Protein AF-A0A812K2K0-F1 (afdb_monomer)

pLDDT: mean 72.98, std 20.12, range [25.69, 95.25]

Solvent-accessible surface area (backbone atoms only — not comparable to full-atom values): 22284 Å² total; per-residue (Å²): 141,85,82,86,84,89,83,74,75,72,71,71,60,68,75,72,75,82,70,83,88,69,87,77,75,76,62,74,61,41,64,35,47,32,56,57,40,30,47,47,42,52,42,53,51,47,49,32,69,75,59,35,61,70,52,37,62,49,4,40,43,31,31,65,43,78,44,72,47,86,55,64,30,72,44,29,63,62,53,14,48,54,39,36,28,39,24,36,36,74,73,66,82,25,60,30,57,68,40,61,54,32,42,35,32,84,46,72,68,39,41,51,56,41,55,77,74,50,96,43,54,71,44,75,77,80,78,84,77,81,70,91,70,80,86,84,83,88,80,83,78,72,80,60,74,62,92,74,65,71,64,72,78,62,83,79,94,71,63,74,90,31,47,38,88,95,59,56,53,66,60,47,38,50,52,39,52,51,52,52,50,53,49,32,69,75,66,46,66,61,47,52,44,43,44,62,58,49,57,58,70,68,58,55,44,55,51,50,36,53,58,29,51,78,66,78,39,81,71,74,94,62,85,62,99,61,62,46,64,85,75,47,52,75,66,37,49,50,47,50,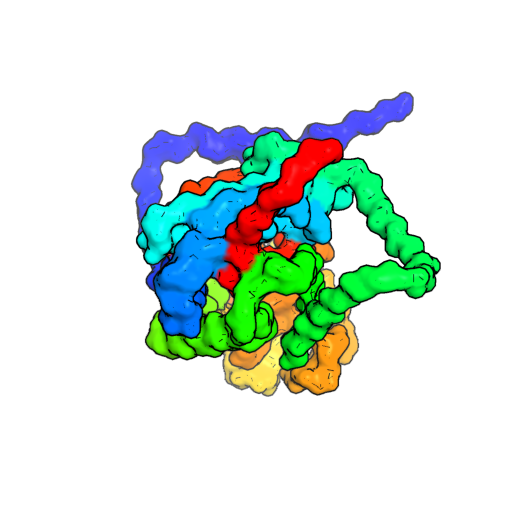55,50,50,47,52,52,44,32,73,76,70,71,45,64,46,57,77,34,66,42,38,36,36,47,53,64,59,88,58,90,78,66,74,87,55,91,73,50,88,77,43,66,87,62,78,64,53,40,12,64,96,80,42,41,82,47,79,49,30,64,80,37,52,41,38,31,24,58,44,74,31,35,64,59,49,55,66,40,56,39,44,74,32,55,46,38,67,43,72,65,32,5,56,47,32,62,43,75,58,42,58,67,57,69,75,66,61,50,46,39,46,57,20,52,38,59,48,16,62,61,50,27,47,49,48,52,31,47,28,41,35,25,39,59,63,84,72,79,62,76,89,122

Foldseek 3Di:
DDDDDPPDQVVLVVVVPPDPDDDPPQLPQDPLLLVVLLLLLLLLVLLCVVPPLVLLCQFLLQPEDEDEEEAAFLCLLLQLVVLNQLSCCVRNVGGNNYAYAEYEYQDPLSLVLDVVSHPHDYDHDDDPPPPPDDDDDDDDFDFQDDPFAPGPTDTDGDDPVQFDPPADLNVSLVSSVVSVVVVCVVSPHDALLSLQSNDDLVLVQSVLQVLCVVVVHDRDPDSDLDACLVSDDPQLVVQVVVVQVLCCVQVVDGLLPDSLKKAQSQDDPVPVSPDPPPSPPSPDFDRICPPVSAQGQQAQVRQQIARSNSNGGDGQSSLCSSLSQQQHPSSCVSSVHDHPVSCVSRDDSNSSNSDHRSSSSSSSVSSVRSRGGPDPPVPPPD

Nearest PDB structures (foldseek):
  7r77-assembly1_A  TM=4.988E-01  e=6.390E-04  Cryptococcus neoformans H99
  7r76-assembly1_A  TM=5.391E-01  e=1.516E-03  Cryptococcus neoformans H99
  7r78-assembly1_A  TM=5.553E-01  e=1.955E-03  Cryptococcus neoformans H99
  7t02-assembly1_A  TM=4.937E-01  e=1.596E-03  Cryptococcus neoformans H99

Radius of gyration: 22.73 Å; Cα contacts (8 Å, |Δi|>4): 547; chains: 1; bounding box: 53×60×68 Å

Secondary structure (DSSP, 8-state):
-------SSSTTTTTSSS--SS--------HHHHHHTTHHHHHHHHHHHHH-HHHHHHBTTTS-EEEEE---STTHHHHHHHHHHHHHHHHSSS---EEEEEEE-S-HHHHHHHHHH-SSEEES------------S----------SSS---------GGGBPTT--HHHHHHHHHHHHHHHHHHH-PPPHHHHHHTS-HHHHHHHHHHHHHHTTPPPPSS-----GGGG--HHHHHHHHHHHHHHHHHHSS-TTT-TT--EETTS--TTGGGGTT-TT-TT---SB-TTTTPPP---TT---EEETTTTEEPPHHHHHHHTT---SHHHHHHHTS---HHHHHH--HHHHTTPPPHHHHHHHHHHHHHHBB-----S---

Structure (mmCIF, N/CA/C/O backbone):
data_AF-A0A812K2K0-F1
#
_entry.id   AF-A0A812K2K0-F1
#
loop_
_atom_site.group_PDB
_atom_site.id
_atom_site.type_symbol
_atom_site.label_atom_id
_atom_site.label_alt_id
_atom_site.label_comp_id
_atom_site.label_asym_id
_atom_site.label_entity_id
_atom_site.label_seq_id
_atom_site.pdbx_PDB_ins_code
_atom_site.Cartn_x
_atom_site.Cartn_y
_atom_site.Cartn_z
_atom_site.occupancy
_atom_site.B_iso_or_equiv
_atom_site.auth_seq_id
_atom_site.auth_comp_id
_atom_site.auth_asym_id
_atom_site.auth_atom_id
_atom_site.pdbx_PDB_model_num
ATOM 1 N N . MET A 1 1 ? -12.355 42.233 14.363 1.00 37.34 1 MET A N 1
ATOM 2 C CA . MET A 1 1 ? -13.162 41.037 14.687 1.00 37.34 1 MET A CA 1
ATOM 3 C C . MET A 1 1 ? -12.293 39.870 14.270 1.00 37.34 1 MET A C 1
ATOM 5 O O . MET A 1 1 ? -12.357 39.415 13.137 1.00 37.34 1 MET A O 1
ATOM 9 N N . ASP A 1 2 ? -11.344 39.574 15.154 1.00 31.89 2 ASP A N 1
ATOM 10 C CA . ASP A 1 2 ? -10.229 38.658 14.954 1.00 31.89 2 ASP A CA 1
ATOM 11 C C . ASP A 1 2 ? -10.662 37.234 15.281 1.00 31.89 2 ASP A C 1
ATOM 13 O O . ASP A 1 2 ? -11.205 36.981 16.355 1.00 31.89 2 ASP A O 1
ATOM 17 N N . LEU A 1 3 ? -10.386 36.309 14.367 1.00 32.44 3 LEU A N 1
ATOM 18 C CA . LEU A 1 3 ? -10.326 34.881 14.654 1.00 32.44 3 LEU A CA 1
ATOM 19 C C . LEU A 1 3 ? -8.973 34.379 14.161 1.00 32.44 3 LEU A C 1
ATOM 21 O O . LEU A 1 3 ? -8.828 33.863 13.055 1.00 32.44 3 LEU A O 1
ATOM 25 N N . ALA A 1 4 ? -7.976 34.597 15.011 1.00 34.59 4 ALA A N 1
ATOM 26 C CA . ALA A 1 4 ? -6.803 33.754 15.074 1.00 34.59 4 ALA A CA 1
ATOM 27 C C . ALA A 1 4 ? -7.177 32.529 15.918 1.00 34.59 4 ALA A C 1
ATOM 29 O O . ALA A 1 4 ? -7.413 32.659 17.115 1.00 34.59 4 ALA A O 1
ATOM 30 N N . ASP A 1 5 ? -7.238 31.359 15.289 1.00 36.91 5 ASP A N 1
ATOM 31 C CA . ASP A 1 5 ? -7.139 30.076 15.985 1.00 36.91 5 ASP A CA 1
ATOM 32 C C . ASP A 1 5 ? -6.319 29.125 15.103 1.00 36.91 5 ASP A C 1
ATOM 34 O O . ASP A 1 5 ? -6.831 28.338 14.309 1.00 36.91 5 ASP A O 1
ATOM 38 N N . SER A 1 6 ? -5.001 29.326 15.138 1.00 35.94 6 SER A N 1
ATOM 39 C CA . SER A 1 6 ? -3.996 28.511 14.441 1.00 35.94 6 SER A CA 1
ATOM 40 C C . SER A 1 6 ? -3.001 27.883 15.423 1.00 35.94 6 SER A C 1
ATOM 42 O O . SER A 1 6 ? -1.852 27.630 15.067 1.00 35.94 6 SER A O 1
ATOM 44 N N . GLY A 1 7 ? -3.420 27.665 16.672 1.00 36.41 7 GLY A N 1
ATOM 45 C CA . GLY A 1 7 ? -2.595 27.084 17.726 1.00 36.41 7 GLY A CA 1
ATOM 46 C C . GLY A 1 7 ? -3.162 25.763 18.235 1.00 36.41 7 GLY A C 1
ATOM 47 O O . GLY A 1 7 ? -3.865 25.758 19.235 1.00 36.41 7 GLY A O 1
ATOM 48 N N . SER A 1 8 ? -2.841 24.638 17.587 1.00 42.03 8 SER A N 1
ATOM 49 C CA . SER A 1 8 ? -2.963 23.321 18.248 1.00 42.03 8 SER A CA 1
ATOM 50 C C . SER A 1 8 ? -2.042 22.215 17.726 1.00 42.03 8 SER A C 1
ATOM 52 O O . SER A 1 8 ? -1.928 21.185 18.381 1.00 42.03 8 SER A O 1
ATOM 54 N N . ASP A 1 9 ? -1.353 22.391 16.594 1.00 40.78 9 ASP A N 1
ATOM 55 C CA . ASP A 1 9 ? -0.585 21.280 16.000 1.00 40.78 9 ASP A CA 1
ATOM 56 C C . ASP A 1 9 ? 0.901 21.260 16.408 1.00 40.78 9 ASP A C 1
ATOM 58 O O . ASP A 1 9 ? 1.568 20.236 16.271 1.00 40.78 9 ASP A O 1
ATOM 62 N N . ALA A 1 10 ? 1.419 22.350 16.988 1.00 39.78 10 ALA A N 1
ATOM 63 C CA . ALA A 1 10 ? 2.820 22.448 17.414 1.00 39.78 10 ALA A CA 1
ATOM 64 C C . ALA A 1 10 ? 3.120 21.741 18.755 1.00 39.78 10 ALA A C 1
ATOM 66 O O . ALA A 1 10 ? 4.261 21.360 19.005 1.00 39.78 10 ALA A O 1
ATOM 67 N N . GLU A 1 11 ? 2.116 21.501 19.605 1.00 40.84 11 GLU A N 1
ATOM 68 C CA . GLU A 1 11 ? 2.320 20.876 20.926 1.00 40.84 11 GLU A CA 1
ATOM 69 C C . GLU A 1 11 ? 2.528 19.352 20.868 1.00 40.84 11 GLU A C 1
ATOM 71 O O . GLU A 1 11 ? 3.086 18.772 21.796 1.00 40.84 11 GLU A O 1
ATOM 76 N N . CYS A 1 12 ? 2.159 18.684 19.768 1.00 39.31 12 CYS A N 1
ATOM 77 C CA . CYS A 1 12 ? 2.427 17.248 19.604 1.00 39.31 12 CYS A CA 1
ATOM 78 C C . CYS A 1 12 ? 3.885 16.931 19.223 1.00 39.31 12 CYS A C 1
ATOM 80 O O . CYS A 1 12 ? 4.304 15.785 19.374 1.00 39.31 12 CYS A O 1
ATOM 82 N N . LEU A 1 13 ? 4.659 17.914 18.749 1.00 39.94 13 LEU A N 1
ATOM 83 C CA . LEU A 1 13 ? 6.049 17.717 18.314 1.00 39.94 13 LEU A CA 1
ATOM 84 C C . LEU A 1 13 ? 7.049 17.685 19.483 1.00 39.94 13 LEU A C 1
ATOM 86 O O . LEU A 1 13 ? 8.063 17.000 19.398 1.00 39.94 13 LEU A O 1
ATOM 90 N N . LEU A 1 14 ? 6.740 18.334 20.610 1.00 39.88 14 LEU A N 1
ATOM 91 C CA . LEU A 1 14 ? 7.665 18.454 21.748 1.00 39.88 14 LEU A CA 1
ATOM 92 C C . LEU A 1 14 ? 7.759 17.199 22.635 1.00 39.88 14 LEU A C 1
ATOM 94 O O . LEU A 1 14 ? 8.657 17.102 23.467 1.00 39.88 14 LEU A O 1
ATOM 98 N N . LEU A 1 15 ? 6.886 16.204 22.448 1.00 40.94 15 LEU A N 1
ATOM 99 C CA . LEU A 1 15 ? 6.963 14.930 23.179 1.00 40.94 15 LEU A CA 1
ATOM 100 C C . LEU A 1 15 ? 7.882 13.890 22.509 1.00 40.94 15 LEU A C 1
ATOM 102 O O . LEU A 1 15 ? 8.108 12.828 23.085 1.00 40.94 15 LEU A O 1
ATOM 106 N N . ALA A 1 16 ? 8.426 14.178 21.321 1.00 42.31 16 ALA A N 1
ATOM 107 C CA . ALA A 1 16 ? 9.327 13.268 20.608 1.00 42.31 16 ALA A CA 1
ATOM 108 C C . ALA A 1 16 ? 10.806 13.406 21.024 1.00 42.31 16 ALA A C 1
ATOM 110 O O . ALA A 1 16 ? 11.576 12.469 20.832 1.00 42.31 16 ALA A O 1
ATOM 111 N N . GLU A 1 17 ? 11.213 14.529 21.625 1.00 43.25 17 GLU A N 1
ATOM 112 C CA . GLU A 1 17 ? 12.635 14.828 21.875 1.00 43.25 17 GLU A CA 1
ATOM 113 C C . GLU A 1 17 ? 13.134 14.438 23.281 1.00 43.25 17 GLU A C 1
ATOM 115 O O . GLU A 1 17 ? 14.338 14.420 23.528 1.00 43.25 17 GLU A O 1
ATOM 120 N N . ALA A 1 18 ? 12.246 14.059 24.207 1.00 38.00 18 ALA A N 1
ATOM 121 C CA . ALA A 1 18 ? 12.597 13.847 25.619 1.00 38.00 18 ALA A CA 1
ATOM 122 C C . ALA A 1 18 ? 12.969 12.397 26.015 1.00 38.00 18 ALA A C 1
ATOM 124 O O . ALA A 1 18 ? 12.999 12.079 27.201 1.00 38.00 18 ALA A O 1
ATOM 125 N N . GLY A 1 19 ? 13.257 11.503 25.062 1.00 39.41 19 GLY A N 1
ATOM 126 C CA . GLY A 1 19 ? 13.486 10.075 25.338 1.00 39.41 19 GLY A CA 1
ATOM 127 C C . GLY A 1 19 ? 14.598 9.455 24.501 1.00 39.41 19 GLY A C 1
ATOM 128 O O . GLY A 1 19 ? 14.388 8.424 23.870 1.00 39.41 19 GLY A O 1
ATOM 129 N N . ASN A 1 20 ? 15.762 10.101 24.438 1.00 46.38 20 ASN A N 1
ATOM 130 C CA . ASN A 1 20 ? 16.925 9.550 23.753 1.00 46.38 20 ASN A CA 1
ATOM 131 C C . ASN A 1 20 ? 17.766 8.742 24.755 1.00 46.38 20 ASN A C 1
ATOM 133 O O . ASN A 1 20 ? 18.226 9.304 25.745 1.00 46.38 20 ASN A O 1
ATOM 137 N N . GLN A 1 21 ? 17.979 7.458 24.443 1.00 43.88 21 GLN A N 1
ATOM 138 C CA . GLN A 1 21 ? 18.618 6.391 25.238 1.00 43.88 21 GLN A CA 1
ATOM 139 C C . GLN A 1 21 ? 17.671 5.527 26.084 1.00 43.88 21 GLN A C 1
ATOM 141 O O . GLN A 1 21 ? 17.760 5.519 27.304 1.00 43.88 21 GLN A O 1
ATOM 146 N N . ASP A 1 22 ? 16.844 4.699 25.438 1.00 38.81 22 ASP A N 1
ATOM 147 C CA . ASP A 1 22 ? 16.531 3.396 26.031 1.00 38.81 22 ASP A CA 1
ATOM 148 C C . ASP A 1 22 ? 16.144 2.354 24.974 1.00 38.81 22 ASP A C 1
ATOM 150 O O . ASP A 1 22 ? 15.173 2.512 24.240 1.00 38.81 22 ASP A O 1
ATOM 154 N N . THR A 1 23 ? 16.978 1.314 24.877 1.00 41.91 23 THR A N 1
ATOM 155 C CA . THR A 1 23 ? 16.700 -0.030 24.338 1.00 41.91 23 THR A CA 1
ATOM 156 C C . THR A 1 23 ? 15.456 -0.161 23.444 1.00 41.91 23 THR A C 1
ATOM 158 O O . THR A 1 23 ? 14.444 -0.747 23.827 1.00 41.91 23 THR A O 1
ATOM 161 N N . ALA A 1 24 ? 15.534 0.338 22.205 1.00 46.91 24 ALA A N 1
ATOM 162 C CA . ALA A 1 24 ? 14.535 0.022 21.192 1.00 46.91 24 ALA A CA 1
ATOM 163 C C . ALA A 1 24 ? 14.592 -1.490 20.934 1.00 46.91 24 ALA A C 1
ATOM 165 O O . ALA A 1 24 ? 15.436 -1.977 20.185 1.00 46.91 24 ALA A O 1
ATOM 166 N N . VAL A 1 25 ? 13.730 -2.242 21.621 1.00 47.56 25 VAL A N 1
ATOM 167 C CA . VAL A 1 25 ? 13.426 -3.630 21.289 1.00 47.56 25 VAL A CA 1
ATOM 168 C C . VAL A 1 25 ? 12.943 -3.590 19.850 1.00 47.56 25 VAL A C 1
ATOM 170 O O . VAL A 1 25 ? 11.827 -3.139 19.588 1.00 47.56 25 VAL A O 1
ATOM 173 N N . ASP A 1 26 ? 13.830 -3.963 18.931 1.00 56.72 26 ASP A N 1
ATOM 174 C CA . ASP A 1 26 ? 13.574 -3.959 17.499 1.00 56.72 26 ASP A CA 1
ATOM 175 C C . ASP A 1 26 ? 12.390 -4.895 17.266 1.00 56.72 26 ASP A 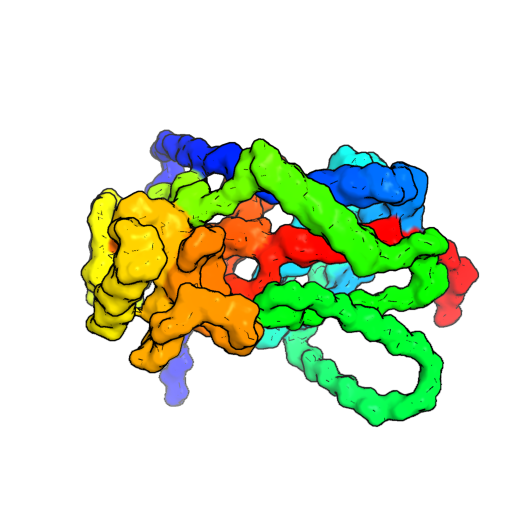C 1
ATOM 177 O O . ASP A 1 26 ? 12.493 -6.118 17.413 1.00 56.72 26 ASP A O 1
ATOM 181 N N . VAL A 1 27 ? 11.210 -4.314 17.045 1.00 66.25 27 VAL A N 1
ATOM 182 C CA . VAL A 1 27 ? 10.014 -5.096 16.760 1.00 66.25 27 VAL A CA 1
ATOM 183 C C . VAL A 1 27 ? 10.283 -5.745 15.415 1.00 66.25 27 VAL A C 1
ATOM 185 O O . VAL A 1 27 ? 10.279 -5.069 14.386 1.00 66.25 27 VAL A O 1
ATOM 188 N N . ALA A 1 28 ? 10.581 -7.045 15.441 1.00 81.81 28 ALA A N 1
ATOM 189 C CA . ALA A 1 28 ? 10.934 -7.789 14.246 1.00 81.81 28 ALA A CA 1
ATOM 190 C C . ALA A 1 28 ? 9.835 -7.599 13.195 1.00 81.81 28 ALA A C 1
ATOM 192 O O . ALA A 1 28 ? 8.712 -8.087 13.341 1.00 81.81 28 ALA A O 1
ATOM 193 N N . THR A 1 29 ? 10.161 -6.842 12.146 1.00 85.00 29 THR A N 1
ATOM 194 C CA . THR A 1 29 ? 9.232 -6.587 11.049 1.00 85.00 29 THR A CA 1
ATOM 195 C C . THR A 1 29 ? 8.946 -7.922 10.357 1.00 85.00 29 THR A C 1
ATOM 197 O O . THR A 1 29 ? 9.900 -8.624 10.006 1.00 85.00 29 THR A O 1
ATOM 200 N N . PRO A 1 30 ? 7.673 -8.298 10.139 1.00 87.19 30 PRO A N 1
ATOM 201 C CA . PRO A 1 30 ? 7.344 -9.590 9.549 1.00 87.19 30 PRO A CA 1
ATOM 202 C C . PRO A 1 30 ? 8.003 -9.801 8.183 1.00 87.19 30 PRO A C 1
ATOM 204 O O . PRO A 1 30 ? 7.998 -8.910 7.331 1.00 87.19 30 PRO A O 1
ATOM 207 N N . VAL A 1 31 ? 8.530 -11.006 7.948 1.00 87.00 31 VAL A N 1
ATOM 208 C CA . VAL A 1 31 ? 9.244 -11.348 6.704 1.00 87.00 31 VAL A CA 1
ATOM 209 C C . VAL A 1 31 ? 8.354 -11.164 5.475 1.00 87.00 31 VAL A C 1
ATOM 211 O O . VAL A 1 31 ? 8.815 -10.613 4.483 1.00 87.00 31 VAL A O 1
ATOM 214 N N . ALA A 1 32 ? 7.074 -11.546 5.546 1.00 84.12 32 ALA A N 1
ATOM 215 C CA . ALA A 1 32 ? 6.126 -11.362 4.444 1.00 84.12 32 ALA A CA 1
ATOM 216 C C . ALA A 1 32 ? 5.977 -9.882 4.046 1.00 84.12 32 ALA A C 1
ATOM 218 O O . ALA A 1 32 ? 5.944 -9.550 2.861 1.00 84.12 32 ALA A O 1
ATOM 219 N N . LEU A 1 33 ? 5.973 -8.977 5.032 1.00 86.12 33 LEU A N 1
ATOM 220 C CA . LEU A 1 33 ? 5.922 -7.538 4.790 1.00 86.12 33 LEU A CA 1
ATOM 221 C C . LEU A 1 33 ? 7.221 -7.043 4.140 1.00 86.12 33 LEU A C 1
ATOM 223 O O . LEU A 1 33 ? 7.176 -6.339 3.138 1.00 86.12 33 LEU A O 1
ATOM 227 N N . VAL A 1 34 ? 8.381 -7.467 4.645 1.00 88.06 34 VAL A N 1
ATOM 228 C CA . VAL A 1 34 ? 9.690 -7.148 4.046 1.00 88.06 34 VAL A CA 1
ATOM 229 C C . VAL A 1 34 ? 9.771 -7.631 2.591 1.00 88.06 34 VAL A C 1
ATOM 231 O O . VAL A 1 34 ? 10.215 -6.885 1.719 1.00 88.06 34 VAL A O 1
ATOM 234 N N . THR A 1 35 ? 9.307 -8.850 2.309 1.00 85.31 35 THR A N 1
ATOM 235 C CA . THR A 1 35 ? 9.258 -9.428 0.958 1.00 85.31 35 THR A CA 1
ATOM 236 C C . THR A 1 35 ? 8.340 -8.630 0.037 1.00 85.31 35 THR A C 1
ATOM 238 O O . THR A 1 35 ? 8.725 -8.327 -1.091 1.00 85.31 35 THR A O 1
ATOM 241 N N . ALA A 1 36 ? 7.164 -8.213 0.513 1.00 84.69 36 ALA A N 1
ATOM 242 C CA . ALA A 1 36 ? 6.246 -7.391 -0.271 1.00 84.69 36 ALA A CA 1
ATOM 243 C C . ALA A 1 36 ? 6.875 -6.058 -0.703 1.00 84.69 36 ALA A C 1
ATOM 245 O O . ALA A 1 36 ? 6.676 -5.616 -1.830 1.00 84.69 36 ALA A O 1
ATOM 246 N N . PHE A 1 37 ? 7.707 -5.451 0.143 1.00 89.75 37 PHE A N 1
ATOM 247 C CA . PHE A 1 37 ? 8.414 -4.208 -0.181 1.00 89.75 37 PHE A CA 1
ATOM 248 C C . PHE A 1 37 ? 9.569 -4.386 -1.188 1.00 89.75 37 PHE A C 1
ATOM 250 O O . PHE A 1 37 ? 10.109 -3.403 -1.689 1.00 89.75 37 PHE A O 1
ATOM 257 N N . ARG A 1 38 ? 9.889 -5.623 -1.597 1.00 90.19 38 ARG A N 1
ATOM 258 C CA . ARG A 1 38 ? 10.781 -5.904 -2.740 1.00 90.19 38 ARG A CA 1
ATOM 259 C C . ARG A 1 38 ? 10.059 -5.927 -4.088 1.00 90.19 38 ARG A C 1
ATOM 261 O O . ARG A 1 38 ? 10.691 -6.180 -5.111 1.00 90.19 38 ARG A O 1
ATOM 268 N N . VAL A 1 39 ? 8.751 -5.666 -4.121 1.00 89.75 39 VAL A N 1
ATOM 269 C CA . VAL A 1 39 ? 7.914 -5.798 -5.327 1.00 89.75 39 VAL A CA 1
ATOM 270 C C . VAL A 1 39 ? 8.425 -5.018 -6.533 1.00 89.75 39 VAL A C 1
ATOM 272 O O . VAL A 1 39 ? 8.298 -5.511 -7.647 1.00 89.75 39 VAL A O 1
ATOM 275 N N . MET A 1 40 ? 9.060 -3.858 -6.342 1.00 92.44 40 MET A N 1
ATOM 276 C CA . MET A 1 40 ? 9.633 -3.107 -7.465 1.00 92.44 40 MET A CA 1
ATOM 277 C C . MET A 1 40 ? 10.812 -3.839 -8.110 1.00 92.44 40 MET A C 1
ATOM 279 O O . MET A 1 40 ? 10.893 -3.884 -9.332 1.00 92.44 40 MET A O 1
ATOM 283 N N . TYR A 1 41 ? 11.682 -4.471 -7.318 1.00 92.50 41 TYR A N 1
ATOM 284 C CA . TYR A 1 41 ? 12.789 -5.283 -7.839 1.00 92.50 41 TYR A CA 1
ATOM 285 C C . TYR A 1 41 ? 12.258 -6.489 -8.607 1.00 92.50 41 TYR A C 1
ATOM 287 O O . TYR A 1 41 ? 12.719 -6.775 -9.706 1.00 92.50 41 TYR A O 1
ATOM 295 N N . MET A 1 42 ? 11.240 -7.153 -8.057 1.00 92.25 42 MET A N 1
ATOM 296 C CA . MET A 1 42 ? 10.592 -8.285 -8.721 1.00 92.25 42 MET A CA 1
ATOM 297 C C . MET A 1 42 ? 9.933 -7.864 -10.035 1.00 92.25 42 MET A C 1
ATOM 299 O O . MET A 1 42 ? 10.126 -8.515 -11.054 1.00 92.25 42 MET A O 1
ATOM 303 N N . ALA A 1 43 ? 9.211 -6.740 -10.039 1.00 92.62 43 ALA A N 1
ATOM 304 C CA . ALA A 1 43 ? 8.587 -6.206 -11.242 1.00 92.62 43 ALA A CA 1
ATOM 305 C C . ALA A 1 43 ? 9.624 -5.897 -12.331 1.00 92.62 43 ALA A C 1
ATOM 307 O O . ALA A 1 43 ? 9.447 -6.315 -13.472 1.00 92.62 43 ALA A O 1
ATOM 308 N N . VAL A 1 44 ? 10.724 -5.219 -11.982 1.00 92.69 44 VAL A N 1
ATOM 309 C CA . VAL A 1 44 ? 11.812 -4.926 -12.929 1.00 92.69 44 VAL A CA 1
ATOM 310 C C . VAL A 1 44 ? 12.459 -6.216 -13.441 1.00 92.69 44 VAL A C 1
ATOM 312 O O . VAL A 1 44 ? 12.664 -6.336 -14.646 1.00 92.69 44 VAL A O 1
ATOM 315 N N . SER A 1 45 ? 12.705 -7.200 -12.570 1.00 93.56 45 SER A N 1
ATOM 316 C CA . SER A 1 45 ? 13.249 -8.510 -12.958 1.00 93.56 45 SER A CA 1
ATOM 317 C C . SER A 1 45 ? 12.348 -9.223 -13.968 1.00 93.56 45 SER A C 1
ATOM 319 O O . SER A 1 45 ? 12.819 -9.659 -15.013 1.00 93.56 45 SER A O 1
ATOM 321 N N . HIS A 1 46 ? 11.037 -9.281 -13.721 1.00 93.75 46 HIS A N 1
ATOM 322 C CA . HIS A 1 46 ? 10.092 -9.915 -14.646 1.00 93.75 46 HIS A CA 1
ATOM 323 C C . HIS A 1 46 ? 9.961 -9.158 -15.971 1.00 93.75 46 HIS A C 1
ATOM 325 O O . HIS A 1 46 ? 9.817 -9.775 -17.024 1.00 93.75 46 HIS A O 1
ATOM 331 N N . ILE A 1 47 ? 10.067 -7.827 -15.953 1.00 92.69 47 ILE A N 1
ATOM 332 C CA . ILE A 1 47 ? 10.141 -7.026 -17.182 1.00 92.69 47 ILE A CA 1
ATOM 333 C C . ILE A 1 47 ? 11.414 -7.370 -17.972 1.00 92.69 47 ILE A C 1
ATOM 335 O O . ILE A 1 47 ? 11.360 -7.489 -19.196 1.00 92.69 47 ILE A O 1
ATOM 339 N N . GLN A 1 48 ? 12.556 -7.546 -17.300 1.00 92.12 48 GLN A N 1
ATOM 340 C CA . GLN A 1 48 ? 13.805 -7.966 -17.945 1.00 92.12 48 GLN A CA 1
ATOM 341 C C . GLN A 1 48 ? 13.708 -9.380 -18.523 1.00 92.12 48 GLN A C 1
ATOM 343 O O . GLN A 1 48 ? 14.197 -9.605 -19.626 1.00 92.12 48 GLN A O 1
ATOM 348 N N . GLU A 1 49 ? 13.060 -10.311 -17.824 1.00 91.56 49 GLU A N 1
ATOM 349 C CA . GLU A 1 49 ? 12.801 -11.668 -18.321 1.00 91.56 49 GLU A CA 1
ATOM 350 C C . GLU A 1 49 ? 11.911 -11.652 -19.567 1.00 91.56 49 GLU A C 1
ATOM 352 O O . GLU A 1 49 ? 12.227 -12.306 -20.558 1.00 91.56 49 GLU A O 1
ATOM 357 N N . LEU A 1 50 ? 10.827 -10.871 -19.539 1.00 91.81 50 LEU A N 1
ATOM 358 C CA . LEU A 1 50 ? 9.879 -10.786 -20.647 1.00 91.81 50 LEU A CA 1
ATOM 359 C C . LEU A 1 50 ? 10.498 -10.143 -21.892 1.00 91.81 50 LEU A C 1
ATOM 361 O O . LEU A 1 50 ? 10.226 -10.565 -23.014 1.00 91.81 50 LEU A O 1
ATOM 365 N N . ARG A 1 51 ? 11.289 -9.081 -21.705 1.00 87.81 51 ARG A N 1
ATOM 366 C CA . ARG A 1 51 ? 11.719 -8.201 -22.804 1.00 87.81 51 ARG A CA 1
ATOM 367 C C . ARG A 1 51 ? 13.183 -8.364 -23.193 1.00 87.81 51 ARG A C 1
ATOM 369 O O . ARG A 1 51 ? 13.587 -7.894 -24.251 1.00 87.81 51 ARG A O 1
ATOM 376 N N . GLY A 1 52 ? 13.984 -9.010 -22.359 1.00 90.44 52 GLY A N 1
ATOM 377 C CA . GLY A 1 52 ? 15.431 -9.054 -22.506 1.00 90.44 52 GLY A CA 1
ATOM 378 C C . GLY A 1 52 ? 16.112 -7.770 -22.026 1.00 90.44 52 GLY A C 1
ATOM 379 O O . GLY A 1 52 ? 15.589 -6.656 -22.129 1.00 90.44 52 GLY A O 1
ATOM 380 N N . TYR A 1 53 ? 17.328 -7.938 -21.510 1.00 89.31 53 TYR A N 1
ATOM 381 C CA . TYR A 1 53 ? 18.131 -6.859 -20.935 1.00 89.31 53 TYR A CA 1
ATOM 382 C C . TYR A 1 53 ? 18.368 -5.699 -21.915 1.00 89.31 53 TYR A C 1
ATOM 384 O O . TYR A 1 53 ? 18.212 -4.533 -21.546 1.00 89.31 53 TYR A O 1
ATOM 392 N N . ASP A 1 54 ? 18.676 -6.007 -23.178 1.00 87.50 54 ASP A N 1
ATOM 393 C CA . ASP A 1 54 ? 19.004 -4.998 -24.189 1.00 87.50 54 ASP A CA 1
ATOM 394 C C . ASP A 1 54 ? 17.838 -4.036 -24.442 1.00 87.50 54 ASP A C 1
ATOM 396 O O . ASP A 1 54 ? 18.036 -2.821 -24.444 1.00 87.50 54 ASP A O 1
ATOM 400 N N . LEU A 1 55 ? 16.607 -4.546 -24.568 1.00 88.00 55 LEU A N 1
ATOM 401 C CA . LEU A 1 55 ? 15.426 -3.702 -24.774 1.00 88.00 55 LEU A CA 1
ATOM 402 C C . LEU A 1 55 ? 15.103 -2.858 -23.538 1.00 88.00 55 LEU A C 1
ATOM 404 O O . LEU A 1 55 ? 14.736 -1.689 -23.673 1.00 88.00 55 LEU A O 1
ATOM 408 N N . VAL A 1 56 ? 15.273 -3.410 -22.334 1.00 87.75 56 VAL A N 1
ATOM 409 C CA . VAL A 1 56 ? 15.067 -2.655 -21.089 1.00 87.75 56 VAL A CA 1
ATOM 410 C C . VAL A 1 56 ? 16.097 -1.536 -20.951 1.00 87.75 56 VAL A C 1
ATOM 412 O O . VAL A 1 56 ? 15.716 -0.400 -20.669 1.00 87.75 56 VAL A O 1
ATOM 415 N N . SER A 1 57 ? 17.375 -1.804 -21.228 1.00 87.50 57 SER A N 1
ATOM 416 C CA . SER A 1 57 ? 18.447 -0.797 -21.158 1.00 87.50 57 SER A CA 1
ATOM 417 C C . SER A 1 57 ? 18.273 0.363 -22.158 1.00 87.50 57 SER A C 1
ATOM 419 O O . SER A 1 57 ? 18.764 1.474 -21.942 1.00 87.50 57 SER A O 1
ATOM 421 N N . GLN A 1 58 ? 17.541 0.135 -23.253 1.00 86.00 58 GLN A N 1
ATOM 422 C CA . GLN A 1 58 ? 17.221 1.149 -24.264 1.00 86.00 58 GLN A CA 1
ATOM 423 C C . GLN A 1 58 ? 15.916 1.914 -23.981 1.00 86.00 58 GLN A C 1
ATOM 425 O O . GLN A 1 58 ? 15.649 2.933 -24.627 1.00 86.00 58 GLN A O 1
ATOM 430 N N . SER A 1 59 ? 15.110 1.446 -23.028 1.00 87.75 59 SER A N 1
ATOM 431 C CA . SER A 1 59 ? 13.818 2.042 -22.678 1.00 87.75 59 SER A CA 1
ATOM 432 C C . SER A 1 59 ? 13.937 3.243 -21.730 1.00 87.75 59 SER A C 1
ATOM 434 O O . SER A 1 59 ? 14.965 3.438 -21.079 1.00 87.75 59 SER A O 1
ATOM 436 N N . LEU A 1 60 ? 12.863 4.025 -21.584 1.00 85.00 60 LEU A N 1
ATOM 437 C CA . LEU A 1 60 ? 12.762 5.100 -20.586 1.00 85.00 60 LEU A CA 1
ATOM 438 C C . LEU A 1 60 ? 12.812 4.591 -19.141 1.00 85.00 60 LEU A C 1
ATOM 440 O O . LEU A 1 60 ? 13.009 5.387 -18.231 1.00 85.00 60 LEU A O 1
ATOM 444 N N . LEU A 1 61 ? 12.671 3.284 -18.907 1.00 86.25 61 LEU A N 1
ATOM 445 C CA . LEU A 1 61 ? 12.893 2.718 -17.580 1.00 86.25 61 LEU A CA 1
ATOM 446 C C . LEU A 1 61 ? 14.362 2.852 -17.159 1.00 86.25 61 LEU A C 1
ATOM 448 O O . LEU A 1 61 ? 14.636 3.144 -16.005 1.00 86.25 61 LEU A O 1
ATOM 452 N N . ALA A 1 62 ? 15.300 2.677 -18.093 1.00 85.38 62 ALA A N 1
ATOM 453 C CA . ALA A 1 62 ? 16.741 2.769 -17.844 1.00 85.38 62 ALA A CA 1
ATOM 454 C C . ALA A 1 62 ? 17.354 4.105 -18.297 1.00 85.38 62 ALA A C 1
ATOM 456 O O . ALA A 1 62 ? 18.553 4.330 -18.128 1.00 85.38 62 ALA A O 1
ATOM 457 N N . ARG A 1 63 ? 16.551 4.991 -18.898 1.00 78.81 63 ARG A N 1
ATOM 458 C CA . ARG A 1 63 ? 16.989 6.304 -19.379 1.00 78.81 63 ARG A CA 1
ATOM 459 C C . ARG A 1 63 ? 16.265 7.407 -18.619 1.00 78.81 63 ARG A C 1
ATOM 461 O O . ARG A 1 63 ? 15.077 7.321 -18.339 1.00 78.81 63 ARG A O 1
ATOM 468 N N . GLY A 1 64 ? 16.986 8.472 -18.291 1.00 69.69 64 GLY A N 1
ATOM 469 C CA . GLY A 1 64 ? 16.401 9.636 -17.635 1.00 69.69 64 GLY A CA 1
ATOM 470 C C . GLY A 1 64 ? 15.220 10.219 -18.391 1.00 69.69 64 GLY A C 1
ATOM 471 O O . GLY A 1 64 ? 15.295 10.389 -19.606 1.00 69.69 64 GLY A O 1
ATOM 472 N N . CYS A 1 65 ? 14.164 10.587 -17.672 1.00 73.44 65 CYS A N 1
ATOM 473 C CA . CYS A 1 65 ? 13.056 11.338 -18.245 1.00 73.44 65 CYS A CA 1
ATOM 474 C C . CYS A 1 65 ? 12.473 12.339 -17.246 1.00 73.44 65 CYS A C 1
ATOM 476 O O . CYS A 1 65 ? 12.673 12.259 -16.033 1.00 73.44 65 CYS A O 1
ATOM 478 N N . ALA A 1 66 ? 11.781 13.333 -17.789 1.00 71.06 66 ALA A N 1
ATOM 479 C CA . ALA A 1 66 ? 10.981 14.267 -17.022 1.00 71.06 66 ALA A CA 1
ATOM 480 C C . ALA A 1 66 ? 9.532 13.773 -17.002 1.00 71.06 66 ALA A C 1
ATOM 482 O O . ALA A 1 66 ? 9.011 13.374 -18.043 1.00 71.06 66 ALA A O 1
ATOM 483 N N . ALA A 1 67 ? 8.886 13.819 -15.841 1.00 69.19 67 ALA A N 1
ATOM 484 C CA . ALA A 1 67 ? 7.481 13.460 -15.694 1.00 69.19 67 ALA A CA 1
ATOM 485 C C . ALA A 1 67 ? 6.689 14.552 -14.974 1.00 69.19 67 ALA A C 1
ATOM 487 O O . ALA A 1 67 ? 7.213 15.289 -14.133 1.00 69.19 67 ALA A O 1
ATOM 488 N N . THR A 1 68 ? 5.402 14.613 -15.295 1.00 67.38 68 THR A N 1
ATOM 489 C CA . THR A 1 68 ? 4.412 15.444 -14.612 1.00 67.38 68 THR A CA 1
ATOM 490 C C . THR A 1 68 ? 3.290 14.547 -14.121 1.00 67.38 68 THR A C 1
ATOM 492 O O . THR A 1 68 ? 2.823 13.672 -14.853 1.00 67.38 68 THR A O 1
ATOM 495 N N . THR A 1 69 ? 2.863 14.755 -12.881 1.00 68.62 69 THR A N 1
ATOM 496 C CA . THR A 1 69 ? 1.811 13.969 -12.237 1.00 68.62 69 THR A CA 1
ATOM 497 C C . THR A 1 69 ? 0.604 14.862 -11.965 1.00 68.62 69 THR A C 1
ATOM 499 O O . THR A 1 69 ? 0.697 15.928 -11.359 1.00 68.62 69 THR A O 1
ATOM 502 N N . HIS A 1 70 ? -0.564 14.428 -12.433 1.00 66.25 70 HIS A N 1
ATOM 503 C CA . HIS A 1 70 ? -1.841 15.089 -12.164 1.00 66.25 70 HIS A CA 1
ATOM 504 C C . HIS A 1 70 ? -2.680 14.184 -11.268 1.00 66.25 70 HIS A C 1
ATOM 506 O O . HIS A 1 70 ? -3.655 13.580 -11.713 1.00 66.25 70 HIS A O 1
ATOM 512 N N . PHE A 1 71 ? -2.248 14.017 -10.019 1.00 65.12 71 PHE A N 1
ATOM 513 C CA . PHE A 1 71 ? -2.903 13.111 -9.086 1.00 65.12 71 PHE A CA 1
ATOM 514 C C . PHE A 1 71 ? -3.072 13.757 -7.715 1.00 65.12 71 PHE A C 1
ATOM 516 O O . PHE A 1 71 ? -2.104 14.241 -7.139 1.00 65.12 71 PHE A O 1
ATOM 523 N N . SER A 1 72 ? -4.294 13.705 -7.176 1.00 59.41 72 SER A N 1
ATOM 524 C CA . SER A 1 72 ? -4.537 14.059 -5.778 1.00 59.41 72 SER A CA 1
ATOM 525 C C . SER A 1 72 ? -4.226 12.859 -4.895 1.00 59.41 72 SER A C 1
ATOM 527 O O . SER A 1 72 ? -4.889 11.827 -5.021 1.00 59.41 72 SER A O 1
ATOM 529 N N . GLY A 1 73 ? -3.281 12.987 -3.975 1.00 62.97 73 GLY A N 1
ATOM 530 C CA . GLY A 1 73 ? -3.010 11.920 -3.020 1.00 62.97 73 GLY A CA 1
ATOM 531 C C . GLY A 1 73 ? -1.549 11.821 -2.648 1.00 62.97 73 GLY A C 1
ATOM 532 O O . GLY A 1 73 ? -0.785 11.130 -3.318 1.00 62.97 73 GLY A O 1
ATOM 533 N N . VAL A 1 74 ? -1.209 12.482 -1.538 1.00 73.94 74 VAL A N 1
ATOM 534 C CA . VAL A 1 74 ? -0.090 12.200 -0.616 1.00 73.94 74 VAL A CA 1
ATOM 535 C C . VAL A 1 74 ? 1.264 11.852 -1.238 1.00 73.94 74 VAL A C 1
ATOM 537 O O . VAL A 1 74 ? 2.081 11.184 -0.609 1.00 73.94 74 VAL A O 1
ATOM 540 N N . GLY A 1 75 ? 1.516 12.283 -2.470 1.00 78.56 75 GLY A N 1
ATOM 541 C CA . GLY A 1 75 ? 2.701 11.957 -3.252 1.00 78.56 75 GLY A CA 1
ATOM 542 C C . GLY A 1 75 ? 2.922 10.466 -3.540 1.00 78.56 75 GLY A C 1
ATOM 543 O O . GLY A 1 75 ? 4.068 10.016 -3.551 1.00 78.56 75 GLY A O 1
ATOM 544 N N . CYS A 1 76 ? 1.857 9.672 -3.726 1.00 84.62 76 CYS A N 1
ATOM 545 C CA . CYS A 1 76 ? 1.981 8.233 -4.012 1.00 84.62 76 CYS A CA 1
ATOM 546 C C . CYS A 1 76 ? 2.832 7.944 -5.258 1.00 84.62 76 CYS A C 1
ATOM 548 O O . CYS A 1 76 ? 3.545 6.943 -5.292 1.00 84.62 76 CYS A O 1
ATOM 550 N N . VAL A 1 77 ? 2.740 8.793 -6.288 1.00 83.62 77 VAL A N 1
ATOM 551 C CA . VAL A 1 77 ? 3.451 8.593 -7.558 1.00 83.62 77 VAL A CA 1
ATOM 552 C C . VAL A 1 77 ? 4.942 8.861 -7.391 1.00 83.62 77 VAL A C 1
ATOM 554 O O . VAL A 1 77 ? 5.765 8.088 -7.871 1.00 83.62 77 VAL A O 1
ATOM 557 N N . GLU A 1 78 ? 5.285 9.908 -6.653 1.00 85.25 78 GLU A N 1
ATOM 558 C CA . GLU A 1 78 ? 6.650 10.314 -6.345 1.00 85.25 78 GLU A CA 1
ATOM 559 C C . GLU A 1 78 ? 7.344 9.247 -5.497 1.00 85.25 78 GLU A C 1
ATOM 561 O O . GLU A 1 78 ? 8.470 8.848 -5.799 1.00 85.25 78 GLU A O 1
ATOM 566 N N . VAL A 1 79 ? 6.648 8.711 -4.486 1.00 88.25 79 VAL A N 1
ATOM 567 C CA . VAL A 1 79 ? 7.175 7.599 -3.686 1.00 88.25 79 VAL A CA 1
ATOM 568 C C . VAL A 1 79 ? 7.339 6.350 -4.548 1.00 88.25 79 VAL A C 1
ATOM 570 O O . VAL A 1 79 ? 8.415 5.758 -4.541 1.00 88.25 79 VAL A O 1
ATOM 573 N N . ALA A 1 80 ? 6.331 5.977 -5.343 1.00 90.00 80 ALA A N 1
ATOM 574 C CA . ALA A 1 80 ? 6.407 4.815 -6.230 1.00 90.00 80 ALA A CA 1
ATOM 575 C C . ALA A 1 80 ? 7.571 4.903 -7.224 1.00 90.00 80 ALA A C 1
ATOM 577 O O . ALA A 1 80 ? 8.288 3.926 -7.428 1.00 90.00 80 ALA A O 1
ATOM 578 N N . ALA A 1 81 ? 7.796 6.078 -7.804 1.00 88.12 81 ALA A N 1
ATOM 579 C CA . ALA A 1 81 ? 8.921 6.321 -8.687 1.00 88.12 81 ALA A CA 1
ATOM 580 C C . ALA A 1 81 ? 10.272 6.270 -7.977 1.00 88.12 81 ALA A C 1
ATOM 582 O O . ALA A 1 81 ? 11.226 5.769 -8.563 1.00 88.12 81 ALA A O 1
ATOM 583 N N . ASN A 1 82 ? 10.370 6.746 -6.734 1.00 87.94 82 ASN A N 1
ATOM 584 C CA . ASN A 1 82 ? 11.598 6.604 -5.958 1.00 87.94 82 ASN A CA 1
ATOM 585 C C . ASN A 1 82 ? 11.893 5.126 -5.646 1.00 87.94 82 ASN A C 1
ATOM 587 O O . ASN A 1 82 ? 13.032 4.680 -5.784 1.00 87.94 82 ASN A O 1
ATOM 591 N N . LEU A 1 83 ? 10.870 4.333 -5.298 1.00 91.12 83 LEU A N 1
ATOM 592 C CA . LEU A 1 83 ? 11.034 2.884 -5.132 1.00 91.12 83 LEU A CA 1
ATOM 593 C C . LEU A 1 83 ? 11.501 2.228 -6.442 1.00 91.12 83 LEU A C 1
ATOM 595 O O . LEU A 1 83 ? 12.431 1.422 -6.445 1.00 91.12 83 LEU A O 1
ATOM 599 N N . LEU A 1 84 ? 10.876 2.599 -7.563 1.00 90.62 84 LEU A N 1
ATOM 600 C CA . LEU A 1 84 ? 11.217 2.080 -8.883 1.00 90.62 84 LEU A CA 1
ATOM 601 C C . LEU A 1 84 ? 12.634 2.478 -9.316 1.00 90.62 84 LEU A C 1
ATOM 603 O O . LEU A 1 84 ? 13.365 1.638 -9.828 1.00 90.62 84 LEU A O 1
ATOM 607 N N . HIS A 1 85 ? 13.047 3.723 -9.066 1.00 89.62 85 HIS A N 1
ATOM 608 C CA . HIS A 1 85 ? 14.394 4.214 -9.360 1.00 89.62 85 HIS A CA 1
ATOM 609 C C . HIS A 1 85 ? 15.467 3.308 -8.754 1.00 89.62 85 HIS A C 1
ATOM 611 O O . HIS A 1 85 ? 16.386 2.879 -9.451 1.00 89.62 85 HIS A O 1
ATOM 617 N N . ASN A 1 86 ? 15.319 2.982 -7.469 1.00 89.25 86 ASN A N 1
ATOM 618 C CA . ASN A 1 86 ? 16.275 2.146 -6.750 1.00 89.25 86 ASN A CA 1
ATOM 619 C C . ASN A 1 86 ? 16.245 0.692 -7.244 1.00 89.25 86 ASN A C 1
ATOM 621 O O . ASN A 1 86 ? 17.299 0.083 -7.429 1.00 89.25 86 ASN A O 1
ATOM 625 N N . ALA A 1 87 ? 15.058 0.165 -7.560 1.00 90.31 87 ALA A N 1
ATOM 626 C CA . ALA A 1 87 ? 14.926 -1.154 -8.174 1.00 90.31 87 ALA A CA 1
ATOM 627 C C . ALA A 1 87 ? 15.630 -1.251 -9.539 1.00 90.31 87 ALA A C 1
ATOM 629 O O . ALA A 1 87 ? 16.336 -2.227 -9.803 1.00 90.31 87 ALA A O 1
ATOM 630 N N . VAL A 1 88 ? 15.489 -0.232 -10.392 1.00 88.38 88 VAL A N 1
ATOM 631 C CA . VAL A 1 88 ? 16.176 -0.167 -11.691 1.00 88.38 88 VAL A CA 1
ATOM 632 C C . VAL A 1 88 ? 17.687 -0.047 -11.511 1.00 88.38 88 VAL A C 1
ATOM 634 O O . VAL A 1 88 ? 18.427 -0.789 -12.157 1.00 88.38 88 VAL A O 1
ATOM 637 N N . ALA A 1 89 ? 18.143 0.828 -10.609 1.00 87.00 89 ALA A N 1
ATOM 638 C CA . ALA A 1 89 ? 19.566 1.026 -10.334 1.00 87.00 89 ALA A CA 1
ATOM 639 C C . ALA A 1 89 ? 20.264 -0.278 -9.928 1.00 87.00 89 ALA A C 1
ATOM 641 O O . ALA A 1 89 ? 21.370 -0.560 -10.389 1.00 87.00 89 ALA A O 1
ATOM 642 N N . ALA A 1 90 ? 19.593 -1.106 -9.127 1.00 86.50 90 ALA A N 1
ATOM 643 C CA . ALA A 1 90 ? 20.115 -2.405 -8.725 1.00 86.50 90 ALA A CA 1
ATOM 644 C C . ALA A 1 90 ? 20.057 -3.472 -9.831 1.00 86.50 90 ALA A C 1
ATOM 646 O O . ALA A 1 90 ? 20.931 -4.334 -9.880 1.00 86.50 90 ALA A O 1
ATOM 647 N N . SER A 1 91 ? 19.041 -3.438 -10.701 1.00 84.88 91 SER A N 1
ATOM 648 C CA . SER A 1 91 ? 18.751 -4.545 -11.632 1.00 84.88 91 SER A CA 1
ATOM 649 C C . SER A 1 91 ? 19.332 -4.349 -13.037 1.00 84.88 91 SER A C 1
ATOM 651 O O . SER A 1 91 ? 19.626 -5.323 -13.727 1.00 84.88 91 SER A O 1
ATOM 653 N N . VAL A 1 92 ? 19.495 -3.101 -13.490 1.00 78.75 92 VAL A N 1
ATOM 654 C CA . VAL A 1 92 ? 19.881 -2.769 -14.880 1.00 78.75 92 VAL A CA 1
ATOM 655 C C . VAL A 1 92 ? 21.256 -2.087 -14.954 1.00 78.75 92 VAL A C 1
ATOM 657 O O . VAL A 1 92 ? 21.673 -1.668 -16.026 1.00 78.75 92 VAL A O 1
ATOM 660 N N . GLN A 1 93 ? 21.965 -1.921 -13.826 1.00 73.56 93 GLN A N 1
ATOM 661 C CA . GLN A 1 93 ? 23.198 -1.108 -13.734 1.00 73.56 93 GLN A CA 1
ATOM 662 C C . GLN A 1 93 ? 23.051 0.297 -14.362 1.00 73.56 93 GLN A C 1
ATOM 664 O O . GLN A 1 93 ? 24.024 0.915 -14.792 1.00 73.56 93 GLN A O 1
ATOM 669 N N . GLY A 1 94 ? 21.819 0.801 -14.434 1.00 63.84 94 GLY A N 1
ATOM 670 C CA . GLY A 1 94 ? 21.459 2.055 -15.078 1.00 63.84 94 GLY A CA 1
ATOM 671 C C . GLY A 1 94 ? 20.752 2.963 -14.086 1.00 63.84 94 GLY A C 1
ATOM 672 O O . GLY A 1 94 ? 19.966 2.505 -13.262 1.00 63.84 94 GLY A O 1
ATOM 673 N N . ALA A 1 95 ? 21.014 4.264 -14.155 1.00 64.00 95 ALA A N 1
ATOM 674 C CA . ALA A 1 95 ? 20.238 5.225 -13.388 1.00 64.00 95 ALA A CA 1
ATOM 675 C C . ALA A 1 95 ? 18.919 5.500 -14.124 1.00 64.00 95 ALA A C 1
ATOM 677 O O . ALA A 1 95 ? 18.937 5.838 -15.306 1.00 64.00 95 ALA A O 1
ATOM 678 N N . MET A 1 96 ? 17.789 5.445 -13.416 1.00 73.44 96 MET A N 1
ATOM 679 C CA . MET A 1 96 ? 16.518 6.011 -13.883 1.00 73.44 96 MET A CA 1
ATOM 680 C C . MET A 1 96 ? 16.364 7.426 -13.308 1.00 73.44 96 MET A C 1
ATOM 682 O O . MET A 1 96 ? 15.630 7.572 -12.331 1.00 73.44 96 MET A O 1
ATOM 686 N N . PRO A 1 97 ? 17.052 8.487 -13.783 1.00 66.94 97 PRO A N 1
ATOM 687 C CA . PRO A 1 97 ? 16.828 9.818 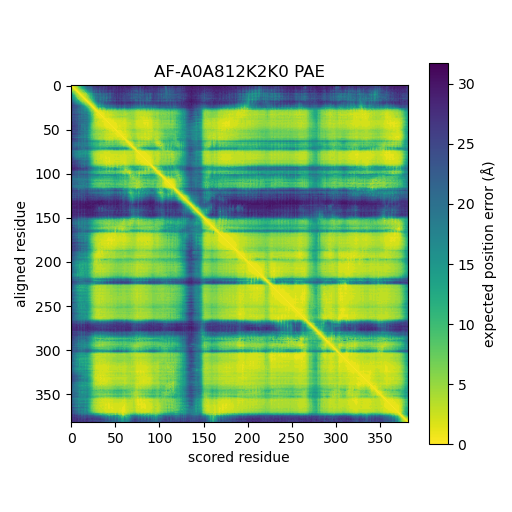-13.239 1.00 66.94 97 PRO A CA 1
ATOM 688 C C . PRO A 1 97 ? 15.476 10.333 -13.749 1.00 66.94 97 PRO A C 1
ATOM 690 O O . PRO A 1 97 ? 15.410 11.140 -14.675 1.00 66.94 97 PRO A O 1
ATOM 693 N N . LEU A 1 98 ? 14.393 9.819 -13.163 1.00 71.25 98 LEU A N 1
ATOM 694 C CA . LEU A 1 98 ? 13.053 10.345 -13.326 1.00 71.25 98 LEU A CA 1
ATOM 695 C C . LEU A 1 98 ? 12.972 11.621 -12.498 1.00 71.25 98 LEU A C 1
ATOM 697 O O . LEU A 1 98 ? 13.089 11.594 -11.272 1.00 71.25 98 LEU A O 1
ATOM 701 N N . ARG A 1 99 ? 12.807 12.751 -13.176 1.00 69.31 99 ARG A N 1
ATOM 702 C CA . ARG A 1 99 ? 12.646 14.053 -12.532 1.00 69.31 99 ARG A CA 1
ATOM 703 C C . ARG A 1 99 ? 11.192 14.472 -12.626 1.00 69.31 99 ARG A C 1
ATOM 705 O O . ARG A 1 99 ? 10.678 14.682 -13.722 1.00 69.31 99 ARG A O 1
ATOM 712 N N . PHE A 1 100 ? 10.544 14.631 -11.481 1.00 67.12 100 PHE A N 1
ATOM 713 C CA . PHE A 1 100 ? 9.218 15.231 -11.434 1.00 67.12 100 PHE A CA 1
ATOM 714 C C . PHE A 1 100 ? 9.338 16.741 -11.611 1.00 67.12 100 PHE A C 1
ATOM 716 O O . PHE A 1 100 ? 9.921 17.431 -10.775 1.00 67.12 100 PHE A O 1
ATOM 723 N N . VAL A 1 101 ? 8.824 17.244 -12.731 1.00 56.78 101 VAL A N 1
ATOM 724 C CA . VAL A 1 101 ? 8.870 18.674 -13.073 1.00 56.78 101 VAL A CA 1
ATOM 725 C C . VAL A 1 101 ? 7.681 19.409 -12.465 1.00 56.78 101 VAL A C 1
ATOM 727 O O . VAL A 1 101 ? 7.802 20.576 -12.091 1.00 56.78 101 VAL A O 1
ATOM 730 N N . ALA A 1 102 ? 6.551 18.713 -12.326 1.00 57.53 102 ALA A N 1
ATOM 731 C CA . ALA A 1 102 ? 5.340 19.270 -11.758 1.00 57.53 102 ALA A CA 1
ATOM 732 C C . ALA A 1 102 ? 4.428 18.209 -11.139 1.00 57.53 102 ALA A C 1
ATOM 734 O O . ALA A 1 102 ? 4.282 17.116 -11.689 1.00 57.53 102 ALA A O 1
ATOM 735 N N . ALA A 1 103 ? 3.793 18.581 -10.029 1.00 61.50 103 ALA A N 1
ATOM 736 C CA . ALA A 1 103 ? 2.740 17.815 -9.375 1.00 61.50 103 ALA A CA 1
ATOM 737 C C . ALA A 1 103 ? 1.534 18.730 -9.115 1.00 61.50 103 ALA A C 1
ATOM 739 O O . ALA A 1 103 ? 1.700 19.891 -8.721 1.00 61.50 103 ALA A O 1
ATOM 740 N N . CYS A 1 104 ? 0.327 18.222 -9.359 1.00 60.91 104 CYS A N 1
ATOM 741 C CA . CYS A 1 104 ? -0.920 18.944 -9.106 1.00 60.91 104 CYS A CA 1
ATOM 742 C C . CYS A 1 104 ? -1.701 18.293 -7.977 1.00 60.91 104 CYS A C 1
ATOM 744 O O . CYS A 1 104 ? -2.225 17.195 -8.154 1.00 60.91 104 CYS A O 1
ATOM 746 N N . ASP A 1 105 ? -1.854 19.012 -6.867 1.00 61.66 105 ASP A N 1
ATOM 747 C CA . ASP A 1 105 ? -2.742 18.609 -5.782 1.00 61.66 105 ASP A CA 1
ATOM 748 C C . ASP A 1 105 ? -3.590 19.805 -5.331 1.00 61.66 105 ASP A C 1
ATOM 750 O O . ASP A 1 105 ? -3.100 20.926 -5.176 1.00 61.66 105 ASP A O 1
ATOM 754 N N . SER A 1 106 ? -4.890 19.574 -5.154 1.00 60.09 106 SER A N 1
ATOM 755 C CA . SER A 1 106 ? -5.827 20.587 -4.665 1.00 60.09 106 SER A CA 1
ATOM 756 C C . SER A 1 106 ? -5.764 20.762 -3.145 1.00 60.09 106 SER A C 1
ATOM 758 O O . SER A 1 106 ? -6.188 21.792 -2.620 1.00 60.09 106 SER A O 1
ATOM 760 N N . SER A 1 107 ? -5.258 19.766 -2.411 1.00 65.12 107 SER A N 1
ATOM 761 C CA . SER A 1 107 ? -5.084 19.838 -0.962 1.00 65.12 107 SER A CA 1
ATOM 762 C C . SER A 1 107 ? -3.806 20.600 -0.621 1.00 65.12 107 SER A C 1
ATOM 764 O O . SER A 1 107 ? -2.700 20.168 -0.943 1.00 65.12 107 SER A O 1
ATOM 766 N N . ARG A 1 108 ? -3.939 21.713 0.118 1.00 68.50 108 ARG A N 1
ATOM 767 C CA . ARG A 1 108 ? -2.792 22.480 0.648 1.00 68.50 108 ARG A CA 1
ATOM 768 C C . ARG A 1 108 ? -1.840 21.592 1.453 1.00 68.50 108 ARG A C 1
ATOM 770 O O . ARG A 1 108 ? -0.632 21.796 1.419 1.00 68.50 108 ARG A O 1
ATOM 777 N N . HIS A 1 109 ? -2.392 20.621 2.172 1.00 67.69 109 HIS A N 1
ATOM 778 C CA . HIS A 1 109 ? -1.618 19.699 2.984 1.00 67.69 109 HIS A CA 1
ATOM 779 C C . HIS A 1 109 ? -0.777 18.746 2.117 1.00 67.69 109 HIS A C 1
ATOM 781 O O . HIS A 1 109 ? 0.436 18.659 2.297 1.00 67.69 109 HIS A O 1
ATOM 787 N N . CYS A 1 110 ? -1.384 18.115 1.107 1.00 66.81 110 CYS A N 1
ATOM 788 C CA . CYS A 1 110 ? -0.657 17.259 0.164 1.00 66.81 110 CYS A CA 1
ATOM 789 C C . CYS A 1 110 ? 0.360 18.053 -0.674 1.00 66.81 110 CYS A C 1
ATOM 791 O O . CYS A 1 110 ? 1.454 17.558 -0.933 1.00 66.81 110 CYS A O 1
ATOM 793 N N . ALA A 1 111 ? 0.057 19.308 -1.024 1.00 68.19 111 ALA A N 1
ATOM 794 C CA . ALA A 1 111 ? 1.005 20.196 -1.693 1.00 68.19 111 ALA A CA 1
ATOM 795 C C . ALA A 1 111 ? 2.276 20.427 -0.855 1.00 68.19 111 ALA A C 1
ATOM 797 O O . ALA A 1 111 ? 3.374 20.369 -1.399 1.00 68.19 111 ALA A O 1
ATOM 798 N N . ASN A 1 112 ? 2.159 20.616 0.465 1.00 72.38 112 ASN A N 1
ATOM 799 C CA . ASN A 1 112 ? 3.326 20.757 1.343 1.00 72.38 112 ASN A CA 1
ATOM 800 C C . ASN A 1 112 ? 4.183 19.481 1.378 1.00 72.38 112 ASN A C 1
ATOM 802 O O . ASN A 1 112 ? 5.408 19.569 1.326 1.00 72.38 112 ASN A O 1
ATOM 806 N N . VAL A 1 113 ? 3.551 18.303 1.413 1.00 69.88 113 VAL A N 1
ATOM 807 C CA . VAL A 1 113 ? 4.251 17.007 1.339 1.00 69.88 113 VAL A CA 1
ATOM 808 C C . VAL A 1 113 ? 5.011 16.864 0.022 1.00 69.88 113 VAL A C 1
ATOM 810 O O . VAL A 1 113 ? 6.160 16.429 0.014 1.00 69.88 113 VAL A O 1
ATOM 813 N N . LEU A 1 114 ? 4.400 17.269 -1.092 1.00 68.12 114 LEU A N 1
ATOM 814 C CA . LEU A 1 114 ? 5.037 17.255 -2.409 1.00 68.12 114 LEU A CA 1
ATOM 815 C C . LEU A 1 114 ? 6.212 18.238 -2.496 1.00 68.12 114 LEU A C 1
ATOM 817 O O . LEU A 1 114 ? 7.263 17.875 -3.019 1.00 68.12 114 LEU A O 1
ATOM 821 N N . ILE A 1 115 ? 6.069 19.446 -1.938 1.00 70.75 115 ILE A N 1
ATOM 822 C CA . ILE A 1 115 ? 7.157 20.435 -1.850 1.00 70.75 115 ILE A CA 1
ATOM 823 C C . ILE A 1 115 ? 8.329 19.872 -1.042 1.00 70.75 115 ILE A C 1
ATOM 825 O O . ILE A 1 115 ? 9.471 19.990 -1.468 1.00 70.75 115 ILE A O 1
ATOM 829 N N . ALA A 1 116 ? 8.058 19.221 0.091 1.00 70.56 116 ALA A N 1
ATOM 830 C CA . ALA A 1 116 ? 9.100 18.627 0.925 1.00 70.56 116 ALA A CA 1
ATOM 831 C C . ALA A 1 116 ? 9.845 17.467 0.234 1.00 70.56 116 ALA A C 1
ATOM 833 O O . ALA A 1 116 ? 10.993 17.190 0.570 1.00 70.56 116 ALA A O 1
ATOM 834 N N . ARG A 1 117 ? 9.209 16.789 -0.732 1.00 71.50 117 ARG A N 1
ATOM 835 C CA . ARG A 1 117 ? 9.789 15.654 -1.474 1.00 71.50 117 ARG A CA 1
ATOM 836 C C . ARG A 1 117 ? 10.483 16.030 -2.778 1.00 71.50 117 ARG A C 1
ATOM 838 O O . ARG A 1 117 ? 11.245 15.221 -3.303 1.00 71.50 117 ARG A O 1
ATOM 845 N N . GLY A 1 118 ? 10.167 17.189 -3.347 1.00 59.28 118 GLY A N 1
ATOM 846 C CA . GLY A 1 118 ? 10.538 17.545 -4.714 1.00 59.28 118 GLY A CA 1
ATOM 847 C C . GLY A 1 118 ? 11.489 18.736 -4.825 1.00 59.28 118 GLY A C 1
ATOM 848 O O . GLY A 1 118 ? 11.593 19.575 -3.939 1.00 59.28 118 GLY A O 1
ATOM 849 N N . HIS A 1 119 ? 12.129 18.846 -5.991 1.00 51.81 119 HIS A N 1
ATOM 850 C CA . HIS A 1 119 ? 12.844 20.045 -6.459 1.00 51.81 119 HIS A CA 1
ATOM 851 C C . HIS A 1 119 ? 12.042 20.825 -7.530 1.00 51.81 119 HIS A C 1
ATOM 853 O O . HIS A 1 119 ? 12.598 21.673 -8.225 1.00 51.81 119 HIS A O 1
ATOM 859 N N . GLY A 1 120 ? 10.761 20.484 -7.728 1.00 50.06 120 GLY A N 1
ATOM 860 C CA . GLY A 1 120 ? 9.928 20.928 -8.853 1.00 50.06 120 GLY A CA 1
ATOM 861 C C . GLY A 1 120 ? 8.835 21.937 -8.482 1.00 50.06 120 GLY A C 1
ATOM 862 O O . GLY A 1 120 ? 8.609 22.247 -7.314 1.00 50.06 120 GLY A O 1
ATOM 863 N N . CYS A 1 121 ? 8.140 22.450 -9.501 1.00 45.12 121 CYS A N 1
ATOM 864 C CA . CYS A 1 121 ? 7.066 23.427 -9.333 1.00 45.12 121 CYS A CA 1
ATOM 865 C C . CYS A 1 121 ? 5.755 22.707 -8.976 1.00 45.12 121 CYS A C 1
ATOM 867 O O . CYS A 1 121 ? 5.231 21.928 -9.772 1.00 45.12 121 CYS A O 1
ATOM 869 N N . VAL A 1 122 ? 5.215 22.942 -7.779 1.00 52.22 122 VAL A N 1
ATOM 870 C CA . VAL A 1 122 ? 3.899 22.414 -7.389 1.00 52.22 122 VAL A CA 1
ATOM 871 C C . VAL A 1 122 ? 2.833 23.406 -7.833 1.00 52.22 122 VAL A C 1
ATOM 873 O O . VAL A 1 122 ? 2.770 24.529 -7.330 1.00 52.22 122 VAL A O 1
ATOM 876 N N . PHE A 1 123 ? 1.993 23.002 -8.783 1.00 45.91 123 PHE A N 1
ATOM 877 C CA . PHE A 1 123 ? 0.910 23.855 -9.255 1.00 45.91 123 PHE A CA 1
ATOM 878 C C . PHE A 1 123 ? -0.306 23.695 -8.348 1.00 45.91 123 PHE A C 1
ATOM 880 O O . PHE A 1 123 ? -0.946 22.643 -8.309 1.00 45.91 123 PHE A O 1
ATOM 887 N N . ARG A 1 124 ? -0.640 24.777 -7.647 1.00 40.91 124 ARG A N 1
ATOM 888 C CA . ARG A 1 124 ? -1.900 24.945 -6.928 1.00 40.91 124 ARG A CA 1
ATOM 889 C C . ARG A 1 124 ? -2.910 25.514 -7.930 1.00 40.91 124 ARG A C 1
ATOM 891 O O . ARG A 1 124 ? -2.637 26.548 -8.526 1.00 40.91 124 ARG A O 1
ATOM 898 N N . ASP A 1 125 ? -4.028 24.827 -8.150 1.00 35.97 125 ASP A N 1
ATOM 899 C CA . ASP A 1 125 ? -5.161 25.299 -8.973 1.00 35.97 125 ASP A CA 1
ATOM 900 C C . ASP A 1 125 ? -5.036 25.208 -10.513 1.00 35.97 125 ASP A C 1
ATOM 902 O O . ASP A 1 125 ? -5.565 26.056 -11.235 1.00 35.97 125 ASP A O 1
ATOM 906 N N . MET A 1 126 ? -4.444 24.140 -11.067 1.00 34.84 126 MET A N 1
ATOM 907 C CA . MET A 1 126 ? -4.679 23.834 -12.490 1.00 34.84 126 MET A CA 1
ATOM 908 C C . MET A 1 126 ? -6.083 23.247 -12.695 1.00 34.84 126 MET A C 1
ATOM 910 O O . MET A 1 126 ? -6.352 22.096 -12.354 1.00 34.84 126 MET A O 1
ATOM 914 N N . ARG A 1 127 ? -6.989 24.036 -13.286 1.00 30.08 127 ARG A N 1
ATOM 915 C CA . ARG A 1 127 ? -8.245 23.527 -13.852 1.00 30.08 127 ARG A CA 1
ATOM 916 C C . ARG A 1 127 ? -7.934 22.881 -15.196 1.00 30.08 127 ARG A C 1
ATOM 918 O O . ARG A 1 127 ? -7.625 23.582 -16.156 1.00 30.08 127 ARG A O 1
ATOM 925 N N . LEU A 1 128 ? -8.032 21.556 -15.271 1.00 32.72 128 LEU A N 1
ATOM 926 C CA . LEU A 1 128 ? -8.021 20.849 -16.547 1.00 32.72 128 LEU A CA 1
ATOM 927 C C . LEU A 1 128 ? -9.287 21.254 -17.323 1.00 32.72 128 LEU A C 1
ATOM 929 O O . LEU A 1 128 ? -10.380 20.765 -17.044 1.00 32.72 128 LEU A O 1
ATOM 933 N N . VAL A 1 129 ? -9.158 22.192 -18.260 1.00 25.69 129 VAL A N 1
ATOM 934 C CA . VAL A 1 129 ? -10.212 22.485 -19.234 1.00 25.69 129 VAL A CA 1
ATOM 935 C C . VAL A 1 129 ? -10.109 21.413 -20.310 1.00 25.69 129 VAL A C 1
ATOM 937 O O . VAL A 1 129 ? -9.298 21.522 -21.226 1.00 25.69 129 VAL A O 1
ATOM 940 N N . ILE A 1 130 ? -10.896 20.345 -20.184 1.00 29.38 130 ILE A N 1
ATOM 941 C CA . ILE A 1 130 ? -11.111 19.421 -21.299 1.00 29.38 130 ILE A CA 1
ATOM 942 C C . ILE A 1 130 ? -12.032 20.163 -22.270 1.00 29.38 130 ILE A C 1
ATOM 944 O O . ILE A 1 130 ? -13.251 20.158 -22.112 1.00 29.38 130 ILE A O 1
ATOM 948 N N . SER A 1 131 ? -11.447 20.894 -23.220 1.00 27.22 131 SER A N 1
ATOM 949 C CA . SER A 1 131 ? -12.208 21.420 -24.345 1.00 27.22 131 SER A CA 1
ATOM 950 C C . SER A 1 131 ? -12.517 20.251 -25.267 1.00 27.22 131 SER A C 1
ATOM 952 O O . SER A 1 131 ? -11.600 19.646 -25.824 1.00 27.22 131 SER A O 1
ATOM 954 N N . ASP A 1 132 ? -13.799 19.944 -25.412 1.00 32.06 132 ASP A N 1
ATOM 955 C CA . ASP A 1 132 ? -14.316 19.049 -26.440 1.00 32.06 132 ASP A CA 1
ATOM 956 C C . ASP A 1 132 ? -14.085 19.727 -27.806 1.00 32.06 132 ASP A C 1
ATOM 958 O O . ASP A 1 132 ? -14.916 20.478 -28.314 1.00 32.06 132 ASP A O 1
ATOM 962 N N . ALA A 1 133 ? -12.870 19.590 -28.337 1.00 30.66 133 ALA A N 1
ATOM 963 C CA . ALA A 1 133 ? -12.469 20.145 -29.621 1.00 30.66 133 ALA A CA 1
ATOM 964 C C . ALA A 1 133 ? -12.392 18.992 -30.618 1.00 30.66 133 ALA A C 1
ATOM 966 O O . ALA A 1 133 ? -11.463 18.183 -30.608 1.00 30.66 133 ALA A O 1
ATOM 967 N N . GLY A 1 134 ? -13.429 18.904 -31.448 1.00 31.08 134 GLY A N 1
ATOM 968 C CA . GLY A 1 134 ? -13.537 17.921 -32.510 1.00 31.08 134 GLY A CA 1
ATOM 969 C C . GLY A 1 134 ? -12.322 17.907 -33.440 1.00 31.08 134 GLY A C 1
ATOM 970 O O . GLY A 1 134 ? -11.749 18.938 -33.778 1.00 31.08 134 GLY A O 1
ATOM 971 N N . THR A 1 135 ? -12.001 16.690 -33.884 1.00 35.69 135 THR A N 1
ATOM 972 C CA . THR A 1 135 ? -11.329 16.347 -35.148 1.00 35.69 135 THR A CA 1
ATOM 973 C C . THR A 1 135 ? -10.064 17.130 -35.522 1.00 35.69 135 THR A C 1
ATOM 975 O O . THR A 1 135 ? -10.139 18.123 -36.237 1.00 35.69 135 THR A O 1
ATOM 978 N N . ALA A 1 136 ? -8.894 16.570 -35.190 1.00 28.11 136 ALA A N 1
ATOM 979 C CA . ALA A 1 136 ? -7.913 16.067 -36.169 1.00 28.11 136 ALA A CA 1
ATOM 980 C C . ALA A 1 136 ? -6.650 15.530 -35.459 1.00 28.11 136 ALA A C 1
ATOM 982 O O . ALA A 1 136 ? -5.985 16.264 -34.738 1.00 28.11 136 ALA A O 1
ATOM 983 N N . GLY A 1 137 ? -6.289 14.266 -35.720 1.00 27.34 137 GLY A N 1
ATOM 984 C CA . GLY A 1 137 ? -4.930 13.750 -35.485 1.00 27.34 137 GLY A CA 1
ATOM 985 C C . GLY A 1 137 ? -4.683 12.969 -34.187 1.00 27.34 137 GLY A C 1
ATOM 986 O O . GLY A 1 137 ? -3.920 13.408 -33.341 1.00 27.34 137 GLY A O 1
ATOM 987 N N . THR A 1 138 ? -5.267 11.768 -34.086 1.00 30.27 138 THR A N 1
ATOM 988 C CA . THR A 1 138 ? -4.757 10.598 -33.326 1.00 30.27 138 THR A CA 1
ATOM 989 C C . THR A 1 138 ? -4.127 10.843 -31.946 1.00 30.27 138 THR A C 1
ATOM 991 O O . THR A 1 138 ? -2.911 10.782 -31.779 1.00 30.27 138 THR A O 1
ATOM 994 N N . THR A 1 139 ? -4.973 10.932 -30.923 1.00 25.91 139 THR A N 1
ATOM 995 C CA . THR A 1 139 ? -4.657 10.498 -29.556 1.00 25.91 139 THR A CA 1
ATOM 996 C C . THR A 1 139 ? -5.415 9.200 -29.290 1.00 25.91 139 THR A C 1
ATOM 998 O O . THR A 1 139 ? -6.620 9.200 -29.059 1.00 25.91 139 THR A O 1
ATOM 1001 N N . TYR A 1 140 ? -4.721 8.063 -29.371 1.00 30.14 140 TYR A N 1
ATOM 1002 C CA . TYR A 1 140 ? -5.270 6.802 -28.875 1.00 30.14 140 TYR A CA 1
ATOM 1003 C C . TYR A 1 140 ? -5.108 6.795 -27.353 1.00 30.14 140 TYR A C 1
ATOM 1005 O O . TYR A 1 140 ? -4.009 6.627 -26.835 1.00 30.14 140 TYR A O 1
ATOM 1013 N N . ALA A 1 141 ? -6.206 7.047 -26.644 1.00 30.16 141 ALA A N 1
ATOM 1014 C CA . ALA A 1 141 ? -6.326 6.751 -25.227 1.00 30.16 141 ALA A CA 1
ATOM 1015 C C . ALA A 1 141 ? -6.731 5.278 -25.100 1.00 30.16 141 ALA A C 1
ATOM 1017 O O . ALA A 1 141 ? -7.890 4.930 -25.324 1.00 30.16 141 ALA A O 1
ATOM 1018 N N . GLU A 1 142 ? -5.786 4.400 -24.779 1.00 30.95 142 GLU A N 1
ATOM 1019 C CA . GLU A 1 142 ? -6.12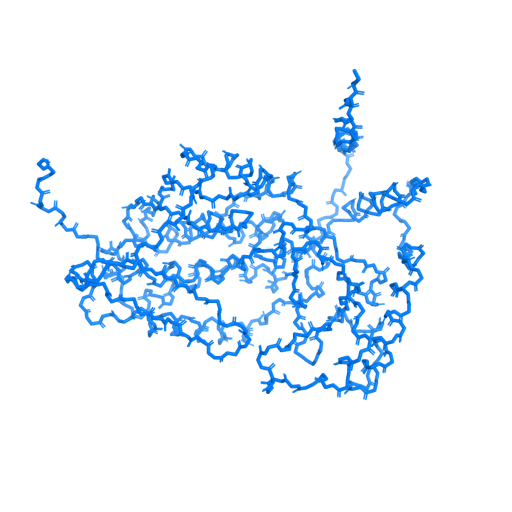1 3.029 -24.400 1.00 30.95 142 GLU A CA 1
ATOM 1020 C C . GLU A 1 142 ? -6.626 3.032 -22.957 1.00 30.95 142 GLU A C 1
ATOM 1022 O O . GLU A 1 142 ? -5.900 3.284 -21.995 1.00 30.95 142 GLU A O 1
ATOM 1027 N N . VAL A 1 143 ? -7.932 2.818 -22.821 1.00 29.41 143 VAL A N 1
ATOM 1028 C CA . VAL A 1 143 ? -8.618 2.676 -21.540 1.00 29.41 143 VAL A CA 1
ATOM 1029 C C . VAL A 1 143 ? -8.319 1.280 -21.002 1.00 29.41 143 VAL A C 1
ATOM 1031 O O . VAL A 1 143 ? -8.981 0.306 -21.351 1.00 29.41 143 VAL A O 1
ATOM 1034 N N . LEU A 1 144 ? -7.300 1.176 -20.150 1.00 32.97 144 LEU A N 1
ATOM 1035 C CA . LEU A 1 144 ? -6.955 -0.071 -19.472 1.00 32.97 144 LEU A CA 1
ATOM 1036 C C . LEU A 1 144 ? -8.000 -0.370 -18.388 1.00 32.97 144 LEU A C 1
ATOM 1038 O O . LEU A 1 144 ? -7.963 0.176 -17.285 1.00 32.97 144 LEU A O 1
ATOM 1042 N N . SER A 1 145 ? -8.970 -1.230 -18.711 1.00 28.80 145 SER A N 1
ATOM 1043 C CA . SER A 1 145 ? -9.965 -1.724 -17.759 1.00 28.80 145 SER A CA 1
ATOM 1044 C C . SER A 1 145 ? -9.527 -3.070 -17.180 1.00 28.80 145 SER A C 1
ATOM 1046 O O . SER A 1 145 ? -9.621 -4.091 -17.861 1.00 28.80 145 SER A O 1
ATOM 1048 N N . SER A 1 146 ? -9.125 -3.110 -15.907 1.00 32.25 146 SER A N 1
ATOM 1049 C CA . SER A 1 146 ? -9.214 -4.358 -15.139 1.00 32.25 146 SER A CA 1
ATOM 1050 C C . SER A 1 146 ? -10.613 -4.440 -14.522 1.00 32.25 146 SER A C 1
ATOM 1052 O O . SER A 1 146 ? -11.061 -3.540 -13.805 1.00 32.25 146 SER A O 1
ATOM 1054 N N . LYS A 1 147 ? -11.356 -5.487 -14.893 1.00 31.03 147 LYS A N 1
ATOM 1055 C CA . LYS A 1 147 ? -12.654 -5.820 -14.308 1.00 31.03 147 LYS A CA 1
ATOM 1056 C C . LYS A 1 147 ? -12.392 -6.518 -12.983 1.00 31.03 147 LYS A C 1
ATOM 1058 O O . LYS A 1 147 ? -12.023 -7.679 -12.997 1.00 31.03 147 LYS A O 1
ATOM 1063 N N . GLU A 1 148 ? -12.543 -5.787 -11.884 1.00 32.53 148 GLU A N 1
ATOM 1064 C CA . GLU A 1 148 ? -13.089 -6.229 -10.590 1.00 32.53 148 GLU A CA 1
ATOM 1065 C C . GLU A 1 148 ? -12.725 -5.180 -9.530 1.00 32.53 148 GLU A C 1
ATOM 1067 O O . GLU A 1 148 ? -11.553 -4.937 -9.267 1.00 32.53 148 GLU A O 1
ATOM 1072 N N . THR A 1 149 ? -13.745 -4.565 -8.913 1.00 37.16 149 THR A N 1
ATOM 1073 C CA . THR A 1 149 ? -13.678 -3.419 -7.975 1.00 37.16 149 THR A CA 1
ATOM 1074 C C . THR A 1 149 ? -13.224 -2.105 -8.627 1.00 37.16 149 THR A C 1
ATOM 1076 O O . THR A 1 149 ? -12.145 -2.044 -9.192 1.00 37.16 149 THR A O 1
ATOM 1079 N N . ARG A 1 150 ? -14.096 -1.074 -8.607 1.00 40.00 150 ARG A N 1
ATOM 1080 C CA . ARG A 1 150 ? -13.960 0.249 -9.271 1.00 40.00 150 ARG A CA 1
ATOM 1081 C C . ARG A 1 150 ? -12.712 0.403 -10.163 1.00 40.00 150 ARG A C 1
ATOM 1083 O O . ARG A 1 150 ? -11.646 0.672 -9.605 1.00 40.00 150 ARG A O 1
ATOM 1090 N N . PRO A 1 151 ? -12.831 0.313 -11.504 1.00 47.81 151 PRO A N 1
ATOM 1091 C CA . PRO A 1 151 ? -11.683 0.477 -12.387 1.00 47.81 151 PRO A CA 1
ATOM 1092 C C . PRO A 1 151 ? -11.061 1.849 -12.125 1.00 47.81 151 PRO A C 1
ATOM 1094 O O . PRO A 1 151 ? -11.641 2.888 -12.442 1.00 47.81 151 PRO A O 1
ATOM 1097 N N . ARG A 1 152 ? -9.895 1.863 -11.474 1.00 51.88 152 ARG A N 1
ATOM 1098 C CA . ARG A 1 152 ? -9.054 3.053 -11.453 1.00 51.88 152 ARG A CA 1
ATOM 1099 C C . ARG A 1 152 ? -8.505 3.167 -12.866 1.00 51.88 152 ARG A C 1
ATOM 1101 O O . ARG A 1 152 ? -7.807 2.271 -13.330 1.00 51.88 152 ARG A O 1
ATOM 1108 N N . LEU A 1 153 ? -8.916 4.216 -13.566 1.00 56.16 153 LEU A N 1
ATOM 1109 C CA . LEU A 1 153 ? -8.462 4.486 -14.919 1.00 56.16 153 LEU A CA 1
ATOM 1110 C C . LEU A 1 153 ? -7.097 5.152 -14.832 1.00 56.16 153 LEU A C 1
ATOM 1112 O O . LEU A 1 153 ? -6.974 6.263 -14.316 1.00 56.16 153 LEU A O 1
ATOM 1116 N N . TYR A 1 154 ? -6.083 4.451 -15.318 1.00 61.97 154 TYR A N 1
ATOM 1117 C CA . TYR A 1 154 ? -4.753 5.005 -15.478 1.00 61.97 154 TYR A CA 1
ATOM 1118 C C . TYR A 1 154 ? -4.582 5.424 -16.933 1.00 61.97 154 TYR A C 1
ATOM 1120 O O . TYR A 1 154 ? -4.748 4.607 -17.836 1.00 61.97 154 TYR A O 1
ATOM 1128 N N . PHE A 1 155 ? -4.250 6.693 -17.158 1.00 64.56 155 PHE A N 1
ATOM 1129 C CA . PHE A 1 155 ? -3.954 7.211 -18.488 1.00 64.56 155 PHE A CA 1
ATOM 1130 C C . PHE A 1 155 ? -2.458 7.472 -18.601 1.00 64.56 155 PHE A C 1
ATOM 1132 O O . PHE A 1 155 ? -1.886 8.199 -17.789 1.00 64.56 155 PHE A O 1
ATOM 1139 N N . ALA A 1 156 ? -1.840 6.900 -19.628 1.00 66.50 156 ALA A N 1
ATOM 1140 C CA . ALA A 1 156 ? -0.497 7.251 -20.052 1.00 66.50 156 ALA A CA 1
ATOM 1141 C C . ALA A 1 156 ? -0.567 7.740 -21.494 1.00 66.50 156 ALA A C 1
ATOM 1143 O O . ALA A 1 156 ? -1.015 7.023 -22.384 1.00 66.50 156 ALA A O 1
ATOM 1144 N N . LEU A 1 157 ? -0.150 8.984 -21.713 1.00 68.75 157 LEU A N 1
ATOM 1145 C CA . LEU A 1 157 ? -0.095 9.575 -23.042 1.00 68.75 157 LEU A CA 1
ATOM 1146 C C . LEU A 1 157 ? 1.332 9.434 -23.556 1.00 68.75 157 LEU A C 1
ATOM 1148 O O . LEU A 1 157 ? 2.241 10.120 -23.092 1.00 68.75 157 LEU A O 1
ATOM 1152 N N . VAL A 1 158 ? 1.521 8.517 -24.499 1.00 66.25 158 VAL A N 1
ATOM 1153 C CA . VAL A 1 158 ? 2.815 8.244 -25.125 1.00 66.25 158 VAL A CA 1
ATOM 1154 C C . VAL A 1 158 ? 2.681 8.487 -26.620 1.00 66.25 158 VAL A C 1
ATOM 1156 O O . VAL A 1 158 ? 1.691 8.095 -27.239 1.00 66.25 158 VAL A O 1
ATOM 1159 N N . ARG A 1 159 ? 3.678 9.137 -27.227 1.00 69.81 159 ARG A N 1
ATOM 1160 C CA . ARG A 1 159 ? 3.714 9.244 -28.685 1.00 69.81 159 ARG A CA 1
ATOM 1161 C C . ARG A 1 159 ? 3.991 7.868 -29.289 1.00 69.81 159 ARG A C 1
ATOM 1163 O O . ARG A 1 159 ? 4.909 7.173 -28.859 1.00 69.81 159 ARG A O 1
ATOM 1170 N N . ARG A 1 160 ? 3.212 7.481 -30.300 1.00 67.81 160 ARG A N 1
ATOM 1171 C CA . ARG A 1 160 ? 3.268 6.143 -30.913 1.00 67.81 160 ARG A CA 1
ATOM 1172 C C . ARG A 1 160 ? 4.657 5.771 -31.443 1.00 67.81 160 ARG A C 1
ATOM 1174 O O . ARG A 1 160 ? 5.058 4.621 -31.330 1.00 67.81 160 ARG A O 1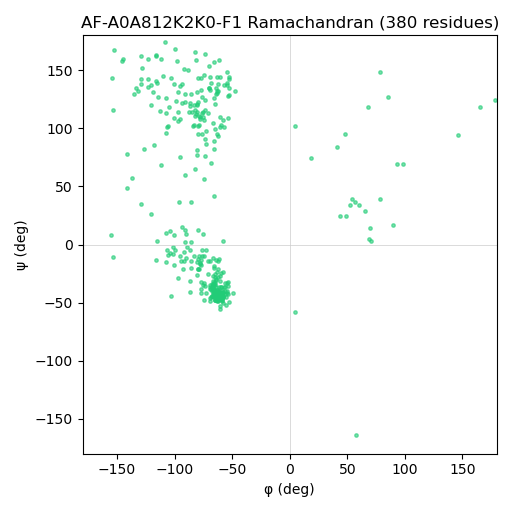
ATOM 1181 N N . ASP A 1 161 ? 5.385 6.735 -31.996 1.00 69.19 161 ASP A N 1
ATOM 1182 C CA . ASP A 1 161 ? 6.753 6.573 -32.503 1.00 69.19 161 ASP A CA 1
ATOM 1183 C C . ASP A 1 161 ? 7.794 6.335 -31.398 1.00 69.19 161 ASP A C 1
ATOM 1185 O O . ASP A 1 161 ? 8.909 5.905 -31.682 1.00 69.19 161 ASP A O 1
ATOM 1189 N N . CYS A 1 162 ? 7.433 6.575 -30.137 1.00 70.50 162 CYS A N 1
ATOM 1190 C CA . CYS A 1 162 ? 8.275 6.280 -28.988 1.00 70.50 162 CYS A CA 1
ATOM 1191 C C . CYS A 1 162 ? 8.021 4.888 -28.400 1.00 70.50 162 CYS A C 1
ATOM 1193 O O . CYS A 1 162 ? 8.759 4.494 -27.508 1.00 70.50 162 CYS A O 1
ATOM 1195 N N . LEU A 1 163 ? 7.026 4.119 -28.849 1.00 74.19 163 LEU A N 1
ATOM 1196 C CA . LEU A 1 163 ? 6.823 2.756 -28.346 1.00 74.19 163 LEU A CA 1
ATOM 1197 C C . LEU A 1 163 ? 7.838 1.788 -28.957 1.00 74.19 163 LEU A C 1
ATOM 1199 O O . LEU A 1 163 ? 8.208 1.898 -30.126 1.00 74.19 163 LEU A O 1
ATOM 1203 N N . LEU A 1 164 ? 8.301 0.829 -28.160 1.00 73.81 164 LEU A N 1
ATOM 1204 C CA . LEU A 1 164 ? 9.157 -0.243 -28.655 1.00 73.81 164 LEU A CA 1
ATOM 1205 C C . LEU A 1 164 ? 8.346 -1.166 -29.584 1.00 73.81 164 LEU A C 1
ATOM 1207 O O . LEU A 1 164 ? 7.194 -1.488 -29.273 1.00 73.81 164 LEU A O 1
ATOM 1211 N N . PRO A 1 165 ? 8.923 -1.615 -30.715 1.00 67.25 165 PRO A N 1
ATOM 1212 C CA . PRO A 1 165 ? 8.232 -2.501 -31.647 1.00 67.25 165 PRO A CA 1
ATOM 1213 C C . PRO A 1 165 ? 7.661 -3.744 -30.949 1.00 67.25 165 PRO A C 1
ATOM 1215 O O . PRO A 1 165 ? 8.337 -4.365 -30.131 1.00 67.25 165 PRO A O 1
ATOM 1218 N N . GLY A 1 166 ? 6.412 -4.099 -31.268 1.00 68.25 166 GLY A N 1
ATOM 1219 C CA . GLY A 1 166 ? 5.757 -5.316 -30.768 1.00 68.25 166 GLY A CA 1
ATOM 1220 C C . GLY A 1 166 ? 5.411 -5.321 -29.275 1.00 68.25 166 GLY A C 1
ATOM 1221 O O . GLY A 1 166 ? 5.143 -6.388 -28.737 1.00 68.25 166 GLY A O 1
ATOM 1222 N N . THR A 1 167 ? 5.442 -4.168 -28.597 1.00 69.81 167 THR A N 1
ATOM 1223 C CA . THR A 1 167 ? 5.171 -4.093 -27.155 1.00 69.81 167 THR A CA 1
ATOM 1224 C C . THR A 1 167 ? 3.806 -3.463 -26.871 1.00 69.81 167 THR A C 1
ATOM 1226 O O . THR A 1 167 ? 3.626 -2.267 -27.092 1.00 69.81 167 THR A O 1
ATOM 1229 N N . ASP A 1 168 ? 2.878 -4.258 -26.339 1.00 82.31 168 ASP A N 1
ATOM 1230 C CA . ASP A 1 168 ? 1.614 -3.796 -25.760 1.00 82.31 168 ASP A CA 1
ATOM 1231 C C . ASP A 1 168 ? 1.806 -3.526 -24.251 1.00 82.31 168 ASP A C 1
ATOM 1233 O O . ASP A 1 168 ? 2.385 -4.336 -23.519 1.00 82.31 168 ASP A O 1
ATOM 1237 N N . VAL A 1 169 ? 1.385 -2.345 -23.783 1.00 82.38 169 VAL A N 1
ATOM 1238 C CA . VAL A 1 169 ? 1.537 -1.933 -22.376 1.00 82.38 169 VAL A CA 1
ATOM 1239 C C . VAL A 1 169 ? 0.634 -2.759 -21.457 1.00 82.38 169 VAL A C 1
ATOM 1241 O O . VAL A 1 169 ? 1.040 -3.079 -20.336 1.00 82.38 169 VAL A O 1
ATOM 1244 N N . ALA A 1 170 ? -0.572 -3.098 -21.915 1.00 81.56 170 ALA A N 1
ATOM 1245 C CA . ALA A 1 170 ? -1.536 -3.901 -21.178 1.00 81.56 170 ALA A CA 1
ATOM 1246 C C . ALA A 1 170 ? -1.005 -5.318 -20.966 1.00 81.56 170 ALA A C 1
ATOM 1248 O O . ALA A 1 170 ? -0.999 -5.793 -19.830 1.00 81.56 170 ALA A O 1
ATOM 1249 N N . ASP A 1 171 ? -0.494 -5.943 -22.028 1.00 83.69 171 ASP A N 1
ATOM 1250 C CA . ASP A 1 171 ? 0.063 -7.298 -21.966 1.00 83.69 171 ASP A CA 1
ATOM 1251 C C . ASP A 1 171 ? 1.271 -7.351 -21.027 1.00 83.69 171 ASP A C 1
ATOM 1253 O O . ASP A 1 171 ? 1.369 -8.238 -20.177 1.00 83.69 171 ASP A O 1
ATOM 1257 N N . ASN A 1 172 ? 2.165 -6.360 -21.116 1.00 85.50 172 ASN A N 1
ATOM 1258 C CA . ASN A 1 172 ? 3.316 -6.257 -20.221 1.00 85.50 172 ASN A CA 1
ATOM 1259 C C . ASN A 1 172 ? 2.879 -6.102 -18.753 1.00 85.50 172 ASN A C 1
ATOM 1261 O O . ASN A 1 172 ? 3.343 -6.829 -17.875 1.00 85.50 172 ASN A O 1
ATOM 1265 N N . TYR A 1 173 ? 1.939 -5.192 -18.481 1.00 86.62 173 TYR A N 1
ATOM 1266 C CA . TYR A 1 173 ? 1.411 -4.985 -17.132 1.00 86.62 173 TYR A CA 1
ATOM 1267 C C . TYR A 1 173 ? 0.723 -6.240 -16.583 1.00 86.62 173 TYR A C 1
ATOM 1269 O O . TYR A 1 173 ? 0.929 -6.604 -15.420 1.00 86.62 173 TYR A O 1
ATOM 1277 N N . GLN A 1 174 ? -0.078 -6.917 -17.409 1.00 86.69 174 GLN A N 1
ATOM 1278 C CA . GLN A 1 174 ? -0.765 -8.147 -17.038 1.00 86.69 174 GLN A CA 1
ATOM 1279 C C . GLN A 1 174 ? 0.236 -9.259 -16.719 1.00 86.69 174 GLN A C 1
ATOM 1281 O O . GLN A 1 174 ? 0.118 -9.869 -15.654 1.00 86.69 174 GLN A O 1
ATOM 1286 N N . PHE A 1 175 ? 1.243 -9.464 -17.573 1.00 89.69 175 PHE A N 1
ATOM 1287 C CA . PHE A 1 175 ? 2.306 -10.441 -17.347 1.00 89.69 175 PHE A CA 1
ATOM 1288 C C . PHE A 1 175 ? 3.004 -10.202 -16.004 1.00 89.69 175 PHE A C 1
ATOM 1290 O O . PHE A 1 175 ? 3.072 -11.105 -15.169 1.00 89.69 175 PHE A O 1
ATOM 1297 N N . VAL A 1 176 ? 3.459 -8.971 -15.741 1.00 88.81 176 VAL A N 1
ATOM 1298 C CA . VAL A 1 176 ? 4.130 -8.628 -14.476 1.00 88.81 176 VAL A CA 1
ATOM 1299 C C . VAL A 1 176 ? 3.204 -8.876 -13.286 1.00 88.81 176 VAL A C 1
ATOM 1301 O O . VAL A 1 176 ? 3.621 -9.446 -12.280 1.00 88.81 176 VAL A O 1
ATOM 1304 N N . CYS A 1 177 ? 1.930 -8.496 -13.391 1.00 89.31 177 CYS A N 1
ATOM 1305 C CA . CYS A 1 177 ? 0.952 -8.737 -12.334 1.00 89.31 177 CYS A CA 1
ATOM 1306 C C . CYS A 1 177 ? 0.730 -10.233 -12.064 1.00 89.31 177 CYS A C 1
ATOM 1308 O O . CYS A 1 177 ? 0.582 -10.624 -10.907 1.00 89.31 177 CYS A O 1
ATOM 1310 N N . GLU A 1 178 ? 0.699 -11.075 -13.096 1.00 88.75 178 GLU A N 1
ATOM 1311 C CA . GLU A 1 178 ? 0.586 -12.530 -12.957 1.00 88.75 178 GLU A CA 1
ATOM 1312 C C . GLU A 1 178 ? 1.814 -13.130 -12.267 1.00 88.75 178 GLU A C 1
ATOM 1314 O O . GLU A 1 178 ? 1.651 -13.885 -11.304 1.00 88.75 178 GLU A O 1
ATOM 1319 N N . GLN A 1 179 ? 3.023 -12.723 -12.666 1.00 91.81 179 GLN A N 1
ATOM 1320 C CA . GLN A 1 179 ? 4.265 -13.171 -12.027 1.00 91.81 179 GLN A CA 1
ATOM 1321 C C . GLN A 1 179 ? 4.336 -12.751 -10.555 1.00 91.81 179 GLN A C 1
ATOM 1323 O O . GLN A 1 179 ? 4.619 -13.568 -9.678 1.00 91.81 179 GLN A O 1
ATOM 1328 N N . LEU A 1 180 ? 3.983 -11.499 -10.247 1.00 87.81 180 LEU A N 1
ATOM 1329 C CA . LEU A 1 180 ? 3.943 -11.012 -8.869 1.00 87.81 180 LEU A CA 1
ATOM 1330 C C . LEU A 1 180 ? 2.914 -11.769 -8.023 1.00 87.81 180 LEU A C 1
ATOM 1332 O O . LEU A 1 180 ? 3.203 -12.107 -6.876 1.00 87.81 180 LEU A O 1
ATOM 1336 N N . ARG A 1 181 ? 1.727 -12.077 -8.564 1.00 86.62 181 ARG A N 1
ATOM 1337 C CA . ARG A 1 181 ? 0.732 -12.900 -7.853 1.00 86.62 181 ARG A CA 1
ATOM 1338 C C . ARG A 1 181 ? 1.258 -14.306 -7.586 1.00 86.62 181 ARG A C 1
ATOM 1340 O O . ARG A 1 181 ? 1.089 -14.793 -6.471 1.00 86.62 181 ARG A O 1
ATOM 1347 N N . ALA A 1 182 ? 1.905 -14.935 -8.568 1.00 85.81 182 ALA A N 1
ATOM 1348 C CA . ALA A 1 182 ? 2.514 -16.252 -8.399 1.00 85.81 182 ALA A CA 1
ATOM 1349 C C . ALA A 1 182 ? 3.607 -16.229 -7.316 1.00 85.81 182 ALA A C 1
ATOM 1351 O O . ALA A 1 182 ? 3.617 -17.084 -6.431 1.00 85.81 182 ALA A O 1
ATOM 1352 N N . HIS A 1 183 ? 4.460 -15.201 -7.316 1.00 84.56 183 HIS A N 1
ATOM 1353 C CA . HIS A 1 183 ? 5.483 -15.009 -6.290 1.00 84.56 183 HIS A CA 1
ATOM 1354 C C . HIS A 1 183 ? 4.871 -14.832 -4.891 1.00 84.56 183 HIS A C 1
ATOM 1356 O O . HIS A 1 183 ? 5.286 -15.487 -3.936 1.00 84.56 183 HIS A O 1
ATOM 1362 N N . MET A 1 184 ? 3.841 -13.991 -4.761 1.00 83.56 184 MET A N 1
ATOM 1363 C CA . MET A 1 184 ? 3.151 -13.769 -3.483 1.00 83.56 184 MET A CA 1
ATOM 1364 C C . MET A 1 184 ? 2.407 -15.016 -2.994 1.00 83.56 184 MET A C 1
ATOM 1366 O O . MET A 1 184 ? 2.329 -15.244 -1.789 1.00 83.56 184 MET A O 1
ATOM 1370 N N . ALA A 1 185 ? 1.891 -15.848 -3.900 1.00 82.62 185 ALA A N 1
ATOM 1371 C CA . ALA A 1 185 ? 1.286 -17.126 -3.538 1.00 82.62 185 ALA A CA 1
ATOM 1372 C C . ALA A 1 185 ? 2.321 -18.118 -2.976 1.00 82.62 185 ALA A C 1
ATOM 1374 O O . ALA A 1 185 ? 2.001 -18.867 -2.056 1.00 82.62 185 ALA A O 1
ATOM 1375 N N . LEU A 1 186 ? 3.556 -18.099 -3.490 1.00 83.62 186 LEU A N 1
ATOM 1376 C CA . LEU A 1 186 ? 4.639 -18.977 -3.038 1.00 83.62 186 LEU A CA 1
ATOM 1377 C C . LEU A 1 186 ? 5.260 -18.523 -1.708 1.00 83.62 186 LEU A C 1
ATOM 1379 O O . LEU A 1 186 ? 5.550 -19.349 -0.846 1.00 83.62 186 LEU A O 1
ATOM 1383 N N . HIS A 1 187 ? 5.478 -17.217 -1.547 1.00 79.31 187 HIS A N 1
ATOM 1384 C CA . HIS A 1 187 ? 6.211 -16.654 -0.406 1.00 79.31 187 HIS A CA 1
ATOM 1385 C C . HIS A 1 187 ? 5.315 -16.085 0.702 1.00 79.31 187 HIS A C 1
ATOM 1387 O O . HIS A 1 187 ? 5.819 -15.698 1.757 1.00 79.31 187 HIS A O 1
ATOM 1393 N N . GLY A 1 188 ? 4.000 -16.071 0.481 1.00 80.00 188 GLY A N 1
ATOM 1394 C CA . GLY A 1 188 ? 3.011 -15.488 1.378 1.00 80.00 188 GLY A CA 1
ATOM 1395 C C . GLY A 1 188 ? 2.831 -13.989 1.136 1.00 80.00 188 GLY A C 1
ATOM 1396 O O . GLY A 1 188 ? 3.784 -13.211 1.164 1.00 80.00 188 GLY A O 1
ATOM 1397 N N . ALA A 1 189 ? 1.582 -13.574 0.923 1.00 82.44 189 ALA A N 1
ATOM 1398 C CA . ALA A 1 189 ? 1.222 -12.162 0.882 1.00 82.44 189 ALA A CA 1
ATOM 1399 C C . ALA A 1 189 ? 1.210 -11.574 2.307 1.00 82.44 189 ALA A C 1
ATOM 1401 O O . ALA A 1 189 ? 0.819 -12.275 3.245 1.00 82.44 189 ALA A O 1
ATOM 1402 N N . PRO A 1 190 ? 1.589 -10.295 2.484 1.00 84.88 190 PRO A N 1
ATOM 1403 C CA . PRO A 1 190 ? 1.487 -9.637 3.777 1.00 84.88 190 PRO A CA 1
ATOM 1404 C C . PRO A 1 190 ? 0.026 -9.577 4.218 1.00 84.88 190 PRO A C 1
ATOM 1406 O O . PRO A 1 190 ? -0.879 -9.283 3.432 1.00 84.88 190 PRO A O 1
ATOM 1409 N N . THR A 1 191 ? -0.190 -9.848 5.494 1.00 87.75 191 THR A N 1
ATOM 1410 C CA . THR A 1 191 ? -1.507 -9.844 6.120 1.00 87.75 191 THR A CA 1
ATOM 1411 C C . THR A 1 191 ? -1.755 -8.534 6.874 1.00 87.75 191 THR A C 1
ATOM 1413 O O . THR A 1 191 ? -0.842 -7.738 7.109 1.00 87.75 191 THR A O 1
ATOM 1416 N N . ILE A 1 192 ? -3.001 -8.294 7.291 1.00 86.75 192 ILE A N 1
ATOM 1417 C CA . ILE A 1 192 ? -3.334 -7.153 8.161 1.00 86.75 192 ILE A CA 1
ATOM 1418 C C . ILE A 1 192 ? -2.588 -7.279 9.492 1.00 86.75 192 ILE A C 1
ATOM 1420 O O . ILE A 1 192 ? -2.054 -6.295 10.004 1.00 86.75 192 ILE A O 1
ATOM 1424 N N . ALA A 1 193 ? -2.500 -8.501 10.018 1.00 88.12 193 ALA A N 1
ATOM 1425 C CA . ALA A 1 193 ? -1.753 -8.793 11.231 1.00 88.12 193 ALA A CA 1
ATOM 1426 C C . ALA A 1 193 ? -0.274 -8.404 11.106 1.00 88.12 193 ALA A C 1
ATOM 1428 O O . ALA A 1 193 ? 0.286 -7.827 12.038 1.00 88.12 193 ALA A O 1
ATOM 1429 N N . ASP A 1 194 ? 0.348 -8.666 9.952 1.00 87.31 194 ASP A N 1
ATOM 1430 C CA . ASP A 1 194 ? 1.743 -8.290 9.707 1.00 87.31 194 ASP A CA 1
ATOM 1431 C C . ASP A 1 194 ? 1.946 -6.775 9.766 1.00 87.31 194 ASP A C 1
ATOM 1433 O O . ASP A 1 194 ? 2.907 -6.295 10.369 1.00 87.31 194 ASP A O 1
ATOM 1437 N N . ILE A 1 195 ? 1.010 -6.014 9.197 1.00 88.19 195 ILE A N 1
ATOM 1438 C CA . ILE A 1 195 ? 1.040 -4.549 9.216 1.00 88.19 195 ILE A CA 1
ATOM 1439 C C . ILE A 1 195 ? 0.898 -4.032 10.652 1.00 88.19 195 ILE A C 1
ATOM 1441 O O . ILE A 1 195 ? 1.697 -3.207 11.092 1.00 88.19 195 ILE A O 1
ATOM 1445 N N . CYS A 1 196 ? -0.074 -4.546 11.411 1.00 87.06 196 CYS A N 1
ATOM 1446 C CA . CYS A 1 196 ? -0.311 -4.106 12.786 1.00 87.06 196 CYS A CA 1
ATOM 1447 C C . CYS A 1 196 ? 0.829 -4.473 13.749 1.00 87.06 196 CYS A C 1
ATOM 1449 O O . CYS A 1 196 ? 1.087 -3.742 14.706 1.00 87.06 196 CYS A O 1
ATOM 1451 N N . ARG A 1 197 ? 1.519 -5.597 13.516 1.00 85.56 197 ARG A N 1
ATOM 1452 C CA . ARG A 1 197 ? 2.679 -6.022 14.319 1.00 85.56 197 ARG A CA 1
ATOM 1453 C C . ARG A 1 197 ? 3.912 -5.164 14.089 1.00 85.56 197 ARG A C 1
ATOM 1455 O O . ARG A 1 197 ? 4.760 -5.106 14.968 1.00 85.56 197 ARG A O 1
ATOM 1462 N N . ALA A 1 198 ? 4.024 -4.526 12.930 1.00 79.38 198 ALA A N 1
ATOM 1463 C CA . ALA A 1 198 ? 5.215 -3.779 12.559 1.00 79.38 198 ALA A CA 1
ATOM 1464 C C . ALA A 1 198 ? 5.310 -2.402 13.256 1.00 79.38 198 ALA A C 1
ATOM 1466 O O . ALA A 1 198 ? 6.374 -1.786 13.263 1.00 79.38 198 ALA A O 1
ATOM 1467 N N . SER A 1 199 ? 4.221 -1.925 13.867 1.00 84.69 199 SER A N 1
ATOM 1468 C CA . SER A 1 199 ? 4.162 -0.636 14.563 1.00 84.69 199 SER A CA 1
ATOM 1469 C C . SER A 1 199 ? 4.902 -0.651 15.911 1.00 84.69 199 SER A C 1
ATOM 1471 O O . SER A 1 199 ? 4.532 -1.422 16.803 1.00 84.69 199 SER A O 1
ATOM 1473 N N . PRO A 1 200 ? 5.872 0.255 16.141 1.00 84.56 200 PRO A N 1
ATOM 1474 C CA . PRO A 1 200 ? 6.435 0.500 17.463 1.00 84.56 200 PRO A CA 1
ATOM 1475 C C . PRO A 1 200 ? 5.362 0.841 18.504 1.00 84.56 200 PRO A C 1
ATOM 1477 O O . PRO A 1 200 ? 4.457 1.640 18.256 1.00 84.56 200 PRO A O 1
ATOM 1480 N N . LYS A 1 201 ? 5.503 0.303 19.723 1.00 85.31 201 LYS A N 1
ATOM 1481 C CA . LYS A 1 201 ? 4.556 0.547 20.831 1.00 85.31 201 LYS A CA 1
ATOM 1482 C C . LYS A 1 201 ? 4.371 2.033 21.153 1.00 85.31 201 LYS A C 1
ATOM 1484 O O . LYS A 1 201 ? 3.275 2.438 21.523 1.00 85.31 201 LYS A O 1
ATOM 1489 N N . GLN A 1 202 ? 5.416 2.842 20.992 1.00 85.75 202 GLN A N 1
ATOM 1490 C CA . GLN A 1 202 ? 5.361 4.286 21.227 1.00 85.75 202 GLN A CA 1
ATOM 1491 C C . GLN A 1 202 ? 4.330 4.982 20.327 1.00 85.75 202 GLN A C 1
ATOM 1493 O O . GLN A 1 202 ? 3.629 5.882 20.783 1.00 85.75 202 GLN A O 1
ATOM 1498 N N . TRP A 1 203 ? 4.176 4.535 19.077 1.00 86.38 203 TRP A N 1
ATOM 1499 C CA . TRP A 1 203 ? 3.185 5.104 18.163 1.00 86.38 203 TRP A CA 1
ATOM 1500 C C . TRP A 1 203 ? 1.755 4.837 18.628 1.00 86.38 203 TRP A C 1
ATOM 1502 O O . TRP A 1 203 ? 0.897 5.701 18.481 1.00 86.38 203 TRP A O 1
ATOM 1512 N N . LEU A 1 204 ? 1.503 3.687 19.260 1.00 88.69 204 LEU A N 1
ATOM 1513 C CA . LEU A 1 204 ? 0.188 3.390 19.830 1.00 88.69 204 LEU A CA 1
ATOM 1514 C C . LEU A 1 204 ? -0.180 4.393 20.929 1.00 88.69 204 LEU A C 1
ATOM 1516 O O . LEU A 1 204 ? -1.297 4.895 20.933 1.00 88.69 204 LEU A O 1
ATOM 1520 N N . VAL A 1 205 ? 0.764 4.746 21.807 1.00 87.50 205 VAL A N 1
ATOM 1521 C CA . VAL A 1 205 ? 0.537 5.745 22.869 1.00 87.50 205 VAL A CA 1
ATOM 1522 C C . VAL A 1 205 ? 0.226 7.111 22.283 1.00 87.50 205 VAL A C 1
ATOM 1524 O O . VAL A 1 205 ? -0.728 7.761 22.697 1.00 87.50 205 VAL A O 1
ATOM 1527 N N . ILE A 1 206 ? 1.031 7.550 21.313 1.00 87.44 206 ILE A N 1
ATOM 1528 C CA . ILE A 1 206 ? 0.870 8.862 20.681 1.00 87.44 206 ILE A CA 1
ATOM 1529 C C . ILE A 1 206 ? -0.528 8.977 20.065 1.00 87.44 206 ILE A C 1
ATOM 1531 O O . ILE A 1 206 ? -1.221 9.976 20.270 1.00 87.44 206 ILE A O 1
ATOM 1535 N N . GLU A 1 207 ? -0.977 7.941 19.359 1.00 88.50 207 GLU A N 1
ATOM 1536 C CA . GLU A 1 207 ? -2.282 7.958 18.701 1.00 88.50 207 GLU A CA 1
ATOM 1537 C C . GLU A 1 207 ? -3.453 7.783 19.671 1.00 88.50 207 GLU A C 1
ATOM 1539 O O . GLU A 1 207 ? -4.483 8.440 19.496 1.00 88.50 207 GLU A O 1
ATOM 1544 N N . GLU A 1 208 ? -3.304 6.981 20.730 1.00 90.75 208 GLU A N 1
ATOM 1545 C CA . GLU A 1 208 ? -4.293 6.915 21.810 1.00 90.75 208 GLU A CA 1
ATOM 1546 C C . GLU A 1 208 ? -4.473 8.293 22.459 1.00 90.75 208 GLU A C 1
ATOM 1548 O O . GLU A 1 208 ? -5.600 8.768 22.629 1.00 90.75 208 GLU A O 1
ATOM 1553 N N . ASN A 1 209 ? -3.366 8.977 22.755 1.00 89.62 209 ASN A N 1
ATOM 1554 C CA . ASN A 1 209 ? -3.366 10.311 23.353 1.00 89.62 209 ASN A CA 1
ATOM 1555 C C . ASN A 1 209 ? -4.033 11.318 22.428 1.00 89.62 209 ASN A C 1
ATOM 1557 O O . ASN A 1 209 ? -4.896 12.076 22.866 1.00 89.62 209 ASN A O 1
ATOM 1561 N N . ARG A 1 210 ? -3.715 11.280 21.132 1.00 87.94 210 ARG A N 1
ATOM 1562 C CA . ARG A 1 210 ? -4.362 12.130 20.131 1.00 87.94 210 ARG A CA 1
ATOM 1563 C C . ARG A 1 210 ? -5.873 11.889 20.081 1.00 87.94 210 ARG A C 1
ATOM 1565 O O . ARG A 1 210 ? -6.650 12.845 20.038 1.00 87.94 210 ARG A O 1
ATOM 1572 N N . ALA A 1 211 ? -6.313 10.631 20.121 1.00 88.69 211 ALA A N 1
ATOM 1573 C CA . ALA A 1 211 ? -7.733 10.283 20.147 1.00 88.69 211 ALA A CA 1
ATOM 1574 C C . ALA A 1 211 ? -8.435 10.751 21.438 1.00 88.69 211 ALA A C 1
ATOM 1576 O O . ALA A 1 211 ? -9.563 11.248 21.376 1.00 88.69 211 ALA A O 1
ATOM 1577 N N . ARG A 1 212 ? -7.765 10.653 22.593 1.00 90.69 212 ARG A N 1
ATOM 1578 C CA . ARG A 1 212 ? -8.250 11.141 23.896 1.00 90.69 212 ARG A CA 1
ATOM 1579 C C . ARG A 1 212 ? -8.353 12.660 23.948 1.00 90.69 212 ARG A C 1
ATOM 1581 O O . ARG A 1 212 ? -9.394 13.172 24.358 1.00 90.69 212 ARG A O 1
ATOM 1588 N N . SER A 1 213 ? -7.345 13.377 23.457 1.00 90.25 213 SER A N 1
ATOM 1589 C CA . SER A 1 213 ? -7.351 14.842 23.384 1.00 90.25 213 SER A CA 1
ATOM 1590 C C . SER A 1 213 ? -8.519 15.355 22.544 1.00 90.25 213 SER A C 1
ATOM 1592 O O . SER A 1 213 ? -9.260 16.228 22.992 1.00 90.25 213 SER A O 1
ATOM 1594 N N . ARG A 1 214 ? -8.793 14.732 21.386 1.00 88.56 214 ARG A N 1
ATOM 1595 C CA . ARG A 1 214 ? -9.983 15.042 20.562 1.00 88.56 214 ARG A CA 1
ATOM 1596 C C . ARG A 1 214 ? -11.307 14.849 21.312 1.00 88.56 214 ARG A C 1
ATOM 1598 O O . ARG A 1 214 ? -12.310 15.461 20.956 1.00 88.56 214 ARG A O 1
ATOM 1605 N N . ARG A 1 215 ? -11.319 14.009 22.350 1.00 87.94 215 ARG A N 1
ATOM 1606 C CA . ARG A 1 215 ? -12.472 13.733 23.222 1.00 87.94 215 ARG A CA 1
ATOM 1607 C C . ARG A 1 215 ? -12.426 14.474 24.557 1.00 87.94 215 ARG A C 1
ATOM 1609 O O . ARG A 1 215 ? -13.270 14.207 25.408 1.00 87.94 215 ARG A O 1
ATOM 1616 N N . LYS A 1 216 ? -11.480 15.402 24.744 1.00 93.56 216 LYS A N 1
ATOM 1617 C CA . LYS A 1 216 ? -11.279 16.150 25.996 1.00 93.56 216 LYS A CA 1
ATOM 1618 C C . LYS A 1 216 ? -11.044 15.228 27.203 1.00 93.56 216 LYS A C 1
ATOM 1620 O O . LYS A 1 216 ? -11.525 15.492 28.301 1.00 93.56 216 LYS A O 1
ATOM 1625 N N . MET A 1 217 ? -10.327 14.125 26.988 1.00 91.31 217 MET A N 1
ATOM 1626 C CA . MET A 1 217 ? -9.935 13.175 28.030 1.00 91.31 217 MET A CA 1
ATOM 1627 C C . MET A 1 217 ? -8.464 13.382 28.401 1.00 91.31 217 MET A C 1
ATOM 1629 O O . MET A 1 217 ? -7.639 13.619 27.521 1.00 91.31 217 MET A O 1
ATOM 1633 N N . SER A 1 218 ? -8.114 13.232 29.682 1.00 88.19 218 SER A N 1
ATOM 1634 C CA . SER A 1 218 ? -6.717 13.309 30.137 1.00 88.19 218 SER A CA 1
ATOM 1635 C C . SER A 1 218 ? -5.857 12.230 29.470 1.00 88.19 218 SER A C 1
ATOM 1637 O O . SER A 1 218 ? -6.362 11.119 29.281 1.00 88.19 218 SER A O 1
ATOM 1639 N N . PRO A 1 219 ? -4.581 12.488 29.140 1.00 82.75 219 PRO A N 1
ATOM 1640 C CA . PRO A 1 219 ? -3.704 11.468 28.575 1.00 82.75 219 PRO A CA 1
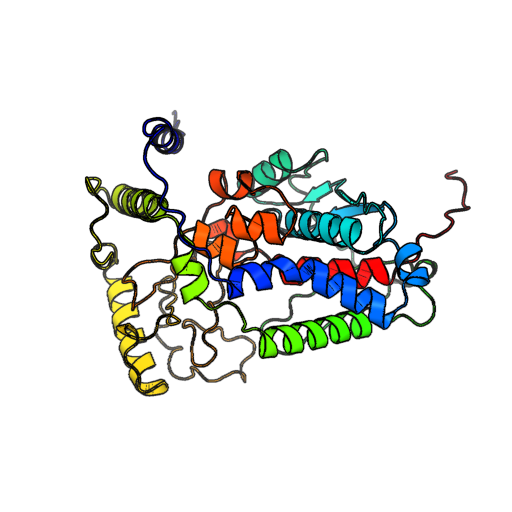ATOM 1641 C C . PRO A 1 219 ? -3.487 10.308 29.575 1.00 82.75 219 PRO A C 1
ATOM 1643 O O . PRO A 1 219 ? -3.450 10.538 30.785 1.00 82.75 219 PRO A O 1
ATOM 1646 N N . PRO A 1 220 ? -3.375 9.055 29.107 1.00 72.25 220 PRO A N 1
ATOM 1647 C CA . PRO A 1 220 ? -2.875 7.944 29.891 1.00 72.25 220 PRO A CA 1
ATOM 1648 C C . PRO A 1 220 ? -1.371 8.132 30.145 1.00 72.25 220 PRO A C 1
ATOM 1650 O O . PRO A 1 220 ? -0.627 8.626 29.300 1.00 72.25 220 PRO A O 1
ATOM 1653 N N . VAL A 1 221 ? -0.917 7.727 31.329 1.00 64.50 221 VAL A N 1
ATOM 1654 C CA . VAL A 1 221 ? 0.494 7.862 31.731 1.00 64.50 221 VAL A CA 1
ATOM 1655 C C . VAL A 1 221 ? 1.361 6.750 31.118 1.00 64.50 221 VAL A C 1
ATOM 1657 O O . VAL A 1 221 ? 2.569 6.911 30.986 1.00 64.50 221 VAL A O 1
ATOM 1660 N N . THR A 1 222 ? 0.765 5.625 30.708 1.00 66.56 222 THR A N 1
ATOM 1661 C CA . THR A 1 222 ? 1.478 4.453 30.175 1.00 66.56 222 THR A CA 1
ATOM 1662 C C . THR A 1 222 ? 0.682 3.743 29.080 1.00 66.56 222 THR A C 1
ATOM 1664 O O . THR A 1 222 ? -0.544 3.856 29.025 1.00 66.56 222 THR A O 1
ATOM 1667 N N . VAL A 1 223 ? 1.381 2.976 28.224 1.00 61.84 223 VAL A N 1
ATOM 1668 C CA . VAL A 1 223 ? 0.754 2.036 27.276 1.00 61.84 223 VAL A CA 1
ATOM 1669 C C . VAL A 1 223 ? 0.089 0.945 28.100 1.00 61.84 223 VAL A C 1
ATOM 1671 O O . VAL A 1 223 ? 0.697 -0.066 28.456 1.00 61.84 223 VAL A O 1
ATOM 1674 N N . SER A 1 224 ? -1.161 1.149 28.468 1.00 56.78 224 SER A N 1
ATOM 1675 C CA . SER A 1 224 ? -1.943 0.050 28.990 1.00 56.78 224 SER A CA 1
ATOM 1676 C C . SER A 1 224 ? -2.319 -0.792 27.770 1.00 56.78 224 SER A C 1
ATOM 1678 O O . SER A 1 224 ? -2.809 -0.237 26.791 1.00 56.78 224 SER A O 1
ATOM 1680 N N . GLY A 1 225 ? -2.046 -2.101 27.766 1.00 65.75 225 GLY A N 1
ATOM 1681 C CA . GLY A 1 225 ? -2.517 -3.040 26.729 1.00 65.75 225 GLY A CA 1
ATOM 1682 C C . GLY A 1 225 ? -4.044 -3.195 26.744 1.00 65.75 225 GLY A C 1
ATOM 1683 O O . GLY A 1 225 ? -4.569 -4.301 26.702 1.00 65.75 225 GLY A O 1
ATOM 1684 N N . VAL A 1 226 ? -4.743 -2.081 26.921 1.00 70.50 226 VAL A N 1
ATOM 1685 C CA . VAL A 1 226 ? -6.154 -1.937 27.208 1.00 70.50 226 VAL A CA 1
ATOM 1686 C C . VAL A 1 226 ? -6.840 -1.582 25.907 1.00 70.50 226 VAL A C 1
ATOM 1688 O O . VAL A 1 226 ? -6.364 -0.780 25.107 1.00 70.50 226 VAL A O 1
ATOM 1691 N N . SER A 1 227 ? -7.989 -2.213 25.726 1.00 90.56 227 SER A N 1
ATOM 1692 C CA . SER A 1 227 ? -8.928 -1.929 24.655 1.00 90.56 227 SER A CA 1
ATOM 1693 C C . SER A 1 227 ? -9.192 -0.427 24.527 1.00 90.56 227 SER A C 1
ATOM 1695 O O . SER A 1 227 ? -9.541 0.236 25.501 1.00 90.56 227 SER A O 1
ATOM 1697 N N . TRP A 1 228 ? -9.120 0.101 23.308 1.00 93.75 228 TRP A N 1
ATOM 1698 C CA . TRP A 1 228 ? -9.574 1.448 22.966 1.00 93.75 228 TRP A CA 1
ATOM 1699 C C . TRP A 1 228 ? -11.098 1.508 22.782 1.00 93.75 228 TRP A C 1
ATOM 1701 O O . TRP A 1 228 ? -11.614 2.502 22.275 1.00 93.75 228 TRP A O 1
ATOM 1711 N N . ALA A 1 229 ? -11.861 0.479 23.176 1.00 94.25 229 ALA A N 1
ATOM 1712 C CA . ALA A 1 229 ? -13.318 0.470 23.018 1.00 94.25 229 ALA A CA 1
ATOM 1713 C C . ALA A 1 229 ? -13.996 1.620 23.782 1.00 94.25 229 ALA A C 1
ATOM 1715 O O . ALA A 1 229 ? -15.034 2.123 23.356 1.00 94.25 229 ALA A O 1
ATOM 1716 N N . TYR A 1 230 ? -13.379 2.106 24.864 1.00 92.50 230 TYR A N 1
ATOM 1717 C CA . TYR A 1 230 ? -13.842 3.294 25.591 1.00 92.50 230 TYR A CA 1
ATOM 1718 C C . TYR A 1 230 ? -13.744 4.590 24.755 1.00 92.50 230 TYR A C 1
ATOM 1720 O O . TYR A 1 230 ? -14.401 5.584 25.064 1.00 92.50 230 TYR A O 1
ATOM 1728 N N . LEU A 1 231 ? -12.943 4.582 23.683 1.00 92.44 231 LEU A N 1
ATOM 1729 C CA . LEU A 1 231 ? -12.838 5.648 22.687 1.00 92.44 231 LEU A CA 1
ATOM 1730 C C . LEU A 1 231 ? -13.814 5.462 21.525 1.00 92.44 231 LEU A C 1
ATOM 1732 O O . LEU A 1 231 ? -13.710 6.196 20.547 1.00 92.44 231 LEU A O 1
ATOM 1736 N N . LEU A 1 232 ? -14.758 4.521 21.569 1.00 93.75 232 LEU A N 1
ATOM 1737 C CA . LEU A 1 232 ? -15.828 4.459 20.575 1.00 93.75 232 LEU A CA 1
ATOM 1738 C C . LEU A 1 232 ? -16.909 5.491 20.912 1.00 93.75 232 LEU A C 1
ATOM 1740 O O . LEU A 1 232 ? -17.177 5.814 22.068 1.00 93.75 232 LEU A O 1
ATOM 1744 N N . THR A 1 233 ? -17.508 6.111 19.897 1.00 92.38 233 THR A N 1
ATOM 1745 C CA . THR A 1 233 ? -18.795 6.802 20.086 1.00 92.38 233 THR A CA 1
ATOM 1746 C C . THR A 1 233 ? -19.907 5.764 20.232 1.00 92.38 233 THR A C 1
ATOM 1748 O O . THR A 1 233 ? -19.741 4.612 19.832 1.00 92.38 233 THR A O 1
ATOM 1751 N N . ARG A 1 234 ? -21.079 6.175 20.731 1.00 93.50 234 ARG A N 1
ATOM 1752 C CA . ARG A 1 234 ? -22.258 5.296 20.799 1.00 93.50 234 ARG A CA 1
ATOM 1753 C C . ARG A 1 234 ? -22.593 4.666 19.440 1.00 93.50 234 ARG A C 1
ATOM 1755 O O . ARG A 1 234 ? -22.858 3.473 19.374 1.00 93.50 234 ARG A O 1
ATOM 1762 N N . ASN A 1 235 ? -22.523 5.446 18.360 1.00 91.12 235 ASN A N 1
ATOM 1763 C CA . ASN A 1 235 ? -22.801 4.948 17.011 1.00 91.12 235 ASN A CA 1
ATOM 1764 C C . ASN A 1 235 ? -21.745 3.939 16.550 1.00 91.12 235 ASN A C 1
ATOM 1766 O O . ASN A 1 235 ? -22.099 2.875 16.058 1.00 91.12 235 ASN A O 1
ATOM 1770 N N . GLN A 1 236 ? -20.460 4.225 16.773 1.00 92.44 236 GLN A N 1
ATOM 1771 C CA . GLN A 1 236 ? -19.379 3.297 16.425 1.00 92.44 236 GLN A CA 1
ATOM 1772 C C . GLN A 1 236 ? -19.483 1.981 17.200 1.00 92.44 236 GLN A C 1
ATOM 1774 O O . GLN A 1 236 ? -19.302 0.925 16.608 1.00 92.44 236 GLN A O 1
ATOM 1779 N N . ALA A 1 237 ? -19.827 2.026 18.491 1.00 94.38 237 ALA A N 1
ATOM 1780 C CA . ALA A 1 237 ? -20.065 0.826 19.291 1.00 94.38 237 ALA A CA 1
ATOM 1781 C C . ALA A 1 237 ? -21.257 0.006 18.761 1.00 94.38 237 ALA A C 1
ATOM 1783 O O . ALA A 1 237 ? -21.182 -1.220 18.688 1.00 94.38 237 ALA A O 1
ATOM 1784 N N . ASN A 1 238 ? -22.331 0.672 18.320 1.00 91.25 238 ASN A N 1
ATOM 1785 C CA . ASN A 1 238 ? -23.461 0.002 17.673 1.00 91.25 238 ASN A CA 1
ATOM 1786 C C . ASN A 1 238 ? -23.049 -0.660 16.345 1.00 91.25 238 ASN A C 1
ATOM 1788 O O . ASN A 1 238 ? -23.436 -1.799 16.086 1.00 91.25 238 ASN A O 1
ATOM 1792 N N . PHE A 1 239 ? -22.254 0.026 15.512 1.00 89.94 239 PHE A N 1
ATOM 1793 C CA . PHE A 1 239 ? -21.748 -0.538 14.254 1.00 89.94 239 PHE A CA 1
ATOM 1794 C C . PHE A 1 239 ? -20.842 -1.737 14.510 1.00 89.94 239 PHE A C 1
ATOM 1796 O O . PHE A 1 239 ? -21.003 -2.767 13.866 1.00 89.94 239 PHE A O 1
ATOM 1803 N N . GLU A 1 240 ? -19.946 -1.636 15.487 1.00 92.50 240 GLU A N 1
ATOM 1804 C CA . GLU A 1 240 ? -19.047 -2.715 15.889 1.00 92.50 240 GLU A CA 1
ATOM 1805 C C . GLU A 1 240 ? -19.830 -3.968 16.303 1.00 92.50 240 GLU A C 1
ATOM 1807 O O . GLU A 1 240 ? -19.621 -5.038 15.729 1.00 92.50 240 GLU A O 1
ATOM 1812 N N . SER A 1 241 ? -20.820 -3.819 17.190 1.00 92.88 241 SER A N 1
ATOM 1813 C CA . SER A 1 241 ? -21.683 -4.920 17.640 1.00 92.88 241 SER A CA 1
ATOM 1814 C C . SER A 1 241 ? -22.450 -5.575 16.483 1.00 92.88 241 SER A C 1
ATOM 1816 O O . SER A 1 241 ? -22.522 -6.807 16.371 1.00 92.88 241 SER A O 1
ATOM 1818 N N . ARG A 1 242 ? -22.974 -4.755 15.564 1.00 88.81 242 ARG A N 1
ATOM 1819 C CA . ARG A 1 242 ? -23.646 -5.233 14.353 1.00 88.81 242 ARG A CA 1
ATOM 1820 C C . ARG A 1 242 ? -22.685 -6.004 13.447 1.00 88.81 242 ARG A C 1
ATOM 1822 O O . ARG A 1 242 ? -23.012 -7.109 13.017 1.00 88.81 242 ARG A O 1
ATOM 1829 N N . TYR A 1 243 ? -21.502 -5.457 13.174 1.00 89.38 243 TYR A N 1
ATOM 1830 C CA . TYR A 1 243 ? -20.499 -6.094 12.322 1.00 89.38 243 TYR A CA 1
ATOM 1831 C C . TYR A 1 243 ? -19.959 -7.389 12.925 1.00 89.38 243 TYR A C 1
ATOM 1833 O O . TYR A 1 243 ? -19.741 -8.342 12.179 1.00 89.38 243 TYR A O 1
ATOM 1841 N N . ARG A 1 244 ? -19.844 -7.492 14.255 1.00 91.88 244 ARG A N 1
ATOM 1842 C CA . ARG A 1 244 ? -19.525 -8.764 14.921 1.00 91.88 244 ARG A CA 1
ATOM 1843 C C . ARG A 1 244 ? -20.562 -9.843 14.652 1.00 91.88 244 ARG A C 1
ATOM 1845 O O . ARG A 1 244 ? -20.199 -10.973 14.333 1.00 91.88 244 ARG A O 1
ATOM 1852 N N . SER A 1 245 ? -21.837 -9.487 14.784 1.00 89.50 245 SER A N 1
ATOM 1853 C CA . SER A 1 245 ? -22.949 -10.413 14.560 1.00 89.50 245 SER A CA 1
ATOM 1854 C C . SER A 1 245 ? -22.949 -10.916 13.115 1.00 89.50 245 SER A C 1
ATOM 1856 O O . SER A 1 245 ? -22.992 -12.122 12.883 1.00 89.50 245 SER A O 1
ATOM 1858 N N . LEU A 1 246 ? -22.777 -10.001 12.156 1.00 84.50 246 LEU A N 1
ATOM 1859 C CA . LEU A 1 246 ? -22.675 -10.325 10.731 1.00 84.50 246 LEU A CA 1
ATOM 1860 C C . LEU A 1 246 ? -21.450 -11.187 10.411 1.00 84.50 246 LEU A C 1
ATOM 1862 O O . LEU A 1 246 ? -21.552 -12.148 9.655 1.00 84.50 246 LEU A O 1
ATOM 1866 N N . TRP A 1 247 ? -20.290 -10.873 10.990 1.00 85.75 247 TRP A N 1
ATOM 1867 C CA . TRP A 1 247 ? -19.076 -11.664 10.801 1.00 85.75 247 TRP A CA 1
ATOM 1868 C C . TRP A 1 247 ? -19.280 -13.107 11.263 1.00 85.75 247 TRP A C 1
ATOM 1870 O O . TRP A 1 247 ? -18.996 -14.039 10.513 1.00 85.75 247 TRP A O 1
ATOM 1880 N N . LYS A 1 248 ? -19.825 -13.292 12.471 1.00 89.44 248 LYS A N 1
ATOM 1881 C CA . LYS A 1 248 ? -20.096 -14.617 13.036 1.00 89.44 248 LYS A CA 1
ATOM 1882 C C . LYS A 1 248 ? -21.111 -15.397 12.203 1.00 89.44 248 LYS A C 1
ATOM 1884 O O . LYS A 1 248 ? -20.904 -16.580 11.963 1.00 89.44 248 LYS A O 1
ATOM 1889 N N . GLU A 1 249 ? -22.174 -14.741 11.742 1.00 86.56 249 GLU A N 1
ATOM 1890 C CA . GLU A 1 249 ? -23.175 -15.353 10.862 1.00 86.56 249 GLU A CA 1
ATOM 1891 C C . GLU A 1 249 ? -22.555 -15.833 9.540 1.00 86.56 249 GLU A C 1
ATOM 1893 O O . GLU A 1 249 ? -22.855 -16.933 9.084 1.00 86.56 249 GLU A O 1
ATOM 1898 N N . LYS A 1 250 ? -21.681 -15.027 8.922 1.00 81.50 250 LYS A N 1
ATOM 1899 C CA . LYS A 1 250 ? -21.160 -15.305 7.574 1.00 81.50 250 LYS A CA 1
ATOM 1900 C C . LYS A 1 250 ? -19.928 -16.197 7.542 1.00 81.50 250 LYS A C 1
ATOM 1902 O O . LYS A 1 250 ? -19.802 -17.019 6.642 1.00 81.50 250 LYS A O 1
ATOM 1907 N N . LEU A 1 251 ? -18.998 -15.996 8.466 1.00 86.38 251 LEU A N 1
ATOM 1908 C CA . LEU A 1 251 ? -17.707 -16.686 8.471 1.00 86.38 251 LEU A CA 1
ATOM 1909 C C . LEU A 1 251 ? -17.626 -17.767 9.549 1.00 86.38 251 LEU A C 1
ATOM 1911 O O . LEU A 1 251 ? -16.677 -18.544 9.553 1.00 86.38 251 LEU A O 1
ATOM 1915 N N . GLY A 1 252 ? -18.606 -17.837 10.456 1.00 88.44 252 GLY A N 1
ATOM 1916 C CA . GLY A 1 252 ? -18.666 -18.856 11.506 1.00 88.44 252 GLY A CA 1
ATOM 1917 C C . GLY A 1 252 ? -17.607 -18.703 12.602 1.00 88.44 252 GLY A C 1
ATOM 1918 O O . GLY A 1 252 ? -17.543 -19.537 13.501 1.00 88.44 252 GLY A O 1
ATOM 1919 N N . THR A 1 253 ? -16.783 -17.654 12.553 1.00 91.56 253 THR A N 1
ATOM 1920 C CA . THR A 1 253 ? -15.684 -17.411 13.497 1.00 91.56 253 THR A CA 1
ATOM 1921 C C . THR A 1 253 ? -15.957 -16.196 14.379 1.00 91.56 253 THR A C 1
ATOM 1923 O O . THR A 1 253 ? -16.776 -15.336 14.051 1.00 91.56 253 THR A O 1
ATOM 1926 N N . ASP A 1 254 ? -15.279 -16.118 15.526 1.00 93.94 254 ASP A N 1
ATOM 1927 C CA . ASP A 1 254 ? -15.313 -14.919 16.363 1.00 93.94 254 ASP A CA 1
ATOM 1928 C C . ASP A 1 254 ? -14.334 -13.871 15.801 1.00 93.94 254 ASP A C 1
ATOM 1930 O O . ASP A 1 254 ? -13.129 -14.139 15.741 1.00 93.94 254 ASP A O 1
ATOM 1934 N N . PRO A 1 255 ? -14.798 -12.665 15.424 1.00 93.44 255 PRO A N 1
ATOM 1935 C CA . PRO A 1 255 ? -13.922 -11.621 14.893 1.00 93.44 255 PRO A CA 1
ATOM 1936 C C . PRO A 1 255 ? -12.847 -11.149 15.885 1.00 93.44 255 PRO A C 1
ATOM 1938 O O . PRO A 1 255 ? -11.837 -10.608 15.453 1.00 93.44 255 PRO A O 1
ATOM 1941 N N . SER A 1 256 ? -13.021 -11.345 17.200 1.00 95.25 256 SER A N 1
ATOM 1942 C CA . SER A 1 256 ? -11.969 -11.052 18.192 1.00 95.25 256 SER A CA 1
ATOM 1943 C C . SER A 1 256 ? -10.788 -12.023 18.147 1.00 95.25 256 SER A C 1
ATOM 1945 O O . SER A 1 256 ? -9.744 -11.728 18.720 1.00 95.25 256 SER A O 1
ATOM 1947 N N . THR A 1 257 ? -10.937 -13.157 17.462 1.00 94.38 257 THR A N 1
ATOM 1948 C CA . THR A 1 257 ? -9.890 -14.180 17.313 1.00 94.38 257 THR A CA 1
ATOM 1949 C C . THR A 1 257 ? -9.221 -14.159 15.939 1.00 94.38 257 THR A C 1
ATOM 1951 O O . THR A 1 257 ? -8.232 -14.857 15.734 1.00 94.38 257 THR A O 1
ATOM 1954 N N . ASP A 1 258 ? -9.735 -13.361 14.996 1.00 92.69 258 ASP A N 1
ATOM 1955 C CA . ASP A 1 258 ? -9.171 -13.238 13.653 1.00 92.69 258 ASP A CA 1
ATOM 1956 C C . ASP A 1 258 ? -8.317 -11.970 13.540 1.00 92.69 258 ASP A C 1
ATOM 1958 O O . ASP A 1 258 ? -8.818 -10.846 13.483 1.00 92.69 258 ASP A O 1
ATOM 1962 N N . GLU A 1 259 ? -7.006 -12.173 13.463 1.00 91.62 259 GLU A N 1
ATOM 1963 C CA . GLU A 1 259 ? -5.992 -11.123 13.327 1.00 91.62 259 GLU A CA 1
ATOM 1964 C C . GLU A 1 259 ? -6.098 -10.295 12.041 1.00 91.62 259 GLU A C 1
ATOM 1966 O O . GLU A 1 259 ? -5.525 -9.211 11.952 1.00 91.62 259 GLU A O 1
ATOM 1971 N N . ASN A 1 260 ? -6.869 -10.775 11.065 1.00 89.69 260 ASN A N 1
ATOM 1972 C CA . ASN A 1 260 ? -7.115 -10.095 9.801 1.00 89.69 260 ASN A CA 1
ATOM 1973 C C . ASN A 1 260 ? -8.533 -9.527 9.692 1.00 89.69 260 ASN A C 1
ATOM 1975 O O . ASN A 1 260 ? -8.958 -9.094 8.615 1.00 89.69 260 ASN A O 1
ATOM 1979 N N . CYS A 1 261 ? -9.285 -9.520 10.791 1.00 90.75 261 CYS A N 1
ATOM 1980 C CA . CYS A 1 261 ? -10.595 -8.898 10.840 1.00 90.75 261 CYS A CA 1
ATOM 1981 C C . CYS A 1 261 ? -10.469 -7.380 11.014 1.00 90.75 261 CYS A C 1
ATOM 1983 O O . CYS A 1 261 ? -9.893 -6.899 11.992 1.00 90.75 261 CYS A O 1
ATOM 1985 N N . LEU A 1 262 ? -11.045 -6.633 10.068 1.00 90.88 262 LEU A N 1
ATOM 1986 C CA . LEU A 1 262 ? -11.211 -5.184 10.149 1.00 90.88 262 LEU A CA 1
ATOM 1987 C C . LEU A 1 262 ? -12.648 -4.791 9.856 1.00 90.88 262 LEU A C 1
ATOM 1989 O O . LEU A 1 262 ? -13.265 -5.341 8.943 1.00 90.88 262 LEU A O 1
ATOM 1993 N N . PHE A 1 263 ? -13.132 -3.791 10.584 1.00 91.12 263 PHE A N 1
ATOM 1994 C CA . PHE A 1 263 ? -14.418 -3.139 10.374 1.00 91.12 263 PHE A CA 1
ATOM 1995 C C . PHE A 1 263 ? -14.213 -1.659 10.060 1.00 91.12 263 PHE A C 1
ATOM 1997 O O . PHE A 1 263 ? -13.519 -0.965 10.794 1.00 91.12 263 PHE A O 1
ATOM 2004 N N . ASP A 1 264 ? -14.850 -1.144 9.017 1.00 88.81 264 ASP A N 1
ATOM 2005 C CA . ASP A 1 264 ? -14.940 0.296 8.789 1.00 88.81 264 ASP A CA 1
ATOM 2006 C C . ASP A 1 264 ? -16.097 0.876 9.619 1.00 88.81 264 ASP A C 1
ATOM 2008 O O . ASP A 1 264 ? -17.269 0.733 9.267 1.00 88.81 264 ASP A O 1
ATOM 2012 N N . LEU A 1 265 ? -15.777 1.531 10.741 1.00 89.69 265 LEU A N 1
ATOM 2013 C CA . LEU A 1 265 ? -16.781 2.154 11.617 1.00 89.69 265 LEU A CA 1
ATOM 2014 C C . LEU A 1 265 ? -17.057 3.625 11.255 1.00 89.69 265 LEU A C 1
ATOM 2016 O O . LEU A 1 265 ? -17.655 4.349 12.056 1.00 89.69 265 LEU A O 1
ATOM 2020 N N . SER A 1 266 ? -16.604 4.101 10.091 1.00 83.19 266 SER A N 1
ATOM 2021 C CA . SER A 1 266 ? -16.852 5.479 9.645 1.00 83.19 266 SER A CA 1
ATOM 2022 C C . SER A 1 266 ? -18.233 5.690 9.026 1.00 83.19 266 SER A C 1
ATOM 2024 O O . SER A 1 266 ? -18.668 6.834 8.893 1.00 83.19 266 SER A O 1
ATOM 2026 N N . GLN A 1 267 ? -18.936 4.617 8.660 1.00 73.31 267 GLN A N 1
ATOM 2027 C CA . GLN A 1 267 ? -20.212 4.694 7.952 1.00 73.31 267 GLN A CA 1
ATOM 2028 C C . GLN A 1 267 ? -21.253 3.790 8.606 1.00 73.31 267 GLN A C 1
ATOM 2030 O O . GLN A 1 267 ? -20.993 2.615 8.870 1.00 73.31 267 GLN A O 1
ATOM 2035 N N . ASP A 1 268 ? -22.448 4.345 8.833 1.00 67.25 268 ASP A N 1
ATOM 2036 C CA . ASP A 1 268 ? -23.624 3.535 9.123 1.00 67.25 268 ASP A CA 1
ATOM 2037 C C . ASP A 1 268 ? -24.099 2.908 7.819 1.00 67.25 268 ASP A C 1
ATOM 2039 O O . ASP A 1 268 ? -24.626 3.591 6.937 1.00 67.25 268 ASP A O 1
ATOM 2043 N N . HIS A 1 269 ? -23.939 1.600 7.689 1.00 63.97 269 HIS A N 1
ATOM 2044 C CA . HIS A 1 269 ? -24.560 0.865 6.597 1.00 63.97 269 HIS A CA 1
ATOM 2045 C C . HIS A 1 269 ? -25.886 0.233 7.016 1.00 63.97 269 HIS A C 1
ATOM 2047 O O . HIS A 1 269 ? -26.225 -0.846 6.539 1.00 63.97 269 HIS A O 1
ATOM 2053 N N . GLY A 1 270 ? -26.643 0.951 7.860 1.00 48.62 270 GLY A N 1
ATOM 2054 C CA . GLY A 1 270 ? -28.087 0.920 8.116 1.00 48.62 270 GLY A CA 1
ATOM 2055 C C . GLY A 1 270 ? -28.876 -0.164 7.388 1.00 48.62 270 GLY A C 1
ATOM 2056 O O . GLY A 1 270 ? -29.434 -1.030 8.056 1.00 48.62 270 GLY A O 1
ATOM 2057 N N . TRP A 1 271 ? -28.842 -0.201 6.050 1.00 44.44 271 TRP A N 1
ATOM 2058 C CA . TRP A 1 271 ? -29.534 -1.215 5.244 1.00 44.44 271 TRP A CA 1
ATOM 2059 C C . TRP A 1 271 ? -28.657 -2.154 4.389 1.00 44.44 271 TRP A C 1
ATOM 2061 O O . TRP A 1 271 ? -29.165 -3.128 3.852 1.00 44.44 271 TRP A O 1
ATOM 2071 N N . LEU A 1 272 ? -27.360 -1.890 4.181 1.00 46.91 272 LEU A N 1
ATOM 2072 C CA . LEU A 1 272 ? -26.555 -2.524 3.107 1.00 46.91 272 LEU A CA 1
ATOM 2073 C C . LEU A 1 272 ? -25.869 -3.845 3.501 1.00 46.91 272 LEU A C 1
ATOM 2075 O O . LEU A 1 272 ? -25.227 -4.482 2.667 1.00 46.91 272 LEU A O 1
ATOM 2079 N N . CYS A 1 273 ? -26.019 -4.278 4.753 1.00 44.41 273 CYS A N 1
ATOM 2080 C CA . CYS A 1 273 ? -25.366 -5.475 5.283 1.00 44.41 273 CYS A CA 1
ATOM 2081 C C . CYS A 1 273 ? -25.984 -6.819 4.850 1.00 44.41 273 CYS A C 1
ATOM 2083 O O . CYS A 1 273 ? -25.405 -7.854 5.172 1.00 44.41 273 CYS A O 1
ATOM 2085 N N . GLU A 1 274 ? -27.102 -6.849 4.116 1.00 42.69 274 GLU A N 1
ATOM 2086 C CA . GLU A 1 274 ? -27.704 -8.122 3.675 1.00 42.69 274 GLU A CA 1
ATOM 2087 C C . GLU A 1 274 ? -26.953 -8.827 2.532 1.00 42.69 274 GLU A C 1
ATOM 2089 O O . GLU A 1 274 ? -27.213 -9.997 2.271 1.00 42.69 274 GLU A O 1
ATOM 2094 N N . LEU A 1 275 ? -25.969 -8.195 1.882 1.00 43.03 275 LEU A N 1
ATOM 2095 C CA . LEU A 1 275 ? -25.254 -8.809 0.751 1.00 43.03 275 LEU A CA 1
ATOM 2096 C C . LEU A 1 275 ? -23.737 -8.595 0.810 1.00 43.03 275 LEU A C 1
ATOM 2098 O O . LEU A 1 275 ? -23.109 -8.133 -0.141 1.00 43.03 275 LEU A O 1
ATOM 2102 N N . ALA A 1 276 ? -23.107 -9.019 1.906 1.00 41.09 276 ALA A N 1
ATOM 2103 C CA . ALA A 1 276 ? -21.661 -9.254 1.948 1.00 41.09 276 ALA A CA 1
ATOM 2104 C C . ALA A 1 276 ? -21.282 -10.560 1.210 1.00 41.09 276 ALA A C 1
ATOM 2106 O O . ALA A 1 276 ? -20.690 -11.464 1.789 1.00 41.09 276 ALA A O 1
ATOM 2107 N N . TYR A 1 277 ? -21.672 -10.659 -0.065 1.00 41.16 277 TYR A N 1
ATOM 2108 C CA . TYR A 1 277 ? -21.028 -11.504 -1.081 1.00 41.16 277 TYR A CA 1
ATOM 2109 C C . TYR A 1 277 ? -21.247 -11.008 -2.521 1.00 41.16 277 TYR A C 1
ATOM 2111 O O . TYR A 1 277 ? -20.849 -11.680 -3.471 1.00 41.16 277 TYR A O 1
ATOM 2119 N N . CYS A 1 278 ? -21.820 -9.820 -2.742 1.00 37.00 278 CYS A N 1
ATOM 2120 C CA . CYS A 1 278 ? -21.923 -9.296 -4.100 1.00 37.00 278 CYS A CA 1
ATOM 2121 C C . CYS A 1 278 ? -20.600 -8.657 -4.538 1.00 37.00 278 CYS A C 1
ATOM 2123 O O . CYS A 1 278 ? -20.474 -7.446 -4.650 1.00 37.00 278 CYS A O 1
ATOM 2125 N N . CYS A 1 279 ? -19.676 -9.517 -4.964 1.00 40.50 279 CYS A N 1
ATOM 2126 C CA . CYS A 1 279 ? -18.803 -9.259 -6.111 1.00 40.50 279 CYS A CA 1
ATOM 2127 C C . CYS A 1 279 ? -19.611 -8.999 -7.412 1.00 40.50 279 CYS A C 1
ATOM 2129 O O . CYS A 1 279 ? -19.024 -8.864 -8.477 1.00 40.50 279 CYS A O 1
ATOM 2131 N N . GLN A 1 280 ? -20.949 -8.977 -7.340 1.00 40.81 280 GLN A N 1
ATOM 2132 C CA . GLN A 1 280 ? -21.879 -8.817 -8.457 1.00 40.81 280 GLN A CA 1
ATOM 2133 C C . GLN A 1 280 ? -22.444 -7.398 -8.600 1.00 40.81 280 GLN A C 1
ATOM 2135 O O . GLN A 1 280 ? -22.928 -7.070 -9.676 1.00 40.81 280 GLN A O 1
ATOM 2140 N N . ASP A 1 281 ? -22.366 -6.554 -7.563 1.00 45.47 281 ASP A N 1
ATOM 2141 C CA . ASP A 1 281 ? -22.646 -5.123 -7.709 1.00 45.47 281 ASP A CA 1
ATOM 2142 C C . ASP A 1 281 ? -21.306 -4.369 -7.628 1.00 45.47 281 ASP A C 1
ATOM 2144 O O . ASP A 1 281 ? -20.805 -4.136 -6.523 1.00 45.47 281 ASP A O 1
ATOM 2148 N N . PRO A 1 282 ? -20.679 -4.037 -8.774 1.00 48.03 282 PRO A N 1
ATOM 2149 C CA . PRO A 1 282 ? -19.386 -3.352 -8.810 1.00 48.03 282 PRO A CA 1
ATOM 2150 C C . PRO A 1 282 ? -19.415 -1.959 -8.155 1.00 48.03 282 PRO A C 1
ATOM 2152 O O . PRO A 1 282 ? -18.347 -1.399 -7.879 1.00 48.03 282 PRO A O 1
ATOM 2155 N N . ASP A 1 283 ? -20.605 -1.422 -7.861 1.00 46.28 283 ASP A N 1
ATOM 2156 C CA . ASP A 1 283 ? -20.785 -0.131 -7.205 1.00 46.28 283 ASP A CA 1
ATOM 2157 C C . ASP A 1 283 ? -20.876 -0.230 -5.671 1.00 46.28 283 ASP A C 1
ATOM 2159 O O . ASP A 1 283 ? -20.687 0.783 -4.981 1.00 46.28 283 ASP A O 1
ATOM 2163 N N . ARG A 1 284 ? -21.080 -1.431 -5.104 1.00 54.00 284 ARG A N 1
ATOM 2164 C CA . ARG A 1 284 ? -21.146 -1.659 -3.646 1.00 54.00 284 ARG A CA 1
ATOM 2165 C C . ARG A 1 284 ? -19.787 -2.054 -3.070 1.00 54.00 284 ARG A C 1
ATOM 2167 O O . ARG A 1 284 ? -19.036 -2.832 -3.647 1.00 54.00 284 ARG A O 1
ATOM 2174 N N . ARG A 1 285 ? -19.448 -1.492 -1.906 1.00 60.25 285 ARG A N 1
ATOM 2175 C CA . ARG A 1 285 ? -18.089 -1.548 -1.339 1.00 60.25 285 ARG A CA 1
ATOM 2176 C C . ARG A 1 285 ? -18.043 -2.338 -0.028 1.00 60.25 285 ARG A C 1
ATOM 2178 O O . ARG A 1 285 ? -18.936 -2.154 0.798 1.00 60.25 285 ARG A O 1
ATOM 2185 N N . PRO A 1 286 ? -17.007 -3.166 0.195 1.00 61.97 286 PRO A N 1
ATOM 2186 C CA . PRO A 1 286 ? -16.867 -3.933 1.426 1.00 61.97 286 PRO A CA 1
ATOM 2187 C C . PRO A 1 286 ? -16.541 -3.014 2.609 1.00 61.97 286 PRO A C 1
ATOM 2189 O O . PRO A 1 286 ? -15.683 -2.138 2.514 1.00 61.97 286 PRO A O 1
ATOM 2192 N N . VAL A 1 287 ? -17.237 -3.240 3.721 1.00 68.25 287 VAL A N 1
ATOM 2193 C CA . VAL A 1 287 ? -17.093 -2.500 4.995 1.00 68.25 287 VAL A CA 1
ATOM 2194 C C . VAL A 1 287 ? -16.393 -3.342 6.059 1.00 68.25 287 VAL A C 1
ATOM 2196 O O . VAL A 1 287 ? -16.108 -2.876 7.157 1.00 68.25 287 VAL A O 1
ATOM 2199 N N . THR A 1 288 ? -16.114 -4.600 5.726 1.00 68.94 288 THR A N 1
ATOM 2200 C CA . THR A 1 288 ? -15.306 -5.518 6.517 1.00 68.94 288 THR A CA 1
ATOM 2201 C C . THR A 1 288 ? -14.230 -6.129 5.632 1.00 68.94 288 THR A C 1
ATOM 2203 O O . THR A 1 288 ? -14.352 -6.113 4.403 1.00 68.94 288 THR A O 1
ATOM 2206 N N . SER A 1 289 ? -13.187 -6.692 6.241 1.00 70.88 289 SER A N 1
ATOM 2207 C CA . SER A 1 289 ? -12.152 -7.402 5.482 1.00 70.88 289 SER A CA 1
ATOM 2208 C C . SER A 1 289 ? -12.659 -8.676 4.791 1.00 70.88 289 SER A C 1
ATOM 2210 O O . SER A 1 289 ? -12.076 -9.125 3.797 1.00 70.88 289 SER A O 1
ATOM 2212 N N . GLY A 1 290 ? -13.788 -9.213 5.270 1.00 72.31 290 GLY A N 1
ATOM 2213 C CA . GLY A 1 290 ? -14.510 -10.344 4.694 1.00 72.31 290 GLY A CA 1
ATOM 2214 C C . GLY A 1 290 ? -13.672 -11.620 4.567 1.00 72.31 290 GLY A C 1
ATOM 2215 O O . GLY A 1 290 ? -12.589 -11.747 5.135 1.00 72.31 290 GLY A O 1
ATOM 2216 N N . ALA A 1 291 ? -14.157 -12.571 3.763 1.00 70.88 291 ALA A N 1
ATOM 2217 C CA . ALA A 1 291 ? -13.458 -13.837 3.514 1.00 70.88 291 ALA A CA 1
ATOM 2218 C C . ALA A 1 291 ? -12.086 -13.648 2.838 1.00 70.88 291 ALA A C 1
ATOM 2220 O O . ALA A 1 291 ? -11.185 -14.460 3.026 1.00 70.88 291 ALA A O 1
ATOM 2221 N N . LYS A 1 292 ? -11.921 -12.564 2.066 1.00 70.81 292 LYS A N 1
ATOM 2222 C CA . LYS A 1 292 ? -10.666 -12.239 1.375 1.00 70.81 292 LYS A CA 1
ATOM 2223 C C . LYS A 1 292 ? -9.598 -11.661 2.310 1.00 70.81 292 LYS A C 1
ATOM 2225 O O . LYS A 1 292 ? -8.462 -11.521 1.870 1.00 70.81 292 LYS A O 1
ATOM 2230 N N . ARG A 1 293 ? -9.943 -11.319 3.563 1.00 74.88 293 ARG A N 1
ATOM 2231 C CA . ARG A 1 293 ? -9.030 -10.727 4.559 1.00 74.88 293 ARG A CA 1
ATOM 2232 C C . ARG A 1 293 ? -8.293 -9.483 4.034 1.00 74.88 293 ARG A C 1
ATOM 2234 O O . ARG A 1 293 ? -7.139 -9.241 4.367 1.00 74.88 293 ARG A O 1
ATOM 2241 N N . GLN A 1 294 ? -8.963 -8.701 3.189 1.00 79.12 294 GLN A N 1
ATOM 2242 C CA . GLN A 1 294 ? -8.401 -7.498 2.570 1.00 79.12 294 GLN A CA 1
ATOM 2243 C C . GLN A 1 294 ? -8.701 -6.263 3.414 1.00 79.12 294 GLN A C 1
ATOM 2245 O O . GLN A 1 294 ? -9.729 -6.196 4.079 1.00 79.12 294 GLN A O 1
ATOM 2250 N N . ILE A 1 295 ? -7.837 -5.253 3.371 1.00 80.88 295 ILE A N 1
ATOM 2251 C CA . ILE A 1 295 ? -8.119 -3.981 4.042 1.00 80.88 295 ILE A CA 1
ATOM 2252 C C . ILE A 1 295 ? -9.322 -3.319 3.347 1.00 80.88 295 ILE A C 1
ATOM 2254 O O . ILE A 1 295 ? -9.286 -3.154 2.122 1.00 80.88 295 ILE A O 1
ATOM 2258 N N . PRO A 1 296 ? -10.390 -2.945 4.083 1.00 77.38 296 PRO A N 1
ATOM 2259 C CA . PRO A 1 296 ? -11.501 -2.194 3.506 1.00 77.38 296 PRO A CA 1
ATOM 2260 C C . PRO A 1 296 ? -11.007 -0.916 2.822 1.00 77.38 296 PRO A C 1
ATOM 2262 O O . PRO A 1 296 ? -10.022 -0.312 3.245 1.00 77.38 296 PRO A O 1
ATOM 2265 N N . THR A 1 297 ? -11.684 -0.478 1.760 1.00 74.12 297 THR A N 1
ATOM 2266 C CA . THR A 1 297 ? -11.257 0.714 1.014 1.00 74.12 297 THR A CA 1
ATOM 2267 C C . THR A 1 297 ? -11.253 1.952 1.915 1.00 74.12 297 THR A C 1
ATOM 2269 O O . THR A 1 297 ? -12.315 2.469 2.258 1.00 74.12 297 THR A O 1
ATOM 2272 N N . ILE A 1 298 ? -10.060 2.458 2.235 1.00 74.69 298 ILE A N 1
ATOM 2273 C CA . ILE A 1 298 ? -9.864 3.711 2.972 1.00 74.69 298 ILE A CA 1
ATOM 2274 C C . ILE A 1 298 ? -10.430 4.850 2.112 1.00 74.69 298 ILE A C 1
ATOM 2276 O O . ILE A 1 298 ? -10.112 4.921 0.926 1.00 74.69 298 ILE A O 1
ATOM 2280 N N . ARG A 1 299 ? -11.276 5.728 2.668 1.00 69.56 299 ARG A N 1
ATOM 2281 C CA . ARG A 1 299 ? -11.774 6.922 1.956 1.00 69.56 299 ARG A CA 1
ATOM 2282 C C . ARG A 1 299 ? -11.319 8.201 2.634 1.00 69.56 299 ARG A C 1
ATOM 2284 O O . ARG A 1 299 ? -10.941 8.206 3.808 1.00 69.56 299 ARG A O 1
ATOM 2291 N N . HIS A 1 300 ? -11.411 9.300 1.892 1.00 66.56 300 HIS A N 1
ATOM 2292 C CA . HIS A 1 300 ? -11.206 10.625 2.454 1.00 66.56 300 HIS A CA 1
ATOM 2293 C C . HIS A 1 300 ? -12.102 10.849 3.674 1.00 66.56 300 HIS A C 1
ATOM 2295 O O . HIS A 1 300 ? -13.311 10.620 3.618 1.00 66.56 300 HIS A O 1
ATOM 2301 N N . GLY A 1 301 ? -11.495 11.259 4.786 1.00 65.00 301 GLY A N 1
ATOM 2302 C CA . GLY A 1 301 ? -12.202 11.494 6.047 1.00 65.00 301 GLY A CA 1
ATOM 2303 C C . GLY A 1 301 ? -12.751 10.240 6.745 1.00 65.00 301 GLY A C 1
ATOM 2304 O O . GLY A 1 301 ? -13.416 10.383 7.766 1.00 65.00 301 GLY A O 1
ATOM 2305 N N . SER A 1 302 ? -12.491 9.026 6.237 1.00 63.47 302 SER A N 1
ATOM 2306 C CA . SER A 1 302 ? -13.175 7.794 6.669 1.00 63.47 302 SER A CA 1
ATOM 2307 C C . SER A 1 302 ? -12.218 6.645 7.038 1.00 63.47 302 SER A C 1
ATOM 2309 O O . SER A 1 302 ? -12.501 5.468 6.836 1.00 63.47 302 SER A O 1
ATOM 2311 N N . ALA A 1 303 ? -11.065 6.968 7.620 1.00 68.25 303 ALA A N 1
ATOM 2312 C CA . ALA A 1 303 ? -10.037 5.994 7.996 1.00 68.25 303 ALA A CA 1
ATOM 2313 C C . ALA A 1 303 ? -10.260 5.359 9.386 1.00 68.25 303 ALA A C 1
ATOM 2315 O O . ALA A 1 303 ? -9.316 5.124 10.138 1.00 68.25 303 ALA A O 1
ATOM 2316 N N . LEU A 1 304 ? -11.516 5.101 9.755 1.00 86.38 304 LEU A N 1
ATOM 2317 C CA . LEU A 1 304 ? -11.872 4.502 11.044 1.00 86.38 304 LEU A CA 1
ATOM 2318 C C . LEU A 1 304 ? -11.930 2.977 10.918 1.00 86.38 304 LEU A C 1
ATOM 2320 O O . LEU A 1 304 ? -12.971 2.356 11.127 1.00 86.38 304 LEU A O 1
ATOM 2324 N N . LEU A 1 305 ? -10.799 2.381 10.537 1.00 91.25 305 LEU A N 1
ATOM 2325 C CA . LEU A 1 305 ? -10.662 0.932 10.427 1.00 91.25 305 LEU A CA 1
ATOM 2326 C C . LEU A 1 305 ? -10.375 0.346 11.808 1.00 91.25 305 LEU A C 1
ATOM 2328 O O . LEU A 1 305 ? -9.316 0.578 12.379 1.00 91.25 305 LEU A O 1
ATOM 2332 N N . TRP A 1 306 ? -11.334 -0.381 12.361 1.00 93.69 306 TRP A N 1
ATOM 2333 C CA . TRP A 1 306 ? -11.289 -0.998 13.679 1.00 93.69 306 TRP A CA 1
ATOM 2334 C C . TRP A 1 306 ? -10.877 -2.462 13.584 1.00 93.69 306 TRP A C 1
ATOM 2336 O O . TRP A 1 306 ? -11.469 -3.212 12.812 1.00 93.69 306 TRP A O 1
ATOM 2346 N N . SER A 1 307 ? -9.916 -2.882 14.405 1.00 94.69 307 SER A N 1
ATOM 2347 C CA . SER A 1 307 ? -9.571 -4.291 14.591 1.00 94.69 307 SER A CA 1
ATOM 2348 C C . SER A 1 307 ? -10.267 -4.840 15.842 1.00 94.69 307 SER A C 1
ATOM 2350 O O . SER A 1 307 ? -9.930 -4.430 16.957 1.00 94.69 307 SER A O 1
ATOM 2352 N N . PRO A 1 308 ? -11.206 -5.794 15.706 1.00 94.62 308 PRO A N 1
ATOM 2353 C CA . PRO A 1 308 ? -11.888 -6.408 16.844 1.00 94.62 308 PRO A CA 1
ATOM 2354 C C . PRO A 1 308 ? -10.969 -7.262 17.720 1.00 94.62 308 PRO A C 1
ATOM 2356 O O . PRO A 1 308 ? -11.260 -7.419 18.904 1.00 94.62 308 PRO A O 1
ATOM 2359 N N . MET A 1 309 ? -9.891 -7.819 17.162 1.00 94.38 309 MET A N 1
ATOM 2360 C CA . MET A 1 309 ? -8.883 -8.559 17.924 1.00 94.38 309 MET A CA 1
ATOM 2361 C C . MET A 1 309 ? -8.001 -7.608 18.736 1.00 94.38 309 MET A C 1
ATOM 2363 O O . MET A 1 309 ? -7.801 -7.817 19.929 1.00 94.38 309 MET A O 1
ATOM 2367 N N . LEU A 1 310 ? -7.496 -6.542 18.107 1.00 93.06 310 LEU A N 1
ATOM 2368 C CA . LEU A 1 310 ? -6.619 -5.580 18.781 1.00 93.06 310 LEU A CA 1
ATOM 2369 C C . LEU A 1 310 ? -7.392 -4.584 19.649 1.00 93.06 310 LEU A C 1
ATOM 2371 O O . LEU A 1 310 ? -6.784 -3.858 20.431 1.00 93.06 310 LEU A O 1
ATOM 2375 N N . GLN A 1 311 ? -8.720 -4.538 19.501 1.00 94.56 311 GLN A N 1
ATOM 2376 C CA . GLN A 1 311 ? -9.608 -3.619 20.205 1.00 94.56 311 GLN A CA 1
ATOM 2377 C C . GLN A 1 311 ? -9.189 -2.154 20.032 1.00 94.56 311 GLN A C 1
ATOM 2379 O O . GLN A 1 311 ? -9.246 -1.366 20.974 1.00 94.56 311 GLN A O 1
ATOM 2384 N N . ARG A 1 312 ? -8.737 -1.789 18.832 1.00 93.94 312 ARG A N 1
ATOM 2385 C CA . ARG A 1 312 ? -8.311 -0.428 18.497 1.00 93.94 312 ARG A CA 1
ATOM 2386 C C . ARG A 1 312 ? -8.481 -0.129 17.017 1.00 93.94 312 ARG A C 1
ATOM 2388 O O . ARG A 1 312 ? -8.663 -1.030 16.199 1.00 93.94 312 ARG A O 1
ATOM 2395 N N . TRP A 1 313 ? -8.373 1.150 16.681 1.00 92.19 313 TRP A N 1
ATOM 2396 C CA . TRP A 1 313 ? -8.239 1.595 15.299 1.00 92.19 313 TRP A CA 1
ATOM 2397 C C . TRP A 1 313 ? -6.868 1.212 14.739 1.00 92.19 313 TRP A C 1
ATOM 2399 O O . TRP A 1 313 ? -5.886 1.121 15.487 1.00 92.19 313 TRP A O 1
ATOM 2409 N N . LEU A 1 314 ? -6.792 1.051 13.421 1.00 91.50 314 LEU A N 1
ATOM 2410 C CA . LEU A 1 314 ? -5.525 1.156 12.714 1.00 91.50 314 LEU A CA 1
ATOM 2411 C C 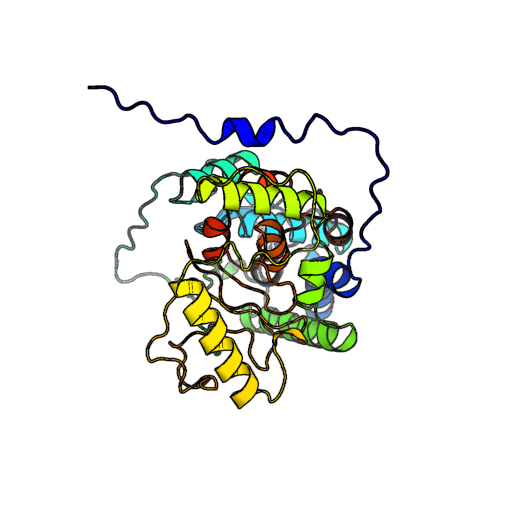. LEU A 1 314 ? -5.003 2.577 12.872 1.00 91.50 314 LEU A C 1
ATOM 2413 O O . LEU A 1 314 ? -5.738 3.551 12.688 1.00 91.50 314 LEU A O 1
ATOM 2417 N N . ILE A 1 315 ? -3.731 2.684 13.230 1.00 90.25 315 ILE A N 1
ATOM 2418 C CA . ILE A 1 315 ? -3.071 3.979 13.379 1.00 90.25 315 ILE A CA 1
ATOM 2419 C C . ILE A 1 315 ? -2.619 4.518 12.009 1.00 90.25 315 ILE A C 1
ATOM 2421 O O . ILE A 1 315 ? -2.460 3.727 11.075 1.00 90.25 315 ILE A O 1
ATOM 2425 N N . PRO A 1 316 ? -2.382 5.839 11.855 1.00 89.31 316 PRO A N 1
ATOM 2426 C CA . PRO A 1 316 ? -1.981 6.428 10.573 1.00 89.31 316 PRO A CA 1
ATOM 2427 C C . PRO A 1 316 ? -0.819 5.684 9.900 1.00 89.31 316 PRO A C 1
ATOM 2429 O O . PRO A 1 316 ? -0.867 5.404 8.705 1.00 89.31 316 PRO A O 1
ATOM 2432 N N . ASN A 1 317 ? 0.181 5.275 10.680 1.00 89.44 317 ASN A N 1
ATOM 2433 C CA . ASN A 1 317 ? 1.369 4.609 10.150 1.00 89.44 317 ASN A CA 1
ATOM 2434 C C . ASN A 1 317 ? 1.063 3.207 9.614 1.00 89.44 317 ASN A C 1
ATOM 2436 O O . ASN A 1 317 ? 1.620 2.813 8.595 1.00 89.44 317 ASN A O 1
ATOM 2440 N N . GLU A 1 318 ? 0.135 2.479 10.237 1.00 91.75 318 GLU A N 1
ATOM 2441 C CA . GLU A 1 318 ? -0.333 1.184 9.727 1.00 91.75 318 GLU A CA 1
ATOM 2442 C C . GLU A 1 318 ? -1.048 1.360 8.390 1.00 91.75 318 GLU A C 1
ATOM 2444 O O . GLU A 1 318 ? -0.817 0.589 7.465 1.00 91.75 318 GLU A O 1
ATOM 2449 N N . LEU A 1 319 ? -1.865 2.408 8.253 1.00 90.00 319 LEU A N 1
ATOM 2450 C CA . LEU A 1 319 ? -2.564 2.723 7.005 1.00 90.00 319 LEU A CA 1
ATOM 2451 C C . LEU A 1 319 ? -1.598 3.130 5.884 1.00 90.00 319 LEU A C 1
ATOM 2453 O O . LEU A 1 319 ? -1.799 2.770 4.722 1.00 90.00 319 LEU A O 1
ATOM 2457 N N . LEU A 1 320 ? -0.542 3.868 6.218 1.00 89.44 320 LEU A N 1
ATOM 2458 C CA . LEU A 1 320 ? 0.499 4.249 5.269 1.00 89.44 320 LEU A CA 1
ATOM 2459 C C . LEU A 1 320 ? 1.339 3.034 4.849 1.00 89.44 320 LEU A C 1
ATOM 2461 O O . LEU A 1 320 ? 1.530 2.811 3.655 1.00 89.44 320 LEU A O 1
ATOM 2465 N N . VAL A 1 321 ? 1.767 2.185 5.788 1.00 90.62 321 VAL A N 1
ATOM 2466 C CA . VAL A 1 321 ? 2.456 0.921 5.464 1.00 90.62 321 VAL A CA 1
ATOM 2467 C C . VAL A 1 321 ? 1.563 0.026 4.599 1.00 90.62 321 VAL A C 1
ATOM 2469 O O . VAL A 1 321 ? 2.020 -0.486 3.579 1.00 90.62 321 VAL A O 1
ATOM 2472 N N . ALA A 1 322 ? 0.273 -0.079 4.929 1.00 89.56 322 ALA A N 1
ATOM 2473 C CA . ALA A 1 322 ? -0.732 -0.770 4.121 1.00 89.56 322 ALA A CA 1
ATOM 2474 C C . ALA A 1 322 ? -0.908 -0.187 2.710 1.00 89.56 322 ALA A C 1
ATOM 2476 O O . ALA A 1 322 ? -1.363 -0.886 1.811 1.00 89.56 322 ALA A O 1
ATOM 2477 N N . SER A 1 323 ? -0.569 1.088 2.514 1.00 88.00 323 SER A N 1
ATOM 2478 C CA . SER A 1 323 ? -0.603 1.766 1.212 1.00 88.00 323 SER A CA 1
ATOM 2479 C C . SER A 1 323 ? 0.732 1.667 0.458 1.00 88.00 323 SER A C 1
ATOM 2481 O O . SER A 1 323 ? 0.857 2.204 -0.645 1.00 88.00 323 SER A O 1
ATOM 2483 N N . GLY A 1 324 ? 1.721 0.969 1.030 1.00 90.62 324 GLY A N 1
ATOM 2484 C CA . GLY A 1 324 ? 3.043 0.729 0.453 1.00 90.62 324 GLY A CA 1
ATOM 2485 C C . GLY A 1 324 ? 4.096 1.786 0.794 1.00 90.62 324 GLY A C 1
ATOM 2486 O O . GLY A 1 324 ? 5.113 1.857 0.105 1.00 90.62 324 GLY A O 1
ATOM 2487 N N . PHE A 1 325 ? 3.877 2.626 1.814 1.00 92.38 325 PHE A N 1
ATOM 2488 C CA . PHE A 1 325 ? 4.870 3.621 2.227 1.00 92.38 325 PHE A CA 1
ATOM 2489 C C . PHE A 1 325 ? 6.014 2.975 3.035 1.00 92.38 325 PHE A C 1
ATOM 2491 O O . PHE A 1 325 ? 5.747 2.210 3.968 1.00 92.38 325 PHE A O 1
ATOM 2498 N N . PRO A 1 326 ? 7.289 3.290 2.732 1.00 92.81 326 PRO A N 1
ATOM 2499 C CA . PRO A 1 326 ? 8.455 2.687 3.377 1.00 92.81 326 PRO A CA 1
ATOM 2500 C C . PRO A 1 326 ? 8.778 3.367 4.722 1.00 92.81 326 PRO A C 1
ATOM 2502 O O . PRO A 1 326 ? 9.806 4.019 4.884 1.00 92.81 326 PRO A O 1
ATOM 2505 N N . LEU A 1 327 ? 7.876 3.246 5.697 1.00 90.94 327 LEU A N 1
ATOM 2506 C CA . LEU A 1 327 ? 7.959 3.964 6.980 1.00 90.94 327 LEU A CA 1
ATOM 2507 C C . LEU A 1 327 ? 8.804 3.280 8.061 1.00 90.94 327 LEU A C 1
ATOM 2509 O O . LEU A 1 327 ? 9.106 3.895 9.079 1.00 90.94 327 LEU A O 1
ATOM 2513 N N . LEU A 1 328 ? 9.153 2.005 7.879 1.00 89.88 328 LEU A N 1
ATOM 2514 C CA . LEU A 1 328 ? 9.928 1.238 8.856 1.00 89.88 328 LEU A CA 1
ATOM 2515 C C . LEU A 1 328 ? 11.337 0.965 8.318 1.00 89.88 328 LEU A C 1
ATOM 2517 O O . LEU A 1 328 ? 11.487 0.690 7.125 1.00 89.88 328 LEU A O 1
ATOM 2521 N N . PRO A 1 329 ? 12.378 0.951 9.168 1.00 91.06 329 PRO A N 1
ATOM 2522 C CA . PRO A 1 329 ? 13.747 0.723 8.708 1.00 91.06 329 PRO A CA 1
ATOM 2523 C C . PRO A 1 329 ? 13.923 -0.572 7.902 1.00 91.06 329 PRO A C 1
ATOM 2525 O O . PRO A 1 329 ? 14.630 -0.584 6.895 1.00 91.06 329 PRO A O 1
ATOM 2528 N N . ALA A 1 330 ? 13.264 -1.665 8.304 1.00 89.88 330 ALA A N 1
ATOM 2529 C CA . ALA A 1 330 ? 13.361 -2.946 7.605 1.00 89.88 330 ALA A CA 1
ATOM 2530 C C . ALA A 1 330 ? 12.717 -2.914 6.207 1.00 89.88 330 ALA A C 1
ATOM 2532 O O . ALA A 1 330 ? 13.323 -3.393 5.248 1.00 89.88 330 ALA A O 1
ATOM 2533 N N . ILE A 1 331 ? 11.526 -2.316 6.069 1.00 91.31 331 ILE A N 1
ATOM 2534 C CA . ILE A 1 331 ? 10.823 -2.222 4.777 1.00 91.31 331 ILE A CA 1
ATOM 2535 C C . ILE A 1 331 ? 11.480 -1.197 3.841 1.00 91.31 331 ILE A C 1
ATOM 2537 O O . ILE A 1 331 ? 11.586 -1.445 2.640 1.00 91.31 331 ILE A O 1
ATOM 2541 N N . ALA A 1 332 ? 11.994 -0.089 4.385 1.00 92.19 332 ALA A N 1
ATOM 2542 C CA . ALA A 1 332 ? 12.736 0.919 3.631 1.00 92.19 332 ALA A CA 1
ATOM 2543 C C . ALA A 1 332 ? 14.030 0.324 3.058 1.00 92.19 332 ALA A C 1
ATOM 2545 O O . ALA A 1 332 ? 14.267 0.385 1.852 1.00 92.19 332 ALA A O 1
ATOM 2546 N N . ARG A 1 333 ? 14.793 -0.400 3.891 1.00 92.62 333 ARG A N 1
ATOM 2547 C CA . ARG A 1 333 ? 15.985 -1.146 3.464 1.00 92.62 333 ARG A CA 1
ATOM 2548 C C . ARG A 1 333 ? 15.664 -2.195 2.400 1.00 92.62 333 ARG A C 1
ATOM 2550 O O . ARG A 1 333 ? 16.405 -2.312 1.433 1.00 92.62 333 ARG A O 1
ATOM 2557 N N . ALA A 1 334 ? 14.570 -2.942 2.555 1.00 89.81 334 ALA A N 1
ATOM 2558 C CA . ALA A 1 334 ? 14.145 -3.935 1.566 1.00 89.81 334 ALA A CA 1
ATOM 2559 C C . ALA A 1 334 ? 13.762 -3.312 0.219 1.00 89.81 334 ALA A C 1
ATOM 2561 O O . ALA A 1 334 ? 13.969 -3.929 -0.821 1.00 89.81 334 ALA A O 1
ATOM 2562 N N . SER A 1 335 ? 13.254 -2.084 0.254 1.00 90.56 335 SER A N 1
ATOM 2563 C CA . SER A 1 335 ? 12.942 -1.289 -0.932 1.00 90.56 335 SER A CA 1
ATOM 2564 C C . SER A 1 335 ? 14.163 -0.555 -1.502 1.00 90.56 335 SER A C 1
ATOM 2566 O O . SER A 1 335 ? 14.091 0.005 -2.593 1.00 90.56 335 SER A O 1
ATOM 2568 N N . GLY A 1 336 ? 15.286 -0.535 -0.780 1.00 90.25 336 GLY A N 1
ATOM 2569 C CA . GLY A 1 336 ? 16.476 0.241 -1.129 1.00 90.25 336 GLY A CA 1
ATOM 2570 C C . GLY A 1 336 ? 16.262 1.754 -1.083 1.00 90.25 336 GLY A C 1
ATOM 2571 O O . GLY A 1 336 ? 16.913 2.469 -1.831 1.00 90.25 336 GLY A O 1
ATOM 2572 N N . VAL A 1 337 ? 15.357 2.250 -0.234 1.00 90.94 337 VAL A N 1
ATOM 2573 C CA . VAL A 1 337 ? 15.125 3.693 -0.050 1.00 90.94 337 VAL A CA 1
ATOM 2574 C C . VAL A 1 337 ? 15.304 4.111 1.412 1.00 90.94 337 VAL A C 1
ATOM 2576 O O . VAL A 1 337 ? 15.226 3.260 2.302 1.00 90.94 337 VAL A O 1
ATOM 2579 N N . PRO A 1 338 ? 15.531 5.407 1.694 1.00 91.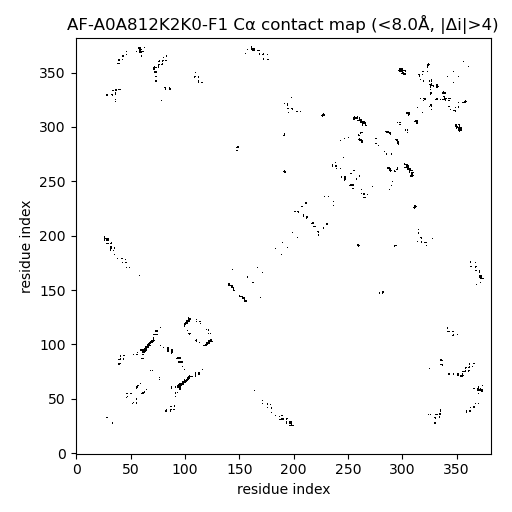56 338 PRO A N 1
ATOM 2580 C CA . PRO A 1 338 ? 15.442 5.937 3.050 1.00 91.56 338 PRO A CA 1
ATOM 2581 C C . PRO A 1 338 ? 14.035 5.774 3.637 1.00 91.56 338 PRO A C 1
ATOM 2583 O O . PRO A 1 338 ? 13.052 5.651 2.904 1.00 91.56 338 PRO A O 1
ATOM 2586 N N . VAL A 1 339 ? 13.940 5.813 4.966 1.00 92.25 339 VAL A N 1
ATOM 2587 C CA . VAL A 1 339 ? 12.646 5.865 5.656 1.00 92.25 339 VAL A CA 1
ATOM 2588 C C . VAL A 1 339 ? 11.916 7.151 5.257 1.00 92.25 339 VAL A C 1
ATOM 2590 O O . VAL A 1 339 ? 12.501 8.232 5.281 1.00 92.25 339 VAL A O 1
ATOM 2593 N N . ASP A 1 340 ? 10.639 7.046 4.883 1.00 89.25 340 ASP A N 1
ATOM 2594 C CA . ASP A 1 340 ? 9.830 8.211 4.495 1.00 89.25 340 ASP A CA 1
ATOM 2595 C C . ASP A 1 340 ? 9.297 8.958 5.729 1.00 89.25 340 ASP A C 1
ATOM 2597 O O . ASP A 1 340 ? 8.133 8.851 6.121 1.00 89.25 340 ASP A O 1
ATOM 2601 N N . GLU A 1 341 ? 10.184 9.732 6.351 1.00 88.06 341 GLU A N 1
ATOM 2602 C CA . GLU A 1 341 ? 9.874 10.581 7.507 1.00 88.06 341 GLU A CA 1
ATOM 2603 C C . GLU A 1 341 ? 8.894 11.710 7.167 1.00 88.06 341 GLU A C 1
ATOM 2605 O O . GLU A 1 341 ? 8.110 12.132 8.017 1.00 88.06 341 GLU A O 1
ATOM 2610 N N . VAL A 1 342 ? 8.879 12.163 5.910 1.00 83.69 342 VAL A N 1
ATOM 2611 C CA . VAL A 1 342 ? 7.955 13.207 5.451 1.00 83.69 342 VAL A CA 1
ATOM 2612 C C . VAL A 1 342 ? 6.513 12.709 5.545 1.00 83.69 342 VAL A C 1
ATOM 2614 O O . VAL A 1 342 ? 5.653 13.409 6.076 1.00 83.69 342 VAL A O 1
ATOM 2617 N N . SER A 1 343 ? 6.235 11.480 5.098 1.00 84.00 343 SER A N 1
ATOM 2618 C CA . SER A 1 343 ? 4.910 10.876 5.291 1.00 84.00 343 SER A CA 1
ATOM 2619 C C . SER A 1 343 ? 4.501 10.849 6.760 1.00 84.00 343 SER A C 1
ATOM 2621 O O . SER A 1 343 ? 3.371 11.197 7.081 1.00 84.00 343 SER A O 1
ATOM 2623 N N . LEU A 1 344 ? 5.418 10.438 7.640 1.00 79.69 344 LEU A N 1
ATOM 2624 C CA . LEU A 1 344 ? 5.154 10.278 9.073 1.00 79.69 344 LEU A CA 1
ATOM 2625 C C . LEU A 1 344 ? 4.794 11.594 9.760 1.00 79.69 344 LEU A C 1
ATOM 2627 O O . LEU A 1 344 ? 3.925 11.621 10.627 1.00 79.69 344 LEU A O 1
ATOM 2631 N N . GLN A 1 345 ? 5.489 12.670 9.402 1.00 80.81 345 GLN A N 1
ATOM 2632 C CA . GLN A 1 345 ? 5.322 13.966 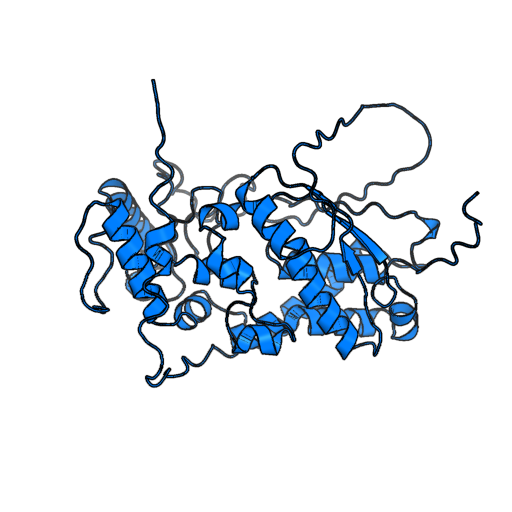10.054 1.00 80.81 345 GLN A CA 1
ATOM 2633 C C . GLN A 1 345 ? 4.060 14.685 9.598 1.00 80.81 345 GLN A C 1
ATOM 2635 O O . GLN A 1 345 ? 3.409 15.362 10.393 1.00 80.81 345 GLN A O 1
ATOM 2640 N N . TRP A 1 346 ? 3.739 14.568 8.314 1.00 75.25 346 TRP A N 1
ATOM 2641 C CA . TRP A 1 346 ? 2.740 15.427 7.709 1.00 75.25 346 TRP A CA 1
ATOM 2642 C C . TRP A 1 346 ? 1.414 14.689 7.525 1.00 75.25 346 TRP A C 1
ATOM 2644 O O . TRP A 1 346 ? 0.383 15.231 7.901 1.00 75.25 346 TRP A O 1
ATOM 2654 N N . LEU A 1 347 ? 1.405 13.444 7.043 1.00 76.56 347 LEU A N 1
ATOM 2655 C CA . LEU A 1 347 ? 0.166 12.819 6.581 1.00 76.56 347 LEU A CA 1
ATOM 2656 C C . LEU A 1 347 ? -0.815 12.474 7.699 1.00 76.56 347 LEU A C 1
ATOM 2658 O O . LEU A 1 347 ? -0.486 11.839 8.701 1.00 76.56 347 LEU A O 1
ATOM 2662 N N . THR A 1 348 ? -2.082 12.805 7.459 1.00 76.00 348 THR A N 1
ATOM 2663 C CA . THR A 1 348 ? -3.197 12.389 8.306 1.00 76.00 348 THR A CA 1
ATOM 2664 C C . THR A 1 348 ? -3.904 11.162 7.714 1.00 76.00 348 THR A C 1
ATOM 2666 O O . THR A 1 348 ? -3.864 10.940 6.499 1.00 76.00 348 THR A O 1
ATOM 2669 N N . PRO A 1 349 ? -4.639 10.367 8.518 1.00 74.44 349 PRO A N 1
ATOM 2670 C CA . PRO A 1 349 ? -5.429 9.242 8.003 1.00 74.44 349 PRO A CA 1
ATOM 2671 C C . PRO A 1 349 ? -6.400 9.615 6.873 1.00 74.44 349 PRO A C 1
ATOM 2673 O O . PRO A 1 349 ? -6.657 8.808 5.981 1.00 74.44 349 PRO A O 1
ATOM 2676 N N . SER A 1 350 ? -6.935 10.840 6.888 1.00 74.44 350 SER A N 1
ATOM 2677 C CA . SER A 1 350 ? -7.814 11.350 5.830 1.00 74.44 350 SER A CA 1
ATOM 2678 C C . SER A 1 350 ? -7.122 11.482 4.478 1.00 74.44 350 SER A C 1
ATOM 2680 O O . SER A 1 350 ? -7.793 11.346 3.452 1.00 74.44 350 SER A O 1
ATOM 2682 N N . ASP A 1 351 ? -5.815 11.735 4.464 1.00 76.56 351 ASP A N 1
ATOM 2683 C CA . ASP A 1 351 ? -5.062 11.917 3.227 1.00 76.56 351 ASP A CA 1
ATOM 2684 C C . ASP A 1 351 ? -4.775 10.566 2.549 1.00 76.56 351 ASP A C 1
ATOM 2686 O O . ASP A 1 351 ? -4.826 10.457 1.323 1.00 76.56 351 ASP A O 1
ATOM 2690 N N . VAL A 1 352 ? -4.596 9.500 3.341 1.00 77.25 352 VAL A N 1
ATOM 2691 C CA . VAL A 1 352 ? -4.366 8.128 2.846 1.00 77.25 352 VAL A CA 1
ATOM 2692 C C . VAL A 1 352 ? -5.544 7.614 2.017 1.00 77.25 352 VAL A C 1
ATOM 2694 O O . VAL A 1 352 ? -5.355 6.940 1.007 1.00 77.25 352 VAL A O 1
ATOM 2697 N N . GLY A 1 353 ? -6.774 7.967 2.395 1.00 72.94 353 GLY A N 1
ATOM 2698 C CA . GLY A 1 353 ? -7.986 7.459 1.749 1.00 72.94 353 GLY A CA 1
ATOM 2699 C C . GLY A 1 353 ? -8.221 7.901 0.301 1.00 72.94 353 GLY A C 1
ATOM 2700 O O . GLY A 1 353 ? -9.080 7.333 -0.368 1.00 72.94 353 GLY A O 1
ATOM 2701 N N . ASN A 1 354 ? -7.473 8.887 -0.200 1.00 71.44 354 ASN A N 1
ATOM 2702 C CA . ASN A 1 354 ? -7.485 9.263 -1.621 1.00 71.44 354 ASN A CA 1
ATOM 2703 C C . ASN A 1 354 ? -6.276 8.721 -2.391 1.00 71.44 354 ASN A C 1
ATOM 2705 O O . ASN A 1 354 ? -6.240 8.804 -3.618 1.00 71.44 354 ASN A O 1
ATOM 2709 N N . GLY A 1 355 ? -5.300 8.145 -1.688 1.00 76.12 355 GLY A N 1
ATOM 2710 C CA . GLY A 1 355 ? -4.078 7.629 -2.279 1.00 76.12 355 GLY A CA 1
ATOM 2711 C C . GLY A 1 355 ? -4.304 6.429 -3.201 1.00 76.12 355 GLY A C 1
ATOM 2712 O O . GLY A 1 355 ? -5.287 5.678 -3.123 1.00 76.12 355 GLY A O 1
ATOM 2713 N N . MET A 1 356 ? -3.348 6.230 -4.103 1.00 80.94 356 MET A N 1
ATOM 2714 C CA . MET A 1 356 ? -3.152 4.945 -4.768 1.00 80.94 356 MET A CA 1
ATOM 2715 C C . MET A 1 356 ? -2.214 4.081 -3.946 1.00 80.94 356 MET A C 1
ATOM 2717 O O . MET A 1 356 ? -1.315 4.584 -3.277 1.00 80.94 356 MET A O 1
ATOM 2721 N N . HIS A 1 357 ? -2.393 2.768 -4.042 1.00 86.38 357 HIS A N 1
ATOM 2722 C CA . HIS A 1 357 ? -1.414 1.859 -3.481 1.00 86.38 357 HIS A CA 1
ATOM 2723 C C . HIS A 1 357 ? -0.091 2.030 -4.241 1.00 86.38 357 HIS A C 1
ATOM 2725 O O . HIS A 1 357 ? -0.041 1.807 -5.452 1.00 86.38 357 HIS A O 1
ATOM 2731 N N . ILE A 1 358 ? 0.984 2.393 -3.539 1.00 88.56 358 ILE A N 1
ATOM 2732 C CA . ILE A 1 358 ? 2.288 2.748 -4.125 1.00 88.56 358 ILE A CA 1
ATOM 2733 C C . ILE A 1 358 ? 2.803 1.642 -5.044 1.00 88.56 358 ILE A C 1
ATOM 2735 O O . ILE A 1 358 ? 3.256 1.910 -6.154 1.00 88.56 358 ILE A O 1
ATOM 2739 N N . PHE A 1 359 ? 2.660 0.382 -4.629 1.00 88.44 359 PHE A N 1
ATOM 2740 C CA . PHE A 1 359 ? 3.095 -0.747 -5.450 1.00 88.44 359 PHE A CA 1
ATOM 2741 C C . PHE A 1 359 ? 2.332 -0.886 -6.768 1.00 88.44 359 PHE A C 1
ATOM 2743 O O . PHE A 1 359 ? 2.941 -1.196 -7.785 1.00 88.44 359 PHE A O 1
ATOM 2750 N N . GLN A 1 360 ? 1.028 -0.605 -6.793 1.00 86.94 360 GLN A N 1
ATOM 2751 C CA . GLN A 1 360 ? 0.264 -0.640 -8.043 1.00 86.94 360 GLN A CA 1
ATOM 2752 C C . GLN A 1 360 ? 0.739 0.455 -8.998 1.00 86.94 360 GLN A C 1
ATOM 2754 O O . GLN A 1 360 ? 0.933 0.195 -10.182 1.00 86.94 360 GLN A O 1
ATOM 2759 N N . VAL A 1 361 ? 0.981 1.658 -8.466 1.00 86.19 361 VAL A N 1
ATOM 2760 C CA . VAL A 1 361 ? 1.507 2.786 -9.244 1.00 86.19 361 VAL A CA 1
ATOM 2761 C C . VAL A 1 361 ? 2.888 2.466 -9.798 1.00 86.19 361 VAL A C 1
ATOM 2763 O O . VAL A 1 361 ? 3.129 2.671 -10.980 1.00 86.19 361 VAL A O 1
ATOM 2766 N N . GLY A 1 362 ? 3.788 1.933 -8.972 1.00 88.75 362 GLY A N 1
ATOM 2767 C CA . GLY A 1 362 ? 5.149 1.631 -9.403 1.00 88.75 362 GLY A CA 1
ATOM 2768 C C . GLY A 1 362 ? 5.204 0.513 -10.445 1.00 88.75 362 GLY A C 1
ATOM 2769 O O . GLY A 1 362 ? 5.925 0.655 -11.425 1.00 88.75 362 GLY A O 1
ATOM 2770 N N . VAL A 1 363 ? 4.389 -0.543 -10.314 1.00 88.38 363 VAL A N 1
ATOM 2771 C CA . VAL A 1 363 ? 4.293 -1.612 -11.328 1.00 88.38 363 VAL A CA 1
ATOM 2772 C C . VAL A 1 363 ? 3.733 -1.068 -12.642 1.00 88.38 363 VAL A C 1
ATOM 2774 O O . VAL A 1 363 ? 4.238 -1.400 -13.715 1.00 88.38 363 VAL A O 1
ATOM 2777 N N . PHE A 1 364 ? 2.728 -0.193 -12.573 1.00 88.12 364 PHE A N 1
ATOM 2778 C CA . PHE A 1 364 ? 2.177 0.480 -13.747 1.00 88.12 364 PHE A CA 1
ATOM 2779 C C . PHE A 1 364 ? 3.224 1.362 -14.445 1.00 88.12 364 PHE A C 1
ATOM 2781 O O . PHE A 1 364 ? 3.438 1.227 -15.651 1.00 88.12 364 PHE A O 1
ATOM 2788 N N . LEU A 1 365 ? 3.937 2.201 -13.683 1.00 87.06 365 LEU A N 1
ATOM 2789 C CA . LEU A 1 365 ? 5.034 3.028 -14.192 1.00 87.06 365 LEU A CA 1
ATOM 2790 C C . LEU A 1 365 ? 6.141 2.174 -14.816 1.00 87.06 365 LEU A C 1
ATOM 2792 O O . LEU A 1 365 ? 6.570 2.469 -15.927 1.00 87.06 365 LEU A O 1
ATOM 2796 N N . ALA A 1 366 ? 6.576 1.109 -14.139 1.00 90.06 366 ALA A N 1
ATOM 2797 C CA . ALA A 1 366 ? 7.610 0.205 -14.634 1.00 90.06 366 ALA A CA 1
ATOM 2798 C C . ALA A 1 366 ? 7.214 -0.411 -15.978 1.00 90.06 366 ALA A C 1
ATOM 2800 O O . ALA A 1 366 ? 8.001 -0.403 -16.925 1.00 90.06 366 ALA A O 1
ATOM 2801 N N . SER A 1 367 ? 5.965 -0.875 -16.071 1.00 89.50 367 SER A N 1
ATOM 2802 C CA . SER A 1 367 ? 5.419 -1.482 -17.283 1.00 89.50 367 SER A CA 1
ATOM 2803 C C . SER A 1 367 ? 5.451 -0.485 -18.438 1.00 89.50 367 SER A C 1
ATOM 2805 O O . SER A 1 367 ? 6.085 -0.763 -19.451 1.00 89.50 367 SER A O 1
ATOM 2807 N N . ILE A 1 368 ? 4.891 0.717 -18.260 1.00 86.56 368 ILE A N 1
ATOM 2808 C CA . ILE A 1 368 ? 4.895 1.755 -19.303 1.00 86.56 368 ILE A CA 1
ATOM 2809 C C . ILE A 1 368 ? 6.310 2.151 -19.694 1.00 86.56 368 ILE A C 1
ATOM 2811 O O . ILE A 1 368 ? 6.651 2.089 -20.870 1.00 86.56 368 ILE A O 1
ATOM 2815 N N . LEU A 1 369 ? 7.139 2.557 -18.729 1.00 87.62 369 LEU A N 1
ATOM 2816 C CA . LEU A 1 369 ? 8.476 3.084 -19.000 1.00 87.62 369 LEU A CA 1
ATOM 2817 C C . LEU A 1 369 ? 9.357 2.052 -19.701 1.00 87.62 369 LEU A C 1
ATOM 2819 O O . LEU A 1 369 ? 10.185 2.425 -20.529 1.00 87.62 369 LEU A O 1
ATOM 2823 N N . SER A 1 370 ? 9.145 0.763 -19.423 1.00 89.62 370 SER A N 1
ATOM 2824 C CA . SER A 1 370 ? 9.838 -0.298 -20.143 1.00 89.62 370 SER A CA 1
ATOM 2825 C C . SER A 1 370 ? 9.407 -0.382 -21.607 1.00 89.62 370 SER A C 1
ATOM 2827 O O . SER A 1 370 ? 10.243 -0.652 -22.458 1.00 89.62 370 SER A O 1
ATOM 2829 N N . CYS A 1 371 ? 8.144 -0.101 -21.937 1.00 86.62 371 CYS A N 1
ATOM 2830 C CA . CYS A 1 371 ? 7.619 -0.144 -23.303 1.00 86.62 371 CYS A CA 1
ATOM 2831 C C . CYS A 1 371 ? 7.993 1.085 -24.145 1.00 86.62 371 CYS A C 1
ATOM 2833 O O . CYS A 1 371 ? 7.866 1.030 -25.367 1.00 86.62 371 CYS A O 1
ATOM 2835 N N . VAL A 1 372 ? 8.443 2.185 -23.533 1.00 82.75 372 VAL A N 1
ATOM 2836 C CA . VAL A 1 372 ? 8.807 3.411 -24.258 1.00 82.75 372 VAL A CA 1
ATOM 2837 C C . VAL A 1 372 ? 10.299 3.420 -24.576 1.00 82.75 372 VAL A C 1
ATOM 2839 O O . VAL A 1 372 ? 11.140 3.378 -23.685 1.00 82.75 372 VAL A O 1
ATOM 2842 N N . SER A 1 373 ? 10.639 3.513 -25.856 1.00 80.44 373 SER A N 1
ATOM 2843 C CA . SER A 1 373 ? 11.986 3.765 -26.356 1.00 80.44 373 SER A CA 1
ATOM 2844 C C . SER A 1 373 ? 12.451 5.148 -25.922 1.00 80.44 373 SER A C 1
ATOM 2846 O O . SER A 1 373 ? 11.749 6.143 -26.116 1.00 80.44 373 SER A O 1
ATOM 2848 N N . ALA A 1 374 ? 13.687 5.250 -25.443 1.00 70.06 374 ALA A N 1
ATOM 2849 C CA . ALA A 1 374 ? 14.350 6.540 -25.385 1.00 70.06 374 ALA A CA 1
ATOM 2850 C C . ALA A 1 374 ? 14.727 6.956 -26.811 1.00 70.06 374 ALA A C 1
ATOM 2852 O O . ALA A 1 374 ? 15.809 6.631 -27.307 1.00 70.06 374 ALA A O 1
ATOM 2853 N N . GLY A 1 375 ? 13.782 7.595 -27.499 1.00 59.47 375 GLY A N 1
ATOM 2854 C CA . GLY A 1 375 ? 13.959 8.036 -28.871 1.00 59.47 375 GLY A CA 1
ATOM 2855 C C . GLY A 1 375 ? 15.222 8.880 -29.020 1.00 59.47 375 GLY A C 1
ATOM 2856 O O . GLY A 1 375 ? 15.551 9.702 -28.163 1.00 59.47 375 GLY A O 1
ATOM 2857 N N . LYS A 1 376 ? 15.910 8.700 -30.149 1.00 49.34 376 LYS A N 1
ATOM 2858 C CA . LYS A 1 376 ? 16.718 9.773 -30.713 1.00 49.34 376 LYS A CA 1
ATOM 2859 C C . LYS A 1 376 ? 15.744 10.901 -31.051 1.00 49.34 376 LYS A C 1
ATOM 2861 O O . LYS A 1 376 ? 15.117 10.876 -32.107 1.00 49.34 376 LYS A O 1
ATOM 2866 N N . CYS A 1 377 ? 15.541 11.856 -30.148 1.00 45.56 377 CYS A N 1
ATOM 2867 C CA . CYS A 1 377 ? 14.977 13.145 -30.536 1.00 45.56 377 CYS A CA 1
ATOM 2868 C C . CYS A 1 377 ? 16.027 13.858 -31.403 1.00 45.56 377 CYS A C 1
ATOM 2870 O O . CYS A 1 377 ? 16.645 14.819 -30.970 1.00 45.56 377 CYS A O 1
ATOM 2872 N N . ASP A 1 378 ? 16.249 13.361 -32.622 1.00 43.09 378 ASP A N 1
ATOM 2873 C CA . ASP A 1 378 ? 17.094 13.984 -33.648 1.00 43.09 378 ASP A CA 1
ATOM 2874 C C . ASP A 1 378 ? 16.388 15.195 -34.290 1.00 43.09 378 ASP A C 1
ATOM 2876 O O . ASP A 1 378 ? 16.865 15.754 -35.274 1.00 43.09 378 ASP A O 1
ATOM 2880 N N . ALA A 1 379 ? 15.246 15.628 -33.747 1.00 42.97 379 ALA A N 1
ATOM 2881 C CA . ALA A 1 379 ? 14.697 16.932 -34.063 1.00 42.97 379 ALA A CA 1
ATOM 2882 C C . ALA A 1 379 ? 15.472 17.972 -33.236 1.00 42.97 379 ALA A C 1
ATOM 2884 O O . ALA A 1 379 ? 15.306 17.987 -32.011 1.00 42.97 379 ALA A O 1
ATOM 2885 N N . PRO A 1 380 ? 16.310 18.834 -33.847 1.00 40.62 380 PRO A N 1
ATOM 2886 C CA . PRO A 1 380 ? 16.787 20.013 -33.142 1.00 40.62 380 PRO A CA 1
ATOM 2887 C C . PRO A 1 380 ? 15.557 20.750 -32.605 1.00 40.62 380 PRO A C 1
ATOM 2889 O O . PRO A 1 380 ? 14.595 20.963 -33.345 1.00 40.62 380 PRO A O 1
ATOM 2892 N N . MET A 1 381 ? 15.559 21.079 -31.312 1.00 39.31 381 MET A N 1
ATOM 2893 C CA . MET A 1 381 ? 14.583 22.023 -30.771 1.00 39.31 381 MET A CA 1
ATOM 2894 C C . MET A 1 381 ? 14.799 23.342 -31.517 1.00 39.31 381 MET A C 1
ATOM 2896 O O . MET A 1 381 ? 15.794 24.023 -31.271 1.00 39.31 381 MET A O 1
ATOM 2900 N N . ALA A 1 382 ? 13.935 23.612 -32.493 1.00 36.84 382 ALA A N 1
ATOM 2901 C CA . ALA A 1 382 ? 13.864 24.880 -33.205 1.00 36.84 382 ALA A CA 1
ATOM 2902 C C . ALA A 1 382 ? 13.130 25.918 -32.356 1.00 36.84 382 ALA A C 1
ATOM 2904 O O . ALA A 1 382 ? 12.142 25.528 -31.687 1.00 36.84 382 ALA A O 1
#

Mean predicted aligned error: 11.14 Å

Sequence (382 aa):
MDLADSGSDAECLLLAEAGNQDTAVDVATPVALVTAFRVMYMAVSHIQELRGYDLVSQSLLARGCAATTHFSGVGCVEVAANLLHNAVAASVQGAMPLRFVAACDSSRHCANVLIARGHGCVFRDMRLVISDAGTAGTTYAEVLSSKETRPRLYFALVRRDCLLPGTDVADNYQFVCEQLRAHMALHGAPTIADICRASPKQWLVIEENRARSRRKMSPPVTVSGVSWAYLLTRNQANFESRYRSLWKEKLGTDPSTDENCLFDLSQDHGWLCELAYCCQDPDRRPVTSGAKRQIPTIRHGSALLWSPMLQRWLIPNELLVASGFPLLPAIARASGVPVDEVSLQWLTPSDVGNGMHIFQVGVFLASILSCVSAGKCDAPMA